Protein AF-A0A422N1M9-F1 (afdb_monomer_lite)

Foldseek 3Di:
DDDDDDDDDDDDDPPPVPPPPPPPDVVVVVVCCLVVVDQDDPVRLVVDDPVVVVVSVVVVVVSVVVVVVVVVVVVVVVVVVVPDDDDDDDDDDDDDDDDDPDDDDDDDDDDDDDDDDDDDDDDDDDDDDDDDDDDDDDDDDDDDDDPPPPPPPPCNVDDDPVNVVVVVVVVVVVVVVVVVVVVVVVVVVVVVVVVVVVVVVVVVVVVVVLVVVCCVQFVPPPDPDGDPVSVVVSVVVVVVVVVVVVVVVVVVVVVVVVVVVVVVVVVVVVVVVVVVDDPVNVVVVVVVVVVVVVVVVVVVVVVVVVVVVVVVVVVVVVVVVVVVVVVVVVVVVVVVVVVVVVVVVVVVVVVVVVVVVVVVVVVVVVVVVVVVVVVPPPPDVVVVVVVVVVVVVVVVVVVVVVVVVVVVVVVVVVVVVVVVVVVVVVVVVVVVVVVVPPPDDDDDDDDDDDDDDDDDDDDDDDDDDDDDDDDDDDDDDDDDDDDDDDPDPDDDD

Structure (mmCIF, N/CA/C/O backbone):
data_AF-A0A422N1M9-F1
#
_entry.id   AF-A0A422N1M9-F1
#
loop_
_atom_site.group_PDB
_atom_site.id
_atom_site.type_symbol
_atom_site.label_atom_id
_atom_site.label_alt_id
_atom_site.label_comp_id
_atom_site.label_asym_id
_atom_site.label_entity_id
_atom_site.label_seq_id
_atom_site.pdbx_PDB_ins_code
_atom_site.Cartn_x
_atom_site.Cartn_y
_atom_site.Cartn_z
_atom_site.occupancy
_atom_site.B_iso_or_equiv
_atom_site.auth_seq_id
_atom_site.auth_comp_id
_atom_site.auth_asym_id
_atom_site.auth_atom_id
_atom_site.pdbx_PDB_model_num
ATOM 1 N N . MET A 1 1 ? -60.802 8.701 27.211 1.00 36.56 1 MET A N 1
ATOM 2 C CA . MET A 1 1 ? -61.448 7.565 26.526 1.00 36.56 1 MET A CA 1
ATOM 3 C C . MET A 1 1 ? -61.040 7.658 25.062 1.00 36.56 1 MET A C 1
ATOM 5 O O . MET A 1 1 ? -61.632 8.447 24.351 1.00 36.56 1 MET A O 1
ATOM 9 N N . SER A 1 2 ? -59.882 7.173 24.617 1.00 32.06 2 SER A N 1
ATOM 10 C CA . SER A 1 2 ? -59.204 5.885 24.851 1.00 32.06 2 SER A CA 1
ATOM 11 C C . SER A 1 2 ? -59.762 4.769 23.957 1.00 32.06 2 SER A C 1
ATOM 13 O O . SER A 1 2 ? -60.890 4.353 24.188 1.00 32.06 2 SER A O 1
ATOM 15 N N . ILE A 1 3 ? -58.871 4.244 23.089 1.00 34.12 3 ILE A N 1
ATOM 16 C CA . ILE A 1 3 ? -58.788 2.848 22.588 1.00 34.12 3 ILE A CA 1
ATOM 17 C C . ILE A 1 3 ? -59.805 2.575 21.445 1.00 34.12 3 ILE A C 1
ATOM 19 O O . ILE A 1 3 ? -60.960 2.949 21.563 1.00 34.12 3 ILE A O 1
ATOM 23 N N . LEU A 1 4 ? -59.483 2.045 20.255 1.00 35.22 4 LEU A N 1
ATOM 24 C CA . LEU A 1 4 ? -58.600 0.961 19.780 1.00 35.22 4 LEU A CA 1
ATOM 25 C C . LEU A 1 4 ? -58.090 1.334 18.367 1.00 35.22 4 LEU A C 1
ATOM 27 O O . LEU A 1 4 ? -58.817 1.979 17.624 1.00 35.22 4 LEU A O 1
ATOM 31 N N . GLN A 1 5 ? -56.874 0.987 17.939 1.00 28.89 5 GLN A N 1
ATOM 32 C CA . GLN A 1 5 ? -56.560 -0.370 17.479 1.00 28.89 5 GLN A CA 1
ATOM 33 C C . GLN A 1 5 ? -55.039 -0.620 17.471 1.00 28.89 5 GLN A C 1
ATOM 35 O O . GLN A 1 5 ? -54.263 0.226 17.034 1.00 28.89 5 GLN A O 1
ATOM 40 N N . ALA A 1 6 ? -54.632 -1.796 17.949 1.00 30.33 6 ALA A N 1
ATOM 41 C CA . ALA A 1 6 ? -53.268 -2.314 17.922 1.00 30.33 6 ALA A CA 1
ATOM 42 C C . ALA A 1 6 ? -53.287 -3.793 17.500 1.00 30.33 6 ALA A C 1
ATOM 44 O O . ALA A 1 6 ? -54.118 -4.535 18.017 1.00 30.33 6 ALA A O 1
ATOM 45 N N . SER A 1 7 ? -52.368 -4.196 16.610 1.00 31.06 7 SER A N 1
ATOM 46 C CA . SER A 1 7 ? -51.473 -5.381 16.690 1.00 31.06 7 SER A CA 1
ATOM 47 C C . SER A 1 7 ? -50.683 -5.497 15.368 1.00 31.06 7 SER A C 1
ATOM 49 O O . SER A 1 7 ? -51.313 -5.467 14.318 1.00 31.06 7 SER A O 1
ATOM 51 N N . ALA A 1 8 ? -49.340 -5.420 15.390 1.00 31.72 8 ALA A N 1
ATOM 52 C CA . ALA A 1 8 ? -48.377 -6.542 15.236 1.00 31.72 8 ALA A CA 1
ATOM 53 C C . ALA A 1 8 ? -48.214 -7.027 13.772 1.00 31.72 8 ALA A C 1
ATOM 55 O O . ALA A 1 8 ? -49.212 -7.160 13.087 1.00 31.72 8 ALA A O 1
ATOM 56 N N . ALA A 1 9 ? -47.059 -7.373 13.196 1.00 33.00 9 ALA A N 1
ATOM 57 C CA . ALA A 1 9 ? -45.626 -7.327 13.502 1.00 33.00 9 ALA A CA 1
ATOM 58 C C . ALA A 1 9 ? -44.872 -7.752 12.199 1.00 33.00 9 ALA A C 1
ATOM 60 O O . ALA A 1 9 ? -45.503 -8.282 11.292 1.00 33.00 9 ALA A O 1
ATOM 61 N N . GLU A 1 10 ? -43.539 -7.591 12.189 1.00 30.19 10 GLU A N 1
ATOM 62 C CA . GLU A 1 10 ? -42.516 -8.320 11.390 1.00 30.19 10 GLU A CA 1
ATOM 63 C C . GLU A 1 10 ? -41.918 -7.730 10.086 1.00 30.19 10 GLU A C 1
ATOM 65 O O . GLU A 1 10 ? -42.613 -7.372 9.144 1.00 30.19 10 GLU A O 1
ATOM 70 N N . GLY A 1 11 ? -40.568 -7.733 10.065 1.00 30.86 11 GLY A N 1
ATOM 71 C CA . GLY A 1 11 ? -39.654 -7.686 8.905 1.00 30.86 11 GLY A CA 1
ATOM 72 C C . GLY A 1 11 ? -39.325 -6.284 8.376 1.00 30.86 11 GLY A C 1
ATOM 73 O O . GLY A 1 11 ? -40.049 -5.757 7.550 1.00 30.86 11 GLY A O 1
ATOM 74 N N . GLY A 1 12 ? -38.306 -5.557 8.850 1.00 30.55 12 GLY A N 1
ATOM 75 C CA . GLY A 1 12 ? -36.882 -5.831 8.617 1.00 30.55 12 GLY A CA 1
ATOM 76 C C . GLY A 1 12 ? -36.420 -5.240 7.269 1.00 30.55 12 GLY A C 1
ATOM 77 O O . GLY A 1 12 ? -36.696 -5.859 6.246 1.00 30.55 12 GLY A O 1
ATOM 78 N N . PRO A 1 13 ? -35.721 -4.084 7.208 1.00 40.31 13 PRO A N 1
ATOM 79 C CA . PRO A 1 13 ? -35.079 -3.659 5.972 1.00 40.31 13 PRO A CA 1
ATOM 80 C C . PRO A 1 13 ? -33.837 -4.531 5.774 1.00 40.31 13 PRO A C 1
ATOM 82 O O . PRO A 1 13 ? -32.850 -4.413 6.500 1.00 40.31 13 PRO A O 1
ATOM 85 N N . GLY A 1 14 ? -33.919 -5.460 4.823 1.00 38.12 14 GLY A N 1
ATOM 86 C CA . GLY A 1 14 ? -32.758 -6.178 4.325 1.00 38.12 14 GLY A CA 1
ATOM 87 C C . GLY A 1 14 ? -31.773 -5.174 3.742 1.00 38.12 14 GLY A C 1
ATOM 88 O O . GLY A 1 14 ? -31.999 -4.634 2.665 1.00 38.12 14 GLY A O 1
ATOM 89 N N . ASN A 1 15 ? -30.699 -4.922 4.487 1.00 43.34 15 ASN A N 1
ATOM 90 C CA . ASN A 1 15 ? -29.474 -4.326 3.983 1.00 43.34 15 ASN A CA 1
ATOM 91 C C . ASN A 1 15 ? -29.016 -5.108 2.744 1.00 43.34 15 ASN A C 1
ATOM 93 O O . ASN A 1 15 ? -28.566 -6.250 2.875 1.00 43.34 15 ASN A O 1
ATOM 97 N N . SER A 1 16 ? -29.019 -4.477 1.570 1.00 41.38 16 SER A N 1
ATOM 98 C CA . SER A 1 16 ? -28.062 -4.811 0.514 1.00 41.38 16 SER A CA 1
ATOM 99 C C . SER A 1 16 ? -26.670 -4.386 0.999 1.00 41.38 16 SER A C 1
ATOM 101 O O . SER A 1 16 ? -26.154 -3.318 0.697 1.00 41.38 16 SER A O 1
ATOM 103 N N . SER A 1 17 ? -26.065 -5.224 1.844 1.00 42.16 17 SER A N 1
ATOM 104 C CA . SER A 1 17 ? -24.768 -4.999 2.500 1.00 42.16 17 SER A CA 1
ATOM 105 C C . SER A 1 17 ? -23.562 -5.179 1.560 1.00 42.16 17 SER A C 1
ATOM 107 O O . SER A 1 17 ? -22.477 -5.527 2.024 1.00 42.16 17 SER A O 1
ATOM 109 N N . PHE A 1 18 ? -23.734 -4.971 0.254 1.00 33.94 18 PHE A N 1
ATOM 110 C CA . PHE A 1 18 ? -22.695 -5.213 -0.751 1.00 33.94 18 PHE A CA 1
ATOM 111 C C . PHE A 1 18 ? -22.536 -4.097 -1.790 1.00 33.94 18 PHE A C 1
ATOM 113 O O . PHE A 1 18 ? -21.799 -4.267 -2.752 1.00 33.94 18 PHE A O 1
ATOM 120 N N . ASP A 1 19 ? -23.094 -2.912 -1.546 1.00 42.62 19 ASP A N 1
ATOM 121 C CA . ASP A 1 19 ? -22.871 -1.747 -2.419 1.00 42.62 19 ASP A CA 1
ATOM 122 C C . ASP A 1 19 ? -21.521 -1.030 -2.163 1.00 42.62 19 ASP A C 1
ATOM 124 O O . ASP A 1 19 ? -21.277 0.053 -2.684 1.00 42.62 19 ASP A O 1
ATOM 128 N N . PHE A 1 20 ? -20.614 -1.621 -1.370 1.00 39.53 20 PHE A N 1
ATOM 129 C CA . PHE A 1 20 ? -19.296 -1.046 -1.038 1.00 39.53 20 PHE A CA 1
ATOM 130 C C . PHE A 1 20 ? -18.134 -1.571 -1.910 1.00 39.53 20 PHE A C 1
ATOM 132 O O . PHE A 1 20 ? -17.015 -1.081 -1.794 1.00 39.53 20 PHE A O 1
ATOM 139 N N . LEU A 1 21 ? -18.371 -2.551 -2.791 1.00 41.84 21 LEU A N 1
ATOM 140 C CA . LEU A 1 21 ? -17.333 -3.114 -3.676 1.00 41.84 21 LEU A CA 1
ATOM 141 C C . LEU A 1 21 ? -17.348 -2.559 -5.105 1.00 41.84 21 LEU A C 1
ATOM 143 O O . LEU A 1 21 ? -16.503 -2.944 -5.908 1.00 41.84 21 LEU A O 1
ATOM 147 N N . ALA A 1 22 ? -18.237 -1.620 -5.425 1.00 42.28 22 ALA A N 1
ATOM 148 C CA . ALA A 1 22 ? -18.177 -0.881 -6.683 1.00 42.28 22 ALA A CA 1
ATOM 149 C C . ALA A 1 22 ? -17.069 0.195 -6.621 1.00 42.28 22 ALA A C 1
ATOM 151 O O . ALA A 1 22 ? -17.334 1.393 -6.657 1.00 42.28 22 ALA A O 1
ATOM 152 N N . CYS A 1 23 ? -15.816 -0.236 -6.458 1.00 39.78 23 CYS A N 1
ATOM 153 C CA . CYS A 1 23 ? -14.632 0.602 -6.619 1.00 39.78 23 CYS A CA 1
ATOM 154 C C . CYS A 1 23 ? -14.112 0.415 -8.048 1.00 39.78 23 CYS A C 1
ATOM 156 O O . CYS A 1 23 ? -13.529 -0.614 -8.379 1.00 39.78 23 CYS A O 1
ATOM 158 N N . GLU A 1 24 ? -14.352 1.428 -8.877 1.00 50.00 24 GLU A N 1
ATOM 159 C CA . GLU A 1 24 ? -14.015 1.529 -10.300 1.00 50.00 24 GLU A CA 1
ATOM 160 C C . GLU A 1 24 ? -12.493 1.582 -10.548 1.00 50.00 24 GLU A C 1
ATOM 162 O O . GLU A 1 24 ? -11.918 2.614 -10.895 1.00 50.00 24 GLU A O 1
ATOM 167 N N . GLY A 1 25 ? -11.809 0.457 -10.352 1.00 47.59 25 GLY A N 1
ATOM 168 C CA . GLY A 1 25 ? -10.395 0.291 -10.663 1.00 47.59 25 GLY A CA 1
ATOM 169 C C . GLY A 1 25 ? -10.180 -0.985 -11.458 1.00 47.59 25 GLY A C 1
ATOM 170 O O . GLY A 1 25 ? -10.086 -2.057 -10.863 1.00 47.59 25 GLY A O 1
ATOM 171 N N . ASN A 1 26 ? -10.055 -0.856 -12.784 1.00 61.50 26 ASN A N 1
ATOM 172 C CA . ASN A 1 26 ? -9.899 -1.972 -13.727 1.00 61.50 26 ASN A CA 1
ATOM 173 C C . ASN A 1 26 ? -8.883 -3.033 -13.270 1.00 61.50 26 ASN A C 1
ATOM 175 O O . ASN A 1 26 ? -9.086 -4.201 -13.539 1.00 61.50 26 ASN A O 1
ATOM 179 N N . GLU A 1 27 ? -7.810 -2.677 -12.560 1.00 53.97 27 GLU A N 1
ATOM 180 C CA . GLU A 1 27 ? -6.799 -3.651 -12.124 1.00 53.97 27 GLU A CA 1
ATOM 181 C C . GLU A 1 27 ? -7.267 -4.520 -10.951 1.00 53.97 27 GLU A C 1
ATOM 183 O O . GLU A 1 27 ? -7.145 -5.736 -11.014 1.00 53.97 27 GLU A O 1
ATOM 188 N N . GLN A 1 28 ? -7.839 -3.936 -9.892 1.00 55.12 28 GLN A N 1
ATOM 189 C CA . GLN A 1 28 ? -8.379 -4.720 -8.770 1.00 55.12 28 GLN A CA 1
ATOM 190 C C . GLN A 1 28 ? -9.608 -5.517 -9.192 1.00 55.12 28 GLN A C 1
ATOM 192 O O . GLN A 1 28 ? -9.819 -6.607 -8.673 1.00 55.12 28 GLN A O 1
ATOM 197 N N . GLN A 1 29 ? -10.371 -4.998 -10.154 1.00 61.22 29 GLN A N 1
ATOM 198 C CA . GLN A 1 29 ? -11.475 -5.706 -10.778 1.00 61.22 29 GLN A CA 1
ATOM 199 C C . GLN A 1 29 ? -10.981 -6.872 -11.642 1.00 61.22 29 GLN A C 1
ATOM 201 O O . GLN A 1 29 ? -11.552 -7.941 -11.536 1.00 61.22 29 GLN A O 1
ATOM 206 N N . VAL A 1 30 ? -9.870 -6.733 -12.375 1.00 59.34 30 VAL A N 1
ATOM 207 C CA . VAL A 1 30 ? -9.236 -7.840 -13.118 1.00 59.34 30 VAL A CA 1
ATOM 208 C C . VAL A 1 30 ? -8.666 -8.899 -12.171 1.00 59.34 30 VAL A C 1
ATOM 210 O O . VAL A 1 30 ? -8.893 -10.084 -12.381 1.00 59.34 30 VAL A O 1
ATOM 213 N N . TRP A 1 31 ? -7.981 -8.510 -11.091 1.00 56.84 31 TRP A N 1
ATOM 214 C CA . TRP A 1 31 ? -7.497 -9.473 -10.091 1.00 56.84 31 TRP A CA 1
ATOM 215 C C . TRP A 1 31 ? -8.651 -10.160 -9.354 1.00 56.84 31 TRP A C 1
ATOM 217 O O . TRP A 1 31 ? -8.603 -11.363 -9.115 1.00 56.84 31 TRP A O 1
ATOM 227 N N . ALA A 1 32 ? -9.707 -9.417 -9.020 1.00 62.75 32 ALA A N 1
ATOM 228 C CA . ALA A 1 32 ? -10.916 -9.979 -8.439 1.00 62.75 32 ALA A CA 1
ATOM 229 C C . ALA A 1 32 ? -11.639 -10.894 -9.436 1.00 62.75 32 ALA A C 1
ATOM 231 O O . ALA A 1 32 ? -12.079 -11.958 -9.038 1.00 62.75 32 ALA A O 1
ATOM 232 N N . GLU A 1 33 ? -11.711 -10.546 -10.720 1.00 65.88 33 GLU A N 1
ATOM 233 C CA . GLU A 1 33 ? -12.301 -11.379 -11.774 1.00 65.88 33 GLU A CA 1
ATOM 234 C C . GLU A 1 33 ? -11.505 -12.661 -12.015 1.00 65.88 33 GLU A C 1
ATOM 236 O O . GLU A 1 33 ? -12.119 -13.688 -12.276 1.00 65.88 33 GLU A O 1
ATOM 241 N N . VAL A 1 34 ? -10.174 -12.631 -11.888 1.00 66.38 34 VAL A N 1
ATOM 242 C CA . VAL A 1 34 ? -9.326 -13.830 -11.980 1.00 66.38 34 VAL A CA 1
ATOM 243 C C . VAL A 1 34 ? -9.527 -14.724 -10.752 1.00 66.38 34 VAL A C 1
ATOM 245 O O . VAL A 1 34 ? -9.840 -15.898 -10.903 1.00 66.38 34 VAL A O 1
ATOM 248 N N . TYR A 1 35 ? -9.434 -14.182 -9.532 1.00 70.56 35 TYR A N 1
ATOM 249 C CA . TYR A 1 35 ? -9.518 -14.993 -8.305 1.00 70.56 35 TYR A CA 1
ATOM 250 C C . TYR A 1 35 ? -10.951 -15.305 -7.825 1.00 70.56 35 TYR A C 1
ATOM 252 O O . TYR A 1 35 ? -11.123 -16.156 -6.952 1.00 70.56 35 TYR A O 1
ATOM 260 N N . LEU A 1 36 ? -11.980 -14.635 -8.357 1.00 73.38 36 LEU A N 1
ATOM 261 C CA . LEU A 1 36 ? -13.405 -14.904 -8.088 1.00 73.38 36 LEU A CA 1
ATOM 262 C C . LEU A 1 36 ? -14.110 -15.552 -9.286 1.00 73.38 36 LEU A C 1
ATOM 264 O O . LEU A 1 36 ? -15.339 -15.652 -9.280 1.00 73.38 36 LEU A O 1
ATOM 268 N N . ARG A 1 37 ? -13.374 -15.979 -10.323 1.00 72.44 37 ARG A N 1
ATOM 269 C CA . ARG A 1 37 ? -13.969 -16.658 -11.475 1.00 72.44 37 ARG A CA 1
ATOM 270 C C . ARG A 1 37 ? -14.573 -17.988 -11.029 1.00 72.44 37 ARG A C 1
ATOM 272 O O . ARG A 1 37 ? -13.865 -18.923 -10.666 1.00 72.44 37 ARG A O 1
ATOM 279 N N . GLU A 1 38 ? -15.898 -18.081 -11.047 1.00 73.12 38 GLU A N 1
ATOM 280 C CA . GLU A 1 38 ? -16.594 -19.332 -10.752 1.00 73.12 38 GLU A CA 1
ATOM 281 C C . GLU A 1 38 ? -16.583 -20.234 -11.991 1.00 73.12 38 GLU A C 1
ATOM 283 O O . GLU A 1 38 ? -17.130 -19.889 -13.042 1.00 73.12 38 GLU A O 1
ATOM 288 N N . PHE A 1 39 ? -15.959 -21.407 -11.872 1.00 74.44 39 PHE A N 1
ATOM 289 C CA . PHE A 1 39 ? -15.988 -22.424 -12.918 1.00 74.44 39 PHE A CA 1
ATOM 290 C C . PHE A 1 39 ? -17.276 -23.253 -12.846 1.00 74.44 39 PHE A C 1
ATOM 292 O O . PHE A 1 39 ? -17.752 -23.562 -11.752 1.00 74.44 39 PHE A O 1
ATOM 299 N N . PRO A 1 40 ? -17.855 -23.641 -13.994 1.00 76.56 40 PRO A N 1
ATOM 300 C CA . PRO A 1 40 ? -19.085 -24.418 -14.012 1.00 76.56 40 PRO A CA 1
ATOM 301 C C . PRO A 1 40 ? -18.895 -25.803 -13.378 1.00 76.56 40 PRO A C 1
ATOM 303 O O . PRO A 1 40 ? -17.969 -26.539 -13.716 1.00 76.56 40 PRO A O 1
ATOM 306 N N . ASP A 1 41 ? -19.821 -26.171 -12.488 1.00 76.00 41 ASP A N 1
ATOM 307 C CA . ASP A 1 41 ? -19.879 -27.489 -11.846 1.00 76.00 41 ASP A CA 1
ATOM 308 C C . ASP A 1 41 ? -19.951 -28.635 -12.879 1.00 76.00 41 ASP A C 1
ATOM 310 O O . ASP A 1 41 ? -20.470 -28.453 -13.982 1.00 76.00 41 ASP A O 1
ATOM 314 N N . LEU A 1 42 ? -19.517 -29.848 -12.506 1.00 72.88 42 LEU A N 1
ATOM 315 C CA . LEU A 1 42 ? -19.467 -31.042 -13.379 1.00 72.88 42 LEU A CA 1
ATOM 316 C C . LEU A 1 42 ? -20.768 -31.311 -14.166 1.00 72.88 42 LEU A C 1
ATOM 318 O O . LEU A 1 42 ? -20.714 -31.706 -15.331 1.00 72.88 42 LEU A O 1
ATOM 322 N N . GLU A 1 43 ? -21.932 -31.067 -13.558 1.00 73.62 43 GLU A N 1
ATOM 323 C CA . GLU A 1 43 ? -23.242 -31.238 -14.206 1.00 73.62 43 GLU A CA 1
ATOM 324 C C . GLU A 1 43 ? -23.553 -30.131 -15.229 1.00 73.62 43 GLU A C 1
ATOM 326 O O . GLU A 1 43 ? -24.131 -30.403 -16.281 1.00 73.62 43 GLU A O 1
ATOM 331 N N . LYS A 1 44 ? -23.122 -28.890 -14.963 1.00 73.00 44 LYS A N 1
ATOM 332 C CA . LYS A 1 44 ? -23.275 -27.743 -15.874 1.00 73.00 44 LYS A CA 1
ATOM 333 C C . LYS A 1 44 ? -22.285 -27.818 -17.036 1.00 73.00 44 LYS A C 1
ATOM 335 O O . LYS A 1 44 ? -22.644 -27.483 -18.158 1.00 73.00 44 LYS A O 1
ATOM 340 N N . PHE A 1 45 ? -21.073 -28.320 -16.793 1.00 79.06 45 PHE A N 1
ATOM 341 C CA . PHE A 1 45 ? -20.073 -28.554 -17.834 1.00 79.06 45 PHE A CA 1
ATOM 342 C C . PHE A 1 45 ? -20.538 -29.614 -18.841 1.00 79.06 45 PHE A C 1
ATOM 344 O O . PHE A 1 45 ? -20.438 -29.404 -20.047 1.00 79.06 45 PHE A O 1
ATOM 351 N N . GLY A 1 46 ? -21.134 -30.715 -18.365 1.00 74.69 46 GLY A N 1
ATOM 352 C CA . GLY A 1 46 ? -21.675 -31.773 -19.227 1.00 74.69 46 GLY A CA 1
ATOM 353 C C . GLY A 1 46 ? -22.892 -31.362 -20.068 1.00 74.69 46 GLY A C 1
ATOM 354 O O . GLY A 1 46 ? -23.138 -31.975 -21.105 1.00 74.69 46 GLY A O 1
ATOM 355 N N . ALA A 1 47 ? -23.634 -30.332 -19.647 1.00 78.44 47 ALA A N 1
ATOM 356 C CA . ALA A 1 47 ? -24.795 -29.800 -20.365 1.00 78.44 47 ALA A CA 1
ATOM 357 C C . ALA A 1 47 ? -24.446 -28.721 -21.412 1.00 78.44 47 ALA A C 1
ATOM 359 O O . ALA A 1 47 ? -25.310 -28.359 -22.211 1.00 78.44 47 ALA A O 1
ATOM 360 N N . MET A 1 48 ? -23.208 -28.214 -21.414 1.00 80.38 48 MET A N 1
ATOM 361 C CA . MET A 1 48 ? -22.727 -27.234 -22.392 1.00 80.38 48 MET A CA 1
ATOM 362 C C . MET A 1 48 ? -22.371 -27.878 -23.734 1.00 80.38 48 MET A C 1
ATOM 364 O O . MET A 1 48 ? -22.073 -29.070 -23.835 1.00 80.38 48 MET A O 1
ATOM 368 N N . THR A 1 49 ? -22.401 -27.071 -24.788 1.00 86.31 49 THR A N 1
ATOM 369 C CA . THR A 1 49 ? -21.997 -27.494 -26.128 1.00 86.31 49 THR A CA 1
ATOM 370 C C . THR A 1 49 ? -20.494 -27.794 -26.183 1.00 86.31 49 THR A C 1
ATOM 372 O O . THR A 1 49 ? -19.696 -27.281 -25.399 1.00 86.31 49 THR A O 1
ATOM 375 N N . MET A 1 50 ? -20.074 -28.632 -27.136 1.00 77.56 50 MET A N 1
ATOM 376 C CA . MET A 1 50 ? -18.661 -29.018 -27.306 1.00 77.56 50 MET A CA 1
ATOM 377 C C . MET A 1 50 ? -17.717 -27.834 -27.580 1.00 77.56 50 MET A C 1
ATOM 379 O O . MET A 1 50 ? -16.505 -27.988 -27.447 1.00 77.56 50 MET A O 1
ATOM 383 N N . GLU A 1 51 ? -18.242 -26.688 -28.012 1.00 80.25 51 GLU A N 1
ATOM 384 C CA . GLU A 1 51 ? -17.473 -25.460 -28.241 1.00 80.25 51 GLU A CA 1
ATOM 385 C C . GLU A 1 51 ? -17.299 -24.677 -26.933 1.00 80.25 51 GLU A C 1
ATOM 387 O O . GLU A 1 51 ? -16.170 -24.355 -26.571 1.00 80.25 51 GLU A O 1
ATOM 392 N N . GLU A 1 52 ? -18.369 -24.512 -26.153 1.00 82.69 52 GLU A N 1
ATOM 393 C CA . GLU A 1 52 ? -18.331 -23.901 -24.813 1.00 82.69 52 GLU A CA 1
ATOM 394 C C . GLU A 1 52 ? -17.437 -24.697 -23.845 1.00 82.69 52 GLU A C 1
ATOM 396 O O . GLU A 1 52 ? -16.655 -24.127 -23.086 1.00 82.69 52 GLU A O 1
ATOM 401 N N . GLN A 1 53 ? -17.468 -26.034 -23.914 1.00 80.69 53 GLN A N 1
ATOM 402 C CA . GLN A 1 53 ? -16.561 -26.885 -23.133 1.00 80.69 53 GLN A CA 1
ATOM 403 C C . GLN A 1 53 ? -15.085 -26.648 -23.490 1.00 80.69 53 GLN A C 1
ATOM 405 O O . GLN A 1 53 ? -14.230 -26.672 -22.604 1.00 80.69 53 GLN A O 1
ATOM 410 N N . ARG A 1 54 ? -14.763 -26.413 -24.771 1.00 80.69 54 ARG A N 1
ATOM 411 C CA . ARG A 1 54 ? -13.385 -26.119 -25.205 1.00 80.69 54 ARG A CA 1
ATOM 412 C C . ARG A 1 54 ? -12.933 -24.743 -24.742 1.00 80.69 54 ARG A C 1
ATOM 414 O O . ARG A 1 54 ? -11.780 -24.610 -24.355 1.00 80.69 54 ARG A O 1
ATOM 421 N N . GLU A 1 55 ? -13.821 -23.757 -24.760 1.00 84.94 55 GLU A N 1
ATOM 422 C CA . GLU A 1 55 ? -13.531 -22.397 -24.302 1.00 84.94 55 GLU A CA 1
ATOM 423 C C . GLU A 1 55 ? -13.247 -22.357 -22.794 1.00 84.94 55 GLU A C 1
ATOM 425 O O . GLU A 1 55 ? -12.266 -21.755 -22.361 1.00 84.94 55 GLU A O 1
ATOM 430 N N . VAL A 1 56 ? -14.025 -23.093 -21.995 1.00 82.75 56 VAL A N 1
ATOM 431 C CA . VAL A 1 56 ? -13.780 -23.231 -20.550 1.00 82.75 56 VAL A CA 1
ATOM 432 C C . VAL A 1 56 ? -12.457 -23.950 -20.268 1.00 82.75 56 VAL A C 1
ATOM 434 O O . VAL A 1 56 ? -11.707 -23.528 -19.391 1.00 82.75 56 VAL A O 1
ATOM 437 N N . VAL A 1 57 ? -12.136 -25.012 -21.016 1.00 84.06 57 VAL A N 1
ATOM 438 C CA . VAL A 1 57 ? -10.855 -25.728 -20.869 1.00 84.06 57 VAL A CA 1
ATOM 439 C C . VAL A 1 57 ? -9.669 -24.859 -21.292 1.00 84.06 57 VAL A C 1
ATOM 441 O O . VAL A 1 57 ? -8.644 -24.885 -20.618 1.00 84.06 57 VAL A O 1
ATOM 444 N N . ALA A 1 58 ? -9.803 -24.075 -22.364 1.00 83.88 58 ALA A N 1
ATOM 445 C CA . ALA A 1 58 ? -8.771 -23.137 -22.799 1.00 83.88 58 ALA A CA 1
ATOM 446 C C . ALA A 1 58 ? -8.536 -22.037 -21.751 1.00 83.88 58 ALA A C 1
ATOM 448 O O . ALA A 1 58 ? -7.393 -21.787 -21.383 1.00 83.88 58 ALA A O 1
ATOM 449 N N . GLY A 1 59 ? -9.605 -21.465 -21.186 1.00 84.19 59 GLY A N 1
ATOM 450 C CA . GLY A 1 59 ? -9.494 -20.485 -20.102 1.00 84.19 59 GLY A CA 1
ATOM 451 C C . GLY A 1 59 ? -8.844 -21.053 -18.833 1.00 84.19 59 GLY A C 1
ATOM 452 O O . GLY A 1 59 ? -8.031 -20.379 -18.210 1.00 84.19 59 GLY A O 1
ATOM 453 N N . LEU A 1 60 ? -9.142 -22.310 -18.477 1.00 83.31 60 LEU A N 1
ATOM 454 C CA . LEU A 1 60 ? -8.475 -23.007 -17.368 1.00 83.31 60 LEU A CA 1
ATOM 455 C C . LEU A 1 60 ? -6.985 -23.251 -17.637 1.00 83.31 60 LEU A C 1
ATOM 457 O O . LEU A 1 60 ? -6.176 -23.146 -16.721 1.00 83.31 60 LEU A O 1
ATOM 461 N N . GLN A 1 61 ? -6.615 -23.591 -18.874 1.00 81.94 61 GLN A N 1
ATOM 462 C CA . GLN A 1 61 ? -5.212 -23.770 -19.255 1.00 81.94 61 GLN A CA 1
ATOM 463 C C . GLN A 1 61 ? -4.432 -22.457 -19.150 1.00 81.94 61 GLN A C 1
ATOM 465 O O . GLN A 1 61 ? -3.359 -22.441 -18.555 1.00 81.94 61 GLN A O 1
ATOM 470 N N . GLU A 1 62 ? -5.000 -21.356 -19.645 1.00 84.81 62 GLU A N 1
ATOM 471 C CA . GLU A 1 62 ? -4.393 -20.027 -19.533 1.00 84.81 62 GLU A CA 1
ATOM 472 C C . GLU A 1 62 ? -4.203 -19.598 -18.067 1.00 84.81 62 GLU A C 1
ATOM 474 O O . GLU A 1 62 ? -3.164 -19.041 -17.718 1.00 84.81 62 GLU A O 1
ATOM 479 N N . GLU A 1 63 ? -5.158 -19.896 -17.180 1.00 83.31 63 GLU A N 1
ATOM 480 C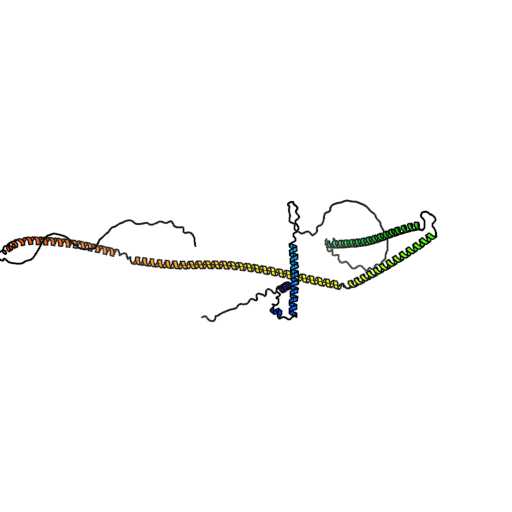 CA . GLU A 1 63 ? -5.028 -19.579 -15.752 1.00 83.31 63 GLU A CA 1
ATOM 481 C C . GLU A 1 63 ? -3.945 -20.418 -15.059 1.00 83.31 63 GLU A C 1
ATOM 483 O O . GLU A 1 63 ? -3.160 -19.887 -14.271 1.00 83.31 63 GLU A O 1
ATOM 488 N N . VAL A 1 64 ? -3.846 -21.712 -15.383 1.00 85.19 64 VAL A N 1
ATOM 489 C CA . VAL A 1 64 ? -2.770 -22.578 -14.876 1.00 85.19 64 VAL A CA 1
ATOM 490 C C . VAL A 1 64 ? -1.400 -22.061 -15.319 1.00 85.19 64 VAL A C 1
ATOM 492 O O . VAL A 1 64 ? -0.496 -21.972 -14.488 1.00 85.19 64 VAL A O 1
ATOM 495 N N . ASP A 1 65 ? -1.254 -21.649 -16.580 1.00 84.75 65 ASP A N 1
ATOM 496 C CA . ASP A 1 65 ? -0.002 -21.091 -17.104 1.00 84.75 65 ASP A CA 1
ATOM 497 C C . ASP A 1 65 ? 0.394 -19.786 -16.383 1.00 84.75 65 ASP A C 1
ATOM 499 O O . ASP A 1 65 ? 1.568 -19.573 -16.054 1.00 84.75 65 ASP A O 1
ATOM 503 N N . VAL A 1 66 ? -0.581 -18.921 -16.079 1.00 84.38 66 VAL A N 1
ATOM 504 C CA . VAL A 1 66 ? -0.361 -17.679 -15.317 1.00 84.38 66 VAL A CA 1
ATOM 505 C C . VAL A 1 66 ? 0.056 -17.974 -13.873 1.00 84.38 66 VAL A C 1
ATOM 507 O O . VAL A 1 66 ? 1.020 -17.382 -13.381 1.00 84.38 66 VAL A O 1
ATOM 510 N N . LEU A 1 67 ? -0.613 -18.915 -13.202 1.00 84.50 67 LEU A N 1
ATOM 511 C CA . LEU A 1 67 ? -0.272 -19.327 -11.836 1.00 84.50 67 LEU A CA 1
ATOM 512 C C . LEU A 1 67 ? 1.110 -19.997 -11.762 1.00 84.50 67 LEU A C 1
ATOM 514 O O . LEU A 1 67 ? 1.839 -19.811 -10.784 1.00 84.50 67 LEU A O 1
ATOM 518 N N . GLU A 1 68 ? 1.516 -20.743 -12.793 1.00 85.56 68 GLU A N 1
ATOM 519 C CA . GLU A 1 68 ? 2.870 -21.293 -12.886 1.00 85.56 68 GLU A CA 1
ATOM 520 C C . GLU A 1 68 ? 3.939 -20.197 -12.981 1.00 85.56 68 GLU A C 1
ATOM 522 O O . GLU A 1 68 ? 4.981 -20.298 -12.323 1.00 85.56 68 GLU A O 1
ATOM 527 N N . GLU A 1 69 ? 3.705 -19.144 -13.769 1.00 85.31 69 GLU A N 1
ATOM 528 C CA . GLU A 1 69 ? 4.612 -17.993 -13.830 1.00 85.31 69 GLU A CA 1
ATOM 529 C C . GLU A 1 69 ? 4.664 -17.233 -12.501 1.00 85.31 69 GLU A C 1
ATOM 531 O O . GLU A 1 69 ? 5.751 -16.883 -12.030 1.00 85.31 69 GLU A O 1
ATOM 536 N N . GLU A 1 70 ? 3.521 -17.040 -11.843 1.00 84.12 70 GLU A N 1
ATOM 537 C CA . GLU A 1 70 ? 3.454 -16.415 -10.520 1.00 84.12 70 GLU A CA 1
ATOM 538 C C . GLU A 1 70 ? 4.264 -17.221 -9.484 1.00 84.12 70 GLU A C 1
ATOM 540 O O . GLU A 1 70 ? 5.110 -16.678 -8.764 1.00 84.12 70 GLU A O 1
ATOM 545 N N . MET A 1 71 ? 4.109 -18.550 -9.483 1.00 86.56 71 MET A N 1
ATOM 546 C CA . MET A 1 71 ? 4.907 -19.456 -8.657 1.00 86.56 71 MET A CA 1
ATOM 547 C C . MET A 1 71 ? 6.408 -19.330 -8.962 1.00 86.56 71 MET A C 1
ATOM 549 O O . MET A 1 71 ? 7.220 -19.262 -8.033 1.00 86.56 71 MET A O 1
ATOM 553 N N . ARG A 1 72 ? 6.806 -19.257 -10.242 1.00 88.12 72 ARG A N 1
ATOM 554 C CA . ARG A 1 72 ? 8.213 -19.058 -10.642 1.00 88.12 72 ARG A CA 1
ATOM 555 C C . ARG A 1 72 ? 8.779 -17.748 -10.087 1.00 88.12 72 ARG A C 1
ATOM 557 O O . ARG A 1 72 ? 9.925 -17.728 -9.627 1.00 88.12 72 ARG A O 1
ATOM 564 N N . VAL A 1 73 ? 7.998 -16.668 -10.103 1.00 86.75 73 VAL A N 1
ATOM 565 C CA . VAL A 1 73 ? 8.395 -15.365 -9.544 1.00 86.75 73 VAL A CA 1
ATOM 566 C C . VAL A 1 73 ? 8.595 -15.458 -8.031 1.00 86.75 73 VAL A C 1
ATOM 568 O O . VAL A 1 73 ? 9.642 -15.036 -7.531 1.00 86.75 73 VAL A O 1
ATOM 571 N N . PHE A 1 74 ? 7.664 -16.080 -7.303 1.00 85.75 74 PHE A N 1
ATOM 572 C CA . PHE A 1 74 ? 7.796 -16.244 -5.854 1.00 85.75 74 PHE A CA 1
ATOM 573 C C . PHE A 1 74 ? 8.978 -17.127 -5.452 1.00 85.75 74 PHE A C 1
ATOM 575 O O . PHE A 1 74 ? 9.679 -16.801 -4.492 1.00 85.75 74 PHE A O 1
ATOM 582 N N . VAL A 1 75 ? 9.259 -18.200 -6.198 1.00 88.25 75 VAL A N 1
ATOM 583 C CA . VAL A 1 75 ? 10.437 -19.051 -5.961 1.00 88.25 75 VAL A CA 1
ATOM 584 C C . VAL A 1 75 ? 11.729 -18.257 -6.153 1.00 88.25 75 VAL A C 1
ATOM 586 O O . VAL A 1 75 ? 12.587 -18.275 -5.273 1.00 88.25 75 VAL A O 1
ATOM 589 N N . ARG A 1 76 ? 11.849 -17.471 -7.232 1.00 83.44 76 ARG A N 1
ATOM 590 C CA . ARG A 1 76 ? 13.019 -16.600 -7.459 1.00 83.44 76 ARG A CA 1
ATOM 591 C C . ARG A 1 76 ? 13.198 -15.568 -6.349 1.00 83.44 76 ARG A C 1
ATOM 593 O O . ARG A 1 76 ? 14.324 -15.298 -5.933 1.00 83.44 76 ARG A O 1
ATOM 600 N N . GLN A 1 77 ? 12.101 -14.997 -5.860 1.00 81.25 77 GLN A N 1
ATOM 601 C CA . GLN A 1 77 ? 12.136 -14.031 -4.768 1.00 81.25 77 GLN A CA 1
ATOM 602 C C . GLN A 1 77 ? 12.543 -14.690 -3.442 1.00 81.25 77 GLN A C 1
ATOM 604 O O . GLN A 1 77 ? 13.354 -14.127 -2.708 1.00 81.25 77 GLN A O 1
ATOM 609 N N . ALA A 1 78 ? 12.063 -15.904 -3.163 1.00 78.88 78 ALA A N 1
ATOM 610 C CA . ALA A 1 78 ? 12.472 -16.689 -2.002 1.00 78.88 78 ALA A CA 1
ATOM 611 C C . ALA A 1 78 ? 13.951 -17.105 -2.070 1.00 78.88 78 ALA A C 1
ATOM 613 O O . ALA A 1 78 ? 14.664 -16.998 -1.072 1.00 78.88 78 ALA A O 1
ATOM 614 N N . ASP A 1 79 ? 14.440 -17.515 -3.241 1.00 80.94 79 ASP A N 1
ATOM 615 C CA . ASP A 1 79 ? 15.845 -17.868 -3.450 1.00 80.94 79 ASP A CA 1
ATOM 616 C C . ASP A 1 79 ? 16.757 -16.646 -3.308 1.00 80.94 79 ASP A C 1
ATOM 618 O O . ASP A 1 79 ? 17.792 -16.723 -2.647 1.00 80.94 79 ASP A O 1
ATOM 622 N N . SER A 1 80 ? 16.336 -15.482 -3.813 1.00 75.88 80 SER A N 1
ATOM 623 C CA . SER A 1 80 ? 17.066 -14.221 -3.637 1.00 75.88 80 SER A CA 1
ATOM 624 C C . SER A 1 80 ? 17.170 -13.784 -2.169 1.00 75.88 80 SER A C 1
ATOM 626 O O . SER A 1 80 ? 18.096 -13.052 -1.821 1.00 75.88 80 SER A O 1
ATOM 628 N N . LEU A 1 81 ? 16.247 -14.230 -1.311 1.00 74.44 81 LEU A N 1
ATOM 629 C CA . LEU A 1 81 ? 16.284 -14.011 0.138 1.00 74.44 81 LEU A CA 1
ATOM 630 C C . LEU A 1 81 ? 17.087 -15.092 0.887 1.00 74.44 81 LEU A C 1
ATOM 632 O O . LEU A 1 81 ? 17.510 -14.853 2.016 1.00 74.44 81 LEU A O 1
ATOM 636 N N . ARG A 1 82 ? 17.314 -16.263 0.274 1.00 71.06 82 ARG A N 1
ATOM 637 C CA . ARG A 1 82 ? 18.070 -17.396 0.843 1.00 71.06 82 ARG A CA 1
ATOM 638 C C . ARG A 1 82 ? 19.568 -17.371 0.542 1.00 71.06 82 ARG A C 1
ATOM 640 O O . ARG A 1 82 ? 20.305 -18.142 1.153 1.00 71.06 82 ARG A O 1
ATOM 647 N N . VAL A 1 83 ? 20.043 -16.509 -0.361 1.00 56.91 83 VAL A N 1
ATOM 648 C CA . VAL A 1 83 ? 21.485 -16.324 -0.591 1.00 56.91 83 VAL A CA 1
ATOM 649 C C . VAL A 1 83 ? 22.108 -15.607 0.614 1.00 56.91 83 VAL A C 1
ATOM 651 O O . VAL A 1 83 ? 22.232 -14.382 0.652 1.00 56.91 83 VAL A O 1
ATOM 654 N N . GLU A 1 84 ? 22.520 -16.381 1.617 1.00 49.81 84 GLU A N 1
ATOM 655 C CA . GLU A 1 84 ? 23.426 -15.912 2.662 1.00 49.81 84 GLU A CA 1
ATOM 656 C C . GLU A 1 84 ? 24.787 -15.549 2.044 1.00 49.81 84 GLU A C 1
ATOM 658 O O . GLU A 1 84 ? 25.431 -16.346 1.357 1.00 49.81 84 GLU A O 1
ATOM 663 N N . ARG A 1 85 ? 25.244 -14.317 2.297 1.00 45.50 85 ARG A N 1
ATOM 664 C CA . ARG A 1 85 ? 26.619 -13.883 2.006 1.00 45.50 85 ARG A CA 1
ATOM 665 C C . ARG A 1 85 ? 27.604 -14.726 2.830 1.00 45.50 85 ARG A C 1
ATOM 667 O O . ARG A 1 85 ? 27.424 -14.809 4.045 1.00 45.50 85 ARG A O 1
ATOM 674 N N . PRO A 1 86 ? 28.691 -15.261 2.243 1.00 41.84 86 PRO A N 1
ATOM 675 C CA . PRO A 1 86 ? 29.692 -15.984 3.014 1.00 41.84 86 PRO A CA 1
ATOM 676 C C . PRO A 1 86 ? 30.423 -15.025 3.963 1.00 41.84 86 PRO A C 1
ATOM 678 O O . PRO A 1 86 ? 30.984 -14.007 3.551 1.00 41.84 86 PRO A O 1
ATOM 681 N N . VAL A 1 87 ? 30.397 -15.367 5.251 1.00 44.22 87 VAL A N 1
ATOM 682 C CA . VAL A 1 87 ? 31.096 -14.673 6.336 1.00 44.22 87 VAL A CA 1
ATOM 683 C C . VAL A 1 87 ? 32.596 -14.936 6.208 1.00 44.22 87 VAL A C 1
ATOM 685 O O . VAL A 1 87 ? 33.072 -16.031 6.501 1.00 44.22 87 VAL A O 1
ATOM 688 N N . ALA A 1 88 ? 33.354 -13.924 5.788 1.00 37.81 88 ALA A N 1
ATOM 689 C CA . ALA A 1 88 ? 34.805 -13.912 5.926 1.00 37.81 88 ALA A CA 1
ATOM 690 C C . ALA A 1 88 ? 35.178 -13.324 7.296 1.00 37.81 88 ALA A C 1
ATOM 692 O O . ALA A 1 88 ? 34.928 -12.155 7.589 1.00 37.81 88 ALA A O 1
ATOM 693 N N . VAL A 1 89 ? 35.761 -14.176 8.135 1.00 42.00 89 VAL A N 1
ATOM 694 C CA . VAL A 1 89 ? 36.396 -13.848 9.413 1.00 42.00 89 VAL A CA 1
ATOM 695 C C . VAL A 1 89 ? 37.603 -12.944 9.163 1.00 42.00 89 VAL A C 1
ATOM 697 O O . VAL A 1 89 ? 38.462 -13.322 8.377 1.00 42.00 89 VAL A O 1
ATOM 700 N N . LEU A 1 90 ? 37.704 -11.812 9.868 1.00 38.38 90 LEU A N 1
ATOM 701 C CA . LEU A 1 90 ? 38.963 -11.294 10.421 1.00 38.38 90 LEU A CA 1
ATOM 702 C C . LEU A 1 90 ? 38.693 -10.212 11.481 1.00 38.38 90 LEU A C 1
ATOM 704 O O . LEU A 1 90 ? 37.818 -9.359 11.371 1.00 38.38 90 LEU A O 1
ATOM 708 N N . THR A 1 91 ? 39.459 -10.341 12.551 1.00 39.66 91 THR A N 1
ATOM 709 C CA . THR A 1 91 ? 39.422 -9.695 13.862 1.00 39.66 91 THR A CA 1
ATOM 710 C C . THR A 1 91 ? 39.965 -8.262 13.869 1.00 39.66 91 THR A C 1
ATOM 712 O O . THR A 1 91 ? 41.051 -8.047 13.339 1.00 39.66 91 THR A O 1
ATOM 715 N N . THR A 1 92 ? 39.291 -7.323 14.555 1.00 34.53 92 THR A N 1
ATOM 716 C CA . THR A 1 92 ? 39.798 -6.387 15.611 1.00 34.53 92 THR A CA 1
ATOM 717 C C . THR A 1 92 ? 38.841 -5.189 15.830 1.00 34.53 92 THR A C 1
ATOM 719 O O . THR A 1 92 ? 38.007 -4.922 14.966 1.00 34.53 92 THR A O 1
ATOM 722 N N . PRO A 1 93 ? 38.850 -4.528 17.014 1.00 42.19 93 PRO A N 1
ATOM 723 C CA . PRO A 1 93 ? 37.642 -3.925 17.579 1.00 42.19 93 PRO A CA 1
ATOM 724 C C . PRO A 1 93 ? 37.526 -2.394 17.479 1.00 42.19 93 PRO A C 1
ATOM 726 O O . PRO A 1 93 ? 38.511 -1.668 17.469 1.00 42.19 93 PRO A O 1
ATOM 729 N N . LEU A 1 94 ? 36.255 -1.973 17.521 1.00 37.72 94 LEU A N 1
ATOM 730 C CA . LEU A 1 94 ? 35.667 -0.684 17.911 1.00 37.72 94 LEU A CA 1
ATOM 731 C C . LEU A 1 94 ? 36.329 0.613 17.412 1.00 37.72 94 LEU A C 1
ATOM 733 O O . LEU A 1 94 ? 37.339 1.065 17.936 1.00 37.72 94 LEU A O 1
ATOM 737 N N . THR A 1 95 ? 35.590 1.355 16.584 1.00 32.75 95 THR A N 1
ATOM 738 C CA . THR A 1 95 ? 35.010 2.647 17.000 1.00 32.75 95 THR A CA 1
ATOM 739 C C . THR A 1 95 ? 34.073 3.217 15.931 1.00 32.75 95 THR A C 1
ATOM 741 O O . THR A 1 95 ? 34.412 3.308 14.762 1.00 32.75 95 THR A O 1
ATOM 744 N N . SER A 1 96 ? 32.915 3.679 16.406 1.00 32.75 96 SER A N 1
ATOM 745 C CA . SER A 1 96 ? 32.252 4.912 15.975 1.00 32.75 96 SER A CA 1
ATOM 746 C C . SER A 1 96 ? 31.623 5.020 14.570 1.00 32.75 96 SER A C 1
ATOM 748 O O . SER A 1 96 ? 32.270 4.936 13.535 1.00 32.75 96 SER A O 1
ATOM 750 N N . MET A 1 97 ? 30.351 5.432 14.617 1.00 32.91 97 MET A N 1
ATOM 751 C CA . MET A 1 97 ? 29.596 6.212 13.625 1.00 32.91 97 MET A CA 1
ATOM 752 C C . MET A 1 97 ? 28.800 5.473 12.540 1.00 32.91 97 MET A C 1
ATOM 754 O O . MET A 1 97 ? 29.306 4.951 11.552 1.00 32.91 97 MET A O 1
ATOM 758 N N . ARG A 1 98 ? 27.478 5.596 12.731 1.00 43.22 98 ARG A N 1
ATOM 759 C CA . ARG A 1 98 ? 26.409 5.640 11.726 1.00 43.22 98 ARG A CA 1
ATOM 760 C C . ARG A 1 98 ? 26.878 6.224 10.385 1.00 43.22 98 ARG A C 1
ATOM 762 O O . ARG A 1 98 ? 27.327 7.366 10.361 1.00 43.22 98 ARG A O 1
ATOM 769 N N . LYS A 1 99 ? 26.638 5.497 9.290 1.00 38.91 99 LYS A N 1
ATOM 770 C CA . LYS A 1 99 ? 26.470 6.000 7.908 1.00 38.91 99 LYS A CA 1
ATOM 771 C C . LYS A 1 99 ? 25.506 5.024 7.218 1.00 38.91 99 LYS A C 1
ATOM 773 O O . LYS A 1 99 ? 25.818 3.845 7.139 1.00 38.91 99 LYS A O 1
ATOM 778 N N . SER A 1 100 ? 24.235 5.336 6.957 1.00 33.34 100 SER A N 1
ATOM 779 C CA . SER A 1 100 ? 23.689 6.291 5.976 1.00 33.34 100 SER A CA 1
ATOM 780 C C . SER A 1 100 ? 24.363 6.184 4.606 1.00 33.34 100 SER A C 1
ATOM 782 O O . SER A 1 100 ? 25.395 6.800 4.342 1.00 33.34 100 SER A O 1
ATOM 784 N N . LEU A 1 101 ? 23.746 5.380 3.741 1.00 32.22 101 LEU A N 1
ATOM 785 C CA . LEU A 1 101 ? 23.975 5.368 2.304 1.00 32.22 101 LEU A CA 1
ATOM 786 C C . LEU A 1 101 ? 23.370 6.642 1.706 1.00 32.22 101 LEU A C 1
ATOM 788 O O . LEU A 1 101 ? 22.167 6.724 1.489 1.00 32.22 101 LEU A O 1
ATOM 792 N N . SER A 1 102 ? 24.214 7.636 1.463 1.00 30.48 102 SER A N 1
ATOM 793 C CA . SER A 1 102 ? 23.925 8.745 0.555 1.00 30.48 102 SER A CA 1
ATOM 794 C C . SER A 1 102 ? 25.256 9.327 0.091 1.00 30.48 102 SER A C 1
ATOM 796 O O . SER A 1 102 ? 25.803 10.246 0.696 1.00 30.48 102 SER A O 1
ATOM 798 N N . ALA A 1 103 ? 25.809 8.738 -0.961 1.00 28.92 103 ALA A N 1
ATOM 799 C CA . ALA A 1 103 ? 26.887 9.327 -1.732 1.00 28.92 103 ALA A CA 1
ATOM 800 C C . ALA A 1 103 ? 26.440 9.296 -3.187 1.00 28.92 103 ALA A C 1
ATOM 802 O O . ALA A 1 103 ? 26.373 8.223 -3.765 1.00 28.92 103 ALA A O 1
ATOM 803 N N . PHE A 1 104 ? 26.041 10.457 -3.699 1.00 26.59 104 PHE A N 1
ATOM 804 C CA . PHE A 1 104 ? 26.356 10.970 -5.032 1.00 26.59 104 PHE A CA 1
ATOM 805 C C . PHE A 1 104 ? 25.667 12.328 -5.160 1.00 26.59 104 PHE A C 1
ATOM 807 O O . PHE A 1 104 ? 24.516 12.388 -5.559 1.00 26.59 104 PHE A O 1
ATOM 814 N N . LEU A 1 105 ? 26.358 13.402 -4.767 1.00 29.77 105 LEU A N 1
ATOM 815 C CA . LEU A 1 105 ? 26.392 14.670 -5.499 1.00 29.77 105 LEU A CA 1
ATOM 816 C C . LEU A 1 105 ? 27.571 15.526 -4.994 1.00 29.77 105 LEU A C 1
ATOM 818 O O . LEU A 1 105 ? 27.713 15.775 -3.801 1.00 29.77 105 LEU A O 1
ATOM 822 N N . LEU A 1 106 ? 28.413 15.880 -5.969 1.00 29.16 106 LEU A N 1
ATOM 823 C CA . LEU A 1 106 ? 29.295 17.042 -6.125 1.00 29.16 106 LEU A CA 1
ATOM 824 C C . LEU A 1 106 ? 29.586 17.946 -4.910 1.00 29.16 106 LEU A C 1
ATOM 826 O O . LEU A 1 106 ? 28.693 18.622 -4.411 1.00 29.16 106 LEU A O 1
ATOM 830 N N . ALA A 1 107 ? 30.878 18.134 -4.624 1.00 27.77 107 ALA A N 1
ATOM 831 C CA . ALA A 1 107 ? 31.464 19.469 -4.473 1.00 27.77 107 ALA A CA 1
ATOM 832 C C . ALA A 1 107 ? 32.987 19.419 -4.681 1.00 27.77 107 ALA A C 1
ATOM 834 O O . ALA A 1 107 ? 33.657 18.456 -4.316 1.00 27.77 107 ALA A O 1
ATOM 835 N N . GLU A 1 108 ? 33.473 20.467 -5.332 1.00 29.88 108 GLU A N 1
ATOM 836 C CA . GLU A 1 108 ? 34.805 20.691 -5.882 1.00 29.88 108 GLU A CA 1
ATOM 837 C C . GLU A 1 108 ? 35.924 20.939 -4.852 1.00 29.88 108 GLU A C 1
ATOM 839 O O . GLU A 1 108 ? 35.686 21.324 -3.710 1.00 29.88 108 GLU A O 1
ATOM 844 N N . ASN A 1 109 ? 37.149 20.866 -5.393 1.00 30.69 109 ASN A N 1
ATOM 845 C CA . ASN A 1 109 ? 38.391 21.540 -4.995 1.00 30.69 109 ASN A CA 1
ATOM 846 C C . ASN A 1 109 ? 39.194 20.982 -3.811 1.00 30.69 109 ASN A C 1
ATOM 848 O O . ASN A 1 109 ? 38.900 21.256 -2.655 1.00 30.69 109 ASN A O 1
ATOM 852 N N . ALA A 1 110 ? 40.335 20.354 -4.131 1.00 27.56 110 ALA A N 1
ATOM 853 C CA . ALA A 1 110 ? 41.661 20.854 -3.736 1.00 27.56 110 ALA A CA 1
ATOM 854 C C . ALA A 1 110 ? 42.794 20.019 -4.378 1.00 27.56 110 ALA A C 1
ATOM 856 O O . ALA A 1 110 ? 42.782 18.792 -4.338 1.00 27.56 110 ALA A O 1
ATOM 857 N N . LEU A 1 111 ? 43.765 20.730 -4.958 1.00 30.92 111 LEU A N 1
ATOM 858 C CA . LEU A 1 111 ? 45.070 20.274 -5.470 1.00 30.92 111 LEU A CA 1
ATOM 859 C C . LEU A 1 111 ? 45.905 19.518 -4.411 1.00 30.92 111 LEU A C 1
ATOM 861 O O . LEU A 1 111 ? 45.674 19.709 -3.214 1.00 30.92 111 LEU A O 1
ATOM 865 N N . PRO A 1 112 ? 46.930 18.740 -4.825 1.00 32.91 112 PRO A N 1
ATOM 866 C CA . PRO A 1 112 ? 48.304 19.274 -4.729 1.00 32.91 112 PRO A CA 1
ATOM 867 C C . PRO A 1 112 ? 49.324 18.777 -5.790 1.00 32.91 112 PRO A C 1
ATOM 869 O O . PRO A 1 112 ? 49.245 17.644 -6.248 1.00 32.91 112 PRO A O 1
ATOM 872 N N . GLY A 1 113 ? 50.345 19.616 -6.052 1.00 25.75 113 GLY A N 1
ATOM 873 C CA . GLY A 1 113 ? 51.741 19.236 -6.386 1.00 25.75 113 GLY A CA 1
ATOM 874 C C . GLY A 1 113 ? 52.034 18.948 -7.871 1.00 25.75 113 GLY A C 1
ATOM 875 O O . GLY A 1 113 ? 51.539 17.945 -8.359 1.00 25.75 113 GLY A O 1
ATOM 876 N N . VAL A 1 114 ? 52.692 19.787 -8.693 1.00 30.44 114 VAL A N 1
ATOM 877 C CA . VAL A 1 114 ? 54.029 20.455 -8.667 1.00 30.44 114 VAL A CA 1
ATOM 878 C C . VAL A 1 114 ? 55.082 19.698 -9.513 1.00 30.44 114 VAL A C 1
ATOM 880 O O . VAL A 1 114 ? 55.131 18.474 -9.470 1.00 30.44 114 VAL A O 1
ATOM 883 N N . GLU A 1 115 ? 55.902 20.493 -10.230 1.00 28.95 115 GLU A N 1
ATOM 884 C CA . GLU A 1 115 ? 57.040 20.205 -11.142 1.00 28.95 115 GLU A CA 1
ATOM 885 C C . GLU A 1 115 ? 56.644 19.793 -12.587 1.00 28.95 115 GLU A C 1
ATOM 887 O O . GLU A 1 115 ? 55.831 18.899 -12.773 1.00 28.95 115 GLU A O 1
ATOM 892 N N . GLU A 1 116 ? 57.135 20.369 -13.697 1.00 27.50 116 GLU A N 1
ATOM 893 C CA . GLU A 1 116 ? 58.316 21.211 -13.961 1.00 27.50 116 GLU A CA 1
ATOM 894 C C . GLU A 1 116 ? 58.226 21.831 -15.391 1.00 27.50 116 GLU A C 1
ATOM 896 O O . GLU A 1 116 ? 57.708 21.176 -16.289 1.00 27.50 116 GLU A O 1
ATOM 901 N N . SER A 1 117 ? 58.767 23.056 -15.572 1.00 31.98 117 SER A N 1
ATOM 902 C CA . SER A 1 117 ? 59.651 23.549 -16.677 1.00 31.98 117 SER A CA 1
ATOM 903 C C . SER A 1 117 ? 59.286 23.301 -18.169 1.00 31.98 117 SER A C 1
ATOM 905 O O . SER A 1 117 ? 58.925 22.202 -18.547 1.00 31.98 117 SER A O 1
ATOM 907 N N . SER A 1 118 ? 59.490 24.158 -19.180 1.00 27.23 118 SER A N 1
ATOM 908 C CA . SER A 1 118 ? 60.081 25.490 -19.408 1.00 27.23 118 SER A CA 1
ATOM 909 C C . SER A 1 118 ? 59.906 25.828 -20.911 1.00 27.23 118 SER A C 1
ATOM 911 O O . SER A 1 118 ? 59.860 24.897 -21.709 1.00 27.23 118 SER A O 1
ATOM 913 N N . ALA A 1 119 ? 59.970 27.126 -21.273 1.00 26.67 119 ALA A N 1
ATOM 914 C CA . ALA A 1 119 ? 60.423 27.680 -22.576 1.00 26.67 119 ALA A CA 1
ATOM 915 C C . ALA A 1 119 ? 59.574 27.384 -23.850 1.00 26.67 119 ALA A C 1
ATOM 917 O O . ALA A 1 119 ? 59.045 26.300 -24.017 1.00 26.67 119 ALA A O 1
ATOM 918 N N . SER A 1 120 ? 59.398 28.248 -24.857 1.00 30.98 120 SER A N 1
ATOM 919 C CA . SER A 1 120 ? 59.923 29.575 -25.198 1.00 30.98 120 SER A CA 1
ATOM 920 C C . SER A 1 120 ? 59.075 30.200 -26.324 1.00 30.98 120 SER A C 1
ATOM 922 O O . SER A 1 120 ? 58.330 29.517 -27.022 1.00 30.98 120 SER A O 1
ATOM 924 N N . GLU A 1 121 ? 59.259 31.510 -26.489 1.00 27.59 121 GLU A N 1
ATOM 925 C CA . GLU A 1 121 ? 58.927 32.381 -27.625 1.00 27.59 121 GLU A CA 1
ATOM 926 C C . GLU A 1 121 ? 59.026 31.750 -29.030 1.00 27.59 121 GLU A C 1
ATOM 928 O O . GLU A 1 121 ? 59.989 31.055 -29.348 1.00 27.59 121 GLU A O 1
ATOM 933 N N . SER A 1 122 ? 58.138 32.147 -29.949 1.00 28.97 122 SER A N 1
ATOM 934 C CA . SER A 1 122 ? 58.545 33.001 -31.083 1.00 28.97 122 SER A CA 1
ATOM 935 C C . SER A 1 122 ? 57.390 33.395 -32.011 1.00 28.97 122 SER A C 1
ATOM 937 O O . SER A 1 122 ? 56.460 32.649 -32.302 1.00 28.97 122 SER A O 1
ATOM 939 N N . VAL A 1 123 ? 57.515 34.642 -32.450 1.00 31.22 123 VAL A N 1
ATOM 940 C CA . VAL A 1 123 ? 56.783 35.390 -33.470 1.00 31.22 123 VAL A CA 1
ATOM 941 C C . VAL A 1 123 ? 56.910 34.738 -34.848 1.00 31.22 123 VAL A C 1
ATOM 943 O O . VAL A 1 123 ? 58.034 34.521 -35.286 1.00 31.22 123 VAL A O 1
ATOM 946 N N . VAL A 1 124 ? 55.803 34.585 -35.587 1.00 29.12 124 VAL A N 1
ATOM 947 C CA . VAL A 1 124 ? 55.800 34.687 -37.060 1.00 29.12 124 VAL A CA 1
ATOM 948 C C . VAL A 1 124 ? 54.503 35.353 -37.532 1.00 29.12 124 VAL A C 1
ATOM 950 O O . VAL A 1 124 ? 53.403 34.834 -37.363 1.00 29.12 124 VAL A O 1
ATOM 953 N N . LEU A 1 125 ? 54.679 36.529 -38.131 1.00 30.44 125 LEU A N 1
ATOM 954 C CA . LEU A 1 125 ? 53.724 37.247 -38.967 1.00 30.44 125 LEU A CA 1
ATOM 955 C C . LEU A 1 125 ? 53.576 36.531 -40.316 1.00 30.44 125 LEU A C 1
ATOM 957 O O . LEU A 1 125 ? 54.590 36.225 -40.939 1.00 30.44 125 LEU A O 1
ATOM 961 N N . VAL A 1 126 ? 52.349 36.386 -40.820 1.00 30.97 126 VAL A N 1
ATOM 962 C CA . VAL A 1 126 ? 52.088 36.253 -42.263 1.00 30.97 126 VAL A CA 1
ATOM 963 C C . VAL A 1 126 ? 50.869 37.104 -42.623 1.00 30.97 126 VAL A C 1
ATOM 965 O O . VAL A 1 126 ? 49.763 36.867 -42.146 1.00 30.97 126 VAL A O 1
ATOM 968 N N . ASN A 1 127 ? 51.124 38.114 -43.455 1.00 32.59 127 ASN A N 1
ATOM 969 C CA . ASN A 1 127 ? 50.151 38.934 -44.175 1.00 32.59 127 ASN A CA 1
ATOM 970 C C . ASN A 1 127 ? 49.778 38.280 -45.518 1.00 32.59 127 ASN A C 1
ATOM 972 O O . ASN A 1 127 ? 50.596 37.580 -46.112 1.00 32.59 127 ASN A O 1
ATOM 976 N N . GLY A 1 128 ? 48.592 38.630 -46.023 1.00 29.58 128 GLY A N 1
ATOM 977 C CA . GLY A 1 128 ? 48.131 38.476 -47.413 1.00 29.58 128 GLY A CA 1
ATOM 978 C C . GLY A 1 128 ? 46.605 38.658 -47.454 1.00 29.58 128 GLY A C 1
ATOM 979 O O . GLY A 1 128 ? 45.892 37.763 -47.024 1.00 29.58 128 GLY A O 1
ATOM 980 N N . GLU A 1 129 ? 46.066 39.876 -47.575 1.00 31.86 129 GLU A N 1
ATOM 981 C CA . GLU A 1 129 ? 45.844 40.720 -48.776 1.00 31.86 129 GLU A CA 1
ATOM 982 C C . GLU A 1 129 ? 44.607 40.363 -49.635 1.00 31.86 129 GLU A C 1
ATOM 984 O O . GLU A 1 129 ? 44.505 39.264 -50.167 1.00 31.86 129 GLU A O 1
ATOM 989 N N . GLY A 1 130 ? 43.744 41.383 -49.822 1.00 28.31 130 GLY A N 1
ATOM 990 C CA . GLY A 1 130 ? 42.768 41.579 -50.918 1.00 28.31 130 GLY A CA 1
ATOM 991 C C . GLY A 1 130 ? 41.387 40.928 -50.730 1.00 28.31 130 GLY A C 1
ATOM 992 O O . GLY A 1 130 ? 41.311 39.741 -50.465 1.00 28.31 130 GLY A O 1
ATOM 993 N N . GLY A 1 131 ? 40.223 41.578 -50.866 1.00 29.05 131 GLY A N 1
ATOM 994 C CA . GLY A 1 131 ? 39.839 42.890 -51.410 1.00 29.05 131 GLY A CA 1
ATOM 995 C C . GLY A 1 131 ? 38.558 42.748 -52.271 1.00 29.05 131 GLY A C 1
ATOM 996 O O . GLY A 1 131 ? 38.514 41.853 -53.109 1.00 29.05 131 GLY A O 1
ATOM 997 N N . GLY A 1 132 ? 37.550 43.618 -52.071 1.00 28.09 132 GLY A N 1
ATOM 998 C CA . GLY A 1 132 ? 36.334 43.793 -52.910 1.00 28.09 132 GLY A CA 1
ATOM 999 C C . GLY A 1 132 ? 35.022 43.805 -52.094 1.00 28.09 132 GLY A C 1
ATOM 1000 O O . GLY A 1 132 ? 34.650 42.768 -51.560 1.00 28.09 132 GLY A O 1
ATOM 1001 N N . GLU A 1 133 ? 34.463 44.974 -51.725 1.00 29.77 133 GLU A N 1
ATOM 1002 C CA . GLU A 1 133 ? 33.371 45.733 -52.414 1.00 29.77 133 GLU A CA 1
ATOM 1003 C C . GLU A 1 133 ? 32.010 44.989 -52.394 1.00 29.77 133 GLU A C 1
ATOM 1005 O O . GLU A 1 133 ? 31.956 43.815 -52.720 1.00 29.77 133 GLU A O 1
ATOM 1010 N N . GLU A 1 134 ? 30.857 45.527 -51.968 1.00 30.45 134 GLU A N 1
ATOM 1011 C CA . GLU A 1 134 ? 30.299 46.883 -52.072 1.00 30.45 134 GLU A CA 1
ATOM 1012 C C . GLU A 1 134 ? 29.391 47.272 -50.878 1.00 30.45 134 GLU A C 1
ATOM 1014 O O . GLU A 1 134 ? 28.846 46.446 -50.145 1.00 30.45 134 GLU A O 1
ATOM 1019 N N . VAL A 1 135 ? 29.206 48.587 -50.740 1.00 36.84 135 VAL A N 1
ATOM 1020 C CA . VAL A 1 135 ? 28.367 49.316 -49.781 1.00 36.84 135 VAL A CA 1
ATOM 1021 C C . VAL A 1 135 ? 27.001 49.638 -50.398 1.00 36.84 135 VAL A C 1
ATOM 1023 O O . VAL A 1 135 ? 26.940 50.118 -51.524 1.00 36.84 135 VAL A O 1
ATOM 1026 N N . ALA A 1 136 ? 25.921 49.552 -49.613 1.00 31.16 136 ALA A N 1
ATOM 1027 C CA . ALA A 1 136 ? 24.734 50.386 -49.821 1.00 31.16 136 ALA A CA 1
ATOM 1028 C C . ALA A 1 136 ? 24.103 50.786 -48.475 1.00 31.16 136 ALA A C 1
ATOM 1030 O O . ALA A 1 136 ? 23.578 49.955 -47.737 1.00 31.16 136 ALA A O 1
ATOM 1031 N N . ALA A 1 137 ? 24.159 52.082 -48.164 1.00 37.50 137 ALA A N 1
ATOM 1032 C CA . ALA A 1 137 ? 23.444 52.729 -47.063 1.00 37.50 137 ALA A CA 1
ATOM 1033 C C . ALA A 1 137 ? 22.208 53.482 -47.591 1.00 37.50 137 ALA A C 1
ATOM 1035 O O . ALA A 1 137 ? 22.216 53.926 -48.741 1.00 37.50 137 ALA A O 1
ATOM 1036 N N . PRO A 1 138 ? 21.192 53.729 -46.742 1.00 45.47 138 PRO A N 1
ATOM 1037 C CA . PRO A 1 138 ? 20.461 55.001 -46.803 1.00 45.47 138 PRO A CA 1
ATOM 1038 C C . PRO A 1 138 ? 20.192 55.565 -45.372 1.00 45.47 138 PRO A C 1
ATOM 1040 O O . PRO A 1 138 ? 20.669 54.991 -44.392 1.00 45.47 138 PRO A O 1
ATOM 1043 N N . PRO A 1 139 ? 19.585 56.760 -45.191 1.00 48.34 139 PRO A N 1
ATOM 1044 C CA . PRO A 1 139 ? 20.305 57.901 -44.641 1.00 48.34 139 PRO A CA 1
ATOM 1045 C C . PRO A 1 139 ? 19.826 58.307 -43.241 1.00 48.34 139 PRO A C 1
ATOM 1047 O O . PRO A 1 139 ? 18.733 57.985 -42.780 1.00 48.34 139 PRO A O 1
ATOM 1050 N N . ASN A 1 140 ? 20.679 59.079 -42.579 1.00 42.78 140 ASN A N 1
ATOM 1051 C CA . ASN A 1 140 ? 20.485 59.565 -41.225 1.00 42.78 140 ASN A CA 1
ATOM 1052 C C . ASN A 1 140 ? 19.659 60.872 -41.177 1.00 42.78 140 ASN A C 1
ATOM 1054 O O . ASN A 1 140 ? 19.583 61.621 -42.149 1.00 42.78 140 ASN A O 1
ATOM 1058 N N . VAL A 1 141 ? 19.184 61.174 -39.963 1.00 45.09 141 VAL A N 1
ATOM 1059 C CA . VAL A 1 141 ? 18.679 62.450 -39.418 1.00 45.09 141 VAL A CA 1
ATOM 1060 C C . VAL A 1 141 ? 17.156 62.660 -39.388 1.00 45.09 141 VAL A C 1
ATOM 1062 O O . VAL A 1 141 ? 16.572 63.321 -40.244 1.00 45.09 141 VAL A O 1
ATOM 1065 N N . ARG A 1 142 ? 16.549 62.302 -38.241 1.00 45.06 142 ARG A N 1
ATOM 1066 C CA . ARG A 1 142 ? 15.562 63.157 -37.552 1.00 45.06 142 ARG A CA 1
ATOM 1067 C C . ARG A 1 142 ? 15.734 63.113 -36.026 1.00 45.06 142 ARG A C 1
ATOM 1069 O O . ARG A 1 142 ? 15.458 62.107 -35.395 1.00 45.06 142 ARG A O 1
ATOM 1076 N N . ARG A 1 143 ? 16.132 64.277 -35.497 1.00 41.88 143 ARG A N 1
ATOM 1077 C CA . ARG A 1 143 ? 15.654 64.961 -34.277 1.00 41.88 143 ARG A CA 1
ATOM 1078 C C . ARG A 1 143 ? 15.571 64.167 -32.963 1.00 41.88 143 ARG A C 1
ATOM 1080 O O . ARG A 1 143 ? 14.757 63.270 -32.802 1.00 41.88 143 ARG A O 1
ATOM 1087 N N . GLY A 1 144 ? 16.352 64.653 -31.996 1.00 47.94 144 GLY A N 1
ATOM 1088 C CA . GLY A 1 144 ? 16.467 64.188 -30.617 1.00 47.94 144 GLY A CA 1
ATOM 1089 C C . GLY A 1 144 ? 15.174 63.709 -29.961 1.00 47.94 144 GLY A C 1
ATOM 1090 O O . GLY A 1 144 ? 14.256 64.488 -29.711 1.00 47.94 144 GLY A O 1
ATOM 1091 N N . GLN A 1 145 ? 15.183 62.433 -29.589 1.00 48.09 145 GLN A N 1
ATOM 1092 C CA . GLN A 1 145 ? 14.503 61.966 -28.394 1.00 48.09 145 GLN A CA 1
ATOM 1093 C C . GLN A 1 145 ? 15.485 62.047 -27.228 1.00 48.09 145 GLN A C 1
ATOM 1095 O O . GLN A 1 145 ? 16.643 61.644 -27.340 1.00 48.09 145 GLN A O 1
ATOM 1100 N N . ALA A 1 146 ? 15.023 62.607 -26.113 1.00 39.91 146 ALA A N 1
ATOM 1101 C CA . ALA A 1 146 ? 15.769 62.625 -24.871 1.00 39.91 146 ALA A CA 1
ATOM 1102 C C . ALA A 1 146 ? 16.098 61.181 -24.468 1.00 39.91 146 ALA A C 1
ATOM 1104 O O . ALA A 1 146 ? 15.194 60.390 -24.193 1.00 39.91 146 ALA A O 1
ATOM 1105 N N . TYR A 1 147 ? 17.389 60.848 -24.424 1.00 40.78 147 TYR A N 1
ATOM 1106 C CA . TYR A 1 147 ? 17.873 59.666 -23.723 1.00 40.78 147 TYR A CA 1
ATOM 1107 C C . TYR A 1 147 ? 17.496 59.832 -22.250 1.00 40.78 147 TYR A C 1
ATOM 1109 O O . TYR A 1 147 ? 18.203 60.469 -21.469 1.00 40.78 147 TYR A O 1
ATOM 1117 N N . SER A 1 148 ? 16.350 59.271 -21.868 1.00 45.75 148 SER A N 1
ATOM 1118 C CA . SER A 1 148 ? 16.114 58.894 -20.486 1.00 45.75 148 SER A CA 1
ATOM 1119 C C . SER A 1 148 ? 17.215 57.897 -20.150 1.00 45.75 148 SER A C 1
ATOM 1121 O O . SER A 1 148 ? 17.200 56.760 -20.624 1.00 45.75 148 SER A O 1
ATOM 1123 N N . ARG A 1 149 ? 18.222 58.344 -19.390 1.00 46.47 149 ARG A N 1
ATOM 1124 C CA . ARG A 1 149 ? 19.096 57.431 -18.660 1.00 46.47 149 ARG A CA 1
ATOM 1125 C C . ARG A 1 149 ? 18.187 56.682 -17.692 1.00 46.47 149 ARG A C 1
ATOM 1127 O O . ARG A 1 149 ? 17.993 57.118 -16.561 1.00 46.47 149 ARG A O 1
ATOM 1134 N N . LYS A 1 150 ? 17.601 55.574 -18.149 1.00 50.38 150 LYS A N 1
ATOM 1135 C CA . LYS A 1 150 ? 17.259 54.493 -17.238 1.00 50.38 150 LYS A CA 1
ATOM 1136 C C . LYS A 1 150 ? 18.576 54.153 -16.564 1.00 50.38 150 LYS A C 1
ATOM 1138 O O . LYS A 1 150 ? 19.573 53.921 -17.247 1.00 50.38 150 LYS A O 1
ATOM 1143 N N . LEU A 1 151 ? 18.594 54.299 -15.246 1.00 51.31 151 LEU A N 1
ATOM 1144 C CA . LEU A 1 151 ? 19.651 53.787 -14.400 1.00 51.31 151 LEU A CA 1
ATOM 1145 C C . LEU A 1 151 ? 19.846 52.334 -14.842 1.00 51.31 151 LEU A C 1
ATOM 1147 O O . LEU A 1 151 ? 18.943 51.523 -14.674 1.00 51.31 151 LEU A O 1
ATOM 1151 N N . VAL A 1 152 ? 20.936 52.078 -15.564 1.00 53.06 152 VAL A N 1
ATOM 1152 C CA . VAL A 1 152 ? 21.341 50.729 -15.942 1.00 53.06 152 VAL A CA 1
ATOM 1153 C C . VAL A 1 152 ? 21.610 50.069 -14.606 1.00 53.06 152 VAL A C 1
ATOM 1155 O O . VAL A 1 152 ? 22.562 50.457 -13.920 1.00 53.06 152 VAL A O 1
ATOM 1158 N N . ASP A 1 153 ? 20.698 49.193 -14.182 1.00 55.38 153 ASP A N 1
ATOM 1159 C CA . ASP A 1 153 ? 20.908 48.393 -12.989 1.00 55.38 153 ASP A CA 1
ATOM 1160 C C . ASP A 1 153 ? 22.278 47.742 -13.146 1.00 55.38 153 ASP A C 1
ATOM 1162 O O . ASP A 1 153 ? 22.674 47.306 -14.228 1.00 55.38 153 ASP A O 1
ATOM 1166 N N . THR A 1 154 ? 23.056 47.717 -12.075 1.00 56.41 154 THR A N 1
ATOM 1167 C CA . THR A 1 154 ? 24.416 47.169 -12.079 1.00 56.41 154 THR A CA 1
ATOM 1168 C C . THR A 1 154 ? 24.469 45.707 -12.538 1.00 56.41 154 THR A C 1
ATOM 1170 O O . THR A 1 154 ? 25.551 45.206 -12.825 1.00 56.41 154 THR A O 1
ATOM 1173 N N . THR A 1 155 ? 23.320 45.041 -12.669 1.00 56.06 155 THR A N 1
ATOM 1174 C CA . THR A 1 155 ? 23.120 43.736 -13.305 1.00 56.06 155 THR A CA 1
ATOM 1175 C C . THR A 1 155 ? 23.290 43.732 -14.827 1.00 56.06 155 THR A C 1
ATOM 1177 O O . THR A 1 155 ? 23.724 42.717 -15.352 1.00 56.06 155 THR A O 1
ATOM 1180 N N . ASP A 1 156 ? 23.048 44.838 -15.533 1.00 56.00 156 ASP A N 1
ATOM 1181 C CA . ASP A 1 156 ? 23.168 44.934 -17.002 1.00 56.00 156 ASP A CA 1
ATOM 1182 C C . ASP A 1 156 ? 24.606 45.243 -17.472 1.00 56.00 156 ASP A C 1
ATOM 1184 O O . ASP A 1 156 ? 24.930 45.139 -18.654 1.00 56.00 156 ASP A O 1
ATOM 1188 N N . VAL A 1 157 ? 25.498 45.625 -16.549 1.00 62.94 157 VAL A N 1
ATOM 1189 C CA . VAL A 1 157 ? 26.932 45.857 -16.825 1.00 62.94 157 VAL A CA 1
ATOM 1190 C C . VAL A 1 157 ? 27.718 44.542 -16.842 1.00 62.94 157 VAL A C 1
ATOM 1192 O O . VAL A 1 157 ? 28.794 44.445 -17.434 1.00 62.94 157 VAL A O 1
ATOM 1195 N N . TYR A 1 158 ? 27.172 43.505 -16.213 1.00 66.75 158 TYR A N 1
ATOM 1196 C CA . TYR A 1 158 ? 27.787 42.196 -16.121 1.00 66.75 158 TYR A CA 1
ATOM 1197 C C . TYR A 1 158 ? 26.968 41.209 -16.935 1.00 66.75 158 TYR A C 1
ATOM 1199 O O . TYR A 1 158 ? 25.816 40.956 -16.617 1.00 66.75 158 TYR A O 1
ATOM 1207 N N . VAL A 1 159 ? 27.593 40.586 -17.938 1.00 72.44 159 VAL A N 1
ATOM 1208 C CA . VAL A 1 159 ? 27.011 39.424 -18.626 1.00 72.44 159 VAL A CA 1
ATOM 1209 C C . VAL A 1 159 ? 26.494 38.457 -17.565 1.00 72.44 159 VAL A C 1
ATOM 1211 O O . VAL A 1 159 ? 27.274 38.082 -16.676 1.00 72.44 159 VAL A O 1
ATOM 1214 N N . ALA A 1 160 ? 25.209 38.110 -17.627 1.00 81.44 160 ALA A N 1
ATOM 1215 C CA . ALA A 1 160 ? 24.571 37.254 -16.640 1.00 81.44 160 ALA A CA 1
ATOM 1216 C C . ALA A 1 160 ? 25.343 35.932 -16.516 1.00 81.44 160 ALA A C 1
ATOM 1218 O O . ALA A 1 160 ? 25.959 35.457 -17.472 1.00 81.44 160 ALA A O 1
ATOM 1219 N N . LEU A 1 161 ? 25.354 35.333 -15.323 1.00 83.81 161 LEU A N 1
ATOM 1220 C CA . LEU A 1 161 ? 26.071 34.073 -15.099 1.00 83.81 161 LEU A CA 1
ATOM 1221 C C . LEU A 1 161 ? 25.593 32.983 -16.072 1.00 83.81 161 LEU A C 1
ATOM 1223 O O . LEU A 1 161 ? 26.405 32.228 -16.599 1.00 83.81 161 LEU A O 1
ATOM 1227 N N . GLU A 1 162 ? 24.296 32.970 -16.366 1.00 86.38 162 GLU A N 1
ATOM 1228 C CA . GLU A 1 162 ? 23.664 32.082 -17.342 1.00 86.38 162 GLU A CA 1
ATOM 1229 C C . GLU A 1 162 ? 24.237 32.279 -18.753 1.00 86.38 162 GLU A C 1
ATOM 1231 O O . GLU A 1 162 ? 24.654 31.311 -19.387 1.00 86.38 162 GLU A O 1
ATOM 1236 N N . ASP A 1 163 ? 24.382 33.526 -19.203 1.00 87.44 163 ASP A N 1
ATOM 1237 C CA . ASP A 1 163 ? 24.987 33.856 -20.497 1.00 87.44 163 ASP A CA 1
ATOM 1238 C C . ASP A 1 163 ? 26.479 33.498 -20.549 1.00 87.44 163 ASP A C 1
ATOM 1240 O O . ASP A 1 163 ? 26.980 33.047 -21.581 1.00 87.44 163 ASP A O 1
ATOM 1244 N N . ARG A 1 164 ? 27.210 33.633 -19.433 1.00 90.75 164 ARG A N 1
ATOM 1245 C CA . ARG A 1 164 ? 28.612 33.182 -19.346 1.00 90.75 164 ARG A CA 1
ATOM 1246 C C . ARG A 1 164 ? 28.712 31.670 -19.451 1.00 90.75 164 ARG A C 1
ATOM 1248 O O . ARG A 1 164 ? 29.551 31.174 -20.197 1.00 90.75 164 ARG A O 1
ATOM 1255 N N . VAL A 1 165 ? 27.853 30.937 -18.746 1.00 91.19 165 VAL A N 1
ATOM 1256 C CA . VAL A 1 165 ? 27.773 29.476 -18.856 1.00 91.19 165 VAL A CA 1
ATOM 1257 C C . VAL A 1 165 ? 27.401 29.080 -20.290 1.00 91.19 165 VAL A C 1
ATOM 1259 O O . VAL A 1 165 ? 28.023 28.178 -20.851 1.00 91.19 165 VAL A O 1
ATOM 1262 N N . ALA A 1 166 ? 26.479 29.792 -20.941 1.00 92.44 166 ALA A N 1
ATOM 1263 C CA . ALA A 1 166 ? 26.123 29.567 -22.342 1.00 92.44 166 ALA A CA 1
ATOM 1264 C C . ALA A 1 166 ? 27.292 29.845 -23.312 1.00 92.44 166 ALA A C 1
ATOM 1266 O O . ALA A 1 166 ? 27.512 29.089 -24.257 1.00 92.44 166 ALA A O 1
ATOM 1267 N N . MET A 1 167 ? 28.085 30.894 -23.086 1.00 92.62 167 MET A N 1
ATOM 1268 C CA . MET A 1 167 ? 29.275 31.171 -23.898 1.00 92.62 167 MET A CA 1
ATOM 1269 C C . MET A 1 167 ? 30.384 30.140 -23.672 1.00 92.62 167 MET A C 1
ATOM 1271 O O . MET A 1 167 ? 30.949 29.639 -24.641 1.00 92.62 167 MET A O 1
ATOM 1275 N N . PHE A 1 168 ? 30.663 29.757 -22.422 1.00 95.19 168 PHE A N 1
ATOM 1276 C CA . PHE A 1 168 ? 31.669 28.735 -22.119 1.00 95.19 168 PHE A CA 1
ATOM 1277 C C . PHE A 1 168 ? 31.277 27.353 -22.636 1.00 95.19 168 PHE A C 1
ATOM 1279 O O . PHE A 1 168 ? 32.139 26.600 -23.082 1.00 95.19 168 PHE A O 1
ATOM 1286 N N . THR A 1 169 ? 29.990 27.009 -22.613 1.00 94.12 169 THR A N 1
ATOM 1287 C CA . THR A 1 169 ? 29.507 25.754 -23.205 1.00 94.12 169 THR A CA 1
ATOM 1288 C C . THR A 1 169 ? 29.661 25.762 -24.723 1.00 94.12 169 THR A C 1
ATOM 1290 O O . THR A 1 169 ? 30.218 24.806 -25.256 1.00 94.12 169 THR A O 1
ATOM 1293 N N . LYS A 1 170 ? 29.299 26.858 -25.407 1.00 95.88 170 LYS A N 1
ATOM 1294 C CA . LYS A 1 170 ? 29.535 27.021 -26.853 1.00 95.88 170 LYS A CA 1
ATOM 1295 C C . LYS A 1 170 ? 31.016 26.947 -27.221 1.00 95.88 170 LYS A C 1
ATOM 1297 O O . LYS A 1 170 ? 31.366 26.262 -28.178 1.00 95.88 170 LYS A O 1
ATOM 1302 N N . GLU A 1 171 ? 31.887 27.606 -26.461 1.00 95.94 171 GLU A N 1
ATOM 1303 C CA . GLU A 1 171 ? 33.327 27.585 -26.732 1.00 95.94 171 GLU A CA 1
ATOM 1304 C C . GLU A 1 171 ? 33.932 26.203 -26.453 1.00 95.94 171 GLU A C 1
ATOM 1306 O O . GLU A 1 171 ? 34.724 25.693 -27.243 1.00 95.94 171 GLU A O 1
ATOM 1311 N N . ARG A 1 172 ? 33.485 25.523 -25.389 1.00 95.75 172 ARG A N 1
ATOM 1312 C CA . ARG A 1 172 ? 33.835 24.120 -25.130 1.00 95.75 172 ARG A CA 1
ATOM 1313 C C . ARG A 1 172 ? 33.414 23.218 -26.288 1.00 95.75 172 ARG A C 1
ATOM 1315 O O . ARG A 1 172 ? 34.182 22.340 -26.674 1.00 95.75 172 ARG A O 1
ATOM 1322 N N . ASP A 1 173 ? 32.222 23.417 -26.836 1.00 95.69 173 ASP A N 1
ATOM 1323 C CA . ASP A 1 173 ? 31.725 22.611 -27.950 1.00 95.69 173 ASP A CA 1
ATOM 1324 C C . ASP A 1 173 ? 32.469 22.935 -29.257 1.00 95.69 173 ASP A C 1
ATOM 1326 O O . ASP A 1 173 ? 32.793 22.019 -30.011 1.00 95.69 173 ASP A O 1
ATOM 1330 N N . ARG A 1 174 ? 32.862 24.197 -29.485 1.00 97.19 174 ARG A N 1
ATOM 1331 C CA . ARG A 1 174 ? 33.758 24.590 -30.587 1.00 97.19 174 ARG A CA 1
ATOM 1332 C C . ARG A 1 174 ? 35.124 23.909 -30.479 1.00 97.19 174 ARG A C 1
ATOM 1334 O O . ARG A 1 174 ? 35.593 23.339 -31.462 1.00 97.19 174 ARG A O 1
ATOM 1341 N N . LEU A 1 175 ? 35.744 23.935 -29.298 1.00 96.81 175 LEU A N 1
ATOM 1342 C CA . LEU A 1 175 ? 37.039 23.293 -29.052 1.00 96.81 175 LEU A CA 1
ATOM 1343 C C . LEU A 1 175 ? 36.959 21.770 -29.190 1.00 96.81 175 LEU A C 1
ATOM 1345 O O . LEU A 1 175 ? 37.890 21.154 -29.702 1.00 96.81 175 LEU A O 1
ATOM 1349 N N . ARG A 1 176 ? 35.842 21.157 -28.782 1.00 95.94 176 ARG A N 1
ATOM 1350 C CA . ARG A 1 176 ? 35.574 19.732 -29.030 1.00 95.94 176 ARG A CA 1
ATOM 1351 C C . ARG A 1 176 ? 35.492 19.436 -30.522 1.00 95.94 176 ARG A C 1
ATOM 1353 O O . ARG A 1 176 ? 36.200 18.563 -30.995 1.00 95.94 176 ARG A O 1
ATOM 1360 N N . GLN A 1 177 ? 34.711 20.209 -31.275 1.00 96.62 177 GLN A N 1
ATOM 1361 C CA . GLN A 1 177 ? 34.617 20.027 -32.725 1.00 96.62 177 GLN A CA 1
ATOM 1362 C C . GLN A 1 177 ? 35.965 20.200 -33.426 1.00 96.62 177 GLN A C 1
ATOM 1364 O O . GLN A 1 177 ? 36.241 19.481 -34.382 1.00 96.62 177 GLN A O 1
ATOM 1369 N N . GLN A 1 178 ? 36.788 21.153 -32.983 1.00 96.69 178 GLN A N 1
ATOM 1370 C CA . GLN A 1 178 ? 38.129 21.344 -33.525 1.00 96.69 178 GLN A CA 1
ATOM 1371 C C . GLN A 1 178 ? 39.028 20.148 -33.208 1.00 96.69 178 GLN A C 1
ATOM 1373 O O . GLN A 1 178 ? 39.603 19.584 -34.131 1.00 96.69 178 GLN A O 1
ATOM 1378 N N . ARG A 1 179 ? 39.057 19.693 -31.949 1.00 96.88 179 ARG A N 1
ATOM 1379 C CA . ARG A 1 179 ? 39.783 18.479 -31.554 1.00 96.88 179 ARG A CA 1
ATOM 1380 C C . ARG A 1 179 ? 39.374 17.279 -32.405 1.00 96.88 179 ARG A C 1
ATOM 1382 O O . ARG A 1 179 ? 40.237 16.598 -32.933 1.00 96.88 179 ARG A O 1
ATOM 1389 N N . ASP A 1 180 ? 38.076 17.061 -32.596 1.00 95.88 180 ASP A N 1
ATOM 1390 C CA . ASP A 1 180 ? 37.585 15.937 -33.392 1.00 95.88 180 ASP A CA 1
ATOM 1391 C C . ASP A 1 180 ? 37.980 16.053 -34.877 1.00 95.88 180 ASP A C 1
ATOM 1393 O O . ASP A 1 180 ? 38.062 15.047 -35.581 1.00 95.88 180 ASP A O 1
ATOM 1397 N N . ARG A 1 181 ? 38.152 17.268 -35.418 1.00 96.56 181 ARG A N 1
ATOM 1398 C CA . ARG A 1 181 ? 38.669 17.461 -36.786 1.00 96.56 181 ARG A CA 1
ATOM 1399 C C . ARG A 1 181 ? 40.154 17.131 -36.837 1.00 96.56 181 ARG A C 1
ATOM 1401 O O . ARG A 1 181 ? 40.541 16.303 -37.656 1.00 96.56 181 ARG A O 1
ATOM 1408 N N . ASP A 1 182 ? 40.932 17.693 -35.919 1.00 95.69 182 ASP A N 1
ATOM 1409 C CA . ASP A 1 182 ? 42.376 17.475 -35.829 1.00 95.69 182 ASP A CA 1
ATOM 1410 C C . ASP A 1 182 ? 42.700 15.985 -35.601 1.00 95.69 182 ASP A C 1
ATOM 1412 O O . ASP A 1 182 ? 43.618 15.445 -36.214 1.00 95.69 182 ASP A O 1
ATOM 1416 N N . GLU A 1 183 ? 41.910 15.283 -34.780 1.00 96.50 183 GLU A N 1
ATOM 1417 C CA . GLU A 1 183 ? 42.025 13.835 -34.566 1.00 96.50 183 GLU A CA 1
ATOM 1418 C C . GLU A 1 183 ? 41.757 13.050 -35.858 1.00 96.50 183 GLU A C 1
ATOM 1420 O O . GLU A 1 183 ? 42.561 12.195 -36.228 1.00 96.50 183 GLU A O 1
ATOM 1425 N N . ARG A 1 184 ? 40.686 13.369 -36.600 1.00 95.69 184 ARG A N 1
ATOM 1426 C CA . ARG A 1 184 ? 40.377 12.706 -37.884 1.00 95.69 184 ARG A CA 1
ATOM 1427 C C . ARG A 1 184 ? 41.454 12.958 -38.937 1.00 95.69 184 ARG A C 1
ATOM 1429 O O . ARG A 1 184 ? 41.834 12.038 -39.662 1.00 95.69 184 ARG A O 1
ATOM 1436 N N . GLU A 1 185 ? 41.943 14.190 -39.038 1.00 96.00 185 GLU A N 1
ATOM 1437 C CA . GLU A 1 185 ? 43.014 14.560 -39.967 1.00 96.00 185 GLU A CA 1
ATOM 1438 C C . GLU A 1 185 ? 44.337 13.885 -39.583 1.00 96.00 185 GLU A C 1
ATOM 1440 O O . GLU A 1 185 ? 45.019 13.318 -40.442 1.00 96.00 185 GLU A O 1
ATOM 1445 N N . GLY A 1 186 ? 44.660 13.855 -38.288 1.00 95.88 186 GLY A N 1
ATOM 1446 C CA . GLY A 1 186 ? 45.823 13.160 -37.744 1.00 95.88 186 GLY A CA 1
ATOM 1447 C C . GLY A 1 186 ? 45.776 11.651 -37.990 1.00 95.88 186 GLY A C 1
ATOM 1448 O O . GLY A 1 186 ? 46.768 11.063 -38.427 1.00 95.88 186 GLY A O 1
ATOM 1449 N N . GLU A 1 187 ? 44.622 11.014 -37.783 1.00 95.50 187 GLU A N 1
ATOM 1450 C CA . GLU A 1 187 ? 44.405 9.601 -38.108 1.00 95.50 187 GLU A CA 1
ATOM 1451 C C . GLU A 1 187 ? 44.531 9.331 -39.609 1.00 95.50 187 GLU A C 1
ATOM 1453 O O . GLU A 1 187 ? 45.190 8.365 -40.009 1.00 95.50 187 GLU A O 1
ATOM 1458 N N . HIS A 1 188 ? 43.952 10.188 -40.455 1.00 95.00 188 HIS A N 1
ATOM 1459 C CA . HIS A 1 188 ? 44.069 10.076 -41.906 1.00 95.00 188 HIS A CA 1
ATOM 1460 C C . HIS A 1 188 ? 45.532 10.155 -42.358 1.00 95.00 188 HIS A C 1
ATOM 1462 O O . HIS A 1 188 ? 46.007 9.271 -43.080 1.00 95.00 188 HIS A O 1
ATOM 1468 N N . LEU A 1 189 ? 46.270 11.158 -41.878 1.00 96.19 189 LEU A N 1
ATOM 1469 C CA . LEU A 1 189 ? 47.682 11.338 -42.195 1.00 96.19 189 LEU A CA 1
ATOM 1470 C C . LEU A 1 189 ? 48.524 10.161 -41.692 1.00 96.19 189 LEU A C 1
ATOM 1472 O O . LEU A 1 189 ? 49.361 9.635 -42.428 1.00 96.19 189 LEU A O 1
ATOM 1476 N N . ARG A 1 190 ? 48.271 9.687 -40.467 1.00 95.75 190 ARG A N 1
ATOM 1477 C CA . ARG A 1 190 ? 48.939 8.505 -39.907 1.00 95.75 190 ARG A CA 1
ATOM 1478 C C . ARG A 1 190 ? 48.701 7.270 -40.771 1.00 95.75 190 ARG A C 1
ATOM 1480 O O . ARG A 1 190 ? 49.648 6.527 -41.037 1.00 95.75 190 ARG A O 1
ATOM 1487 N N . ASN A 1 191 ? 47.467 7.042 -41.212 1.00 95.44 191 ASN A N 1
ATOM 1488 C CA . ASN A 1 191 ? 47.118 5.912 -42.069 1.00 95.44 191 ASN A CA 1
ATOM 1489 C C . ASN A 1 191 ? 47.817 6.004 -43.429 1.00 95.44 191 ASN A C 1
ATOM 1491 O O . ASN A 1 191 ? 48.390 5.010 -43.882 1.00 95.44 191 ASN A O 1
ATOM 1495 N N . LEU A 1 192 ? 47.844 7.195 -44.032 1.00 95.38 192 LEU A N 1
ATOM 1496 C CA . LEU A 1 192 ? 48.539 7.449 -45.290 1.00 95.38 192 LEU A CA 1
ATOM 1497 C C . LEU A 1 192 ? 50.042 7.178 -45.166 1.00 95.38 192 LEU A C 1
ATOM 1499 O O . LEU A 1 192 ? 50.580 6.369 -45.917 1.00 95.38 192 LEU A O 1
ATOM 1503 N N . LEU A 1 193 ? 50.710 7.784 -44.180 1.00 95.12 193 LEU A N 1
ATOM 1504 C CA . LEU A 1 193 ? 52.143 7.587 -43.937 1.00 95.12 193 LEU A CA 1
ATOM 1505 C C . LEU A 1 193 ? 52.475 6.123 -43.628 1.00 95.12 193 LEU A C 1
ATOM 1507 O O . LEU A 1 193 ? 53.470 5.579 -44.099 1.00 95.12 193 LEU A O 1
ATOM 1511 N N . THR A 1 194 ? 51.620 5.448 -42.864 1.00 96.75 194 THR A N 1
ATOM 1512 C CA . THR A 1 194 ? 51.800 4.023 -42.576 1.00 96.75 194 THR A CA 1
ATOM 1513 C C . THR A 1 194 ? 51.694 3.185 -43.852 1.00 96.75 194 THR A C 1
ATOM 1515 O O . THR A 1 194 ? 52.469 2.244 -44.029 1.00 96.75 194 THR A O 1
ATOM 1518 N N . ALA A 1 195 ? 50.755 3.504 -44.748 1.00 94.56 195 ALA A N 1
ATOM 1519 C CA . ALA A 1 195 ? 50.608 2.817 -46.027 1.00 94.56 195 ALA A CA 1
ATOM 1520 C C . ALA A 1 195 ? 51.815 3.058 -46.948 1.00 94.56 195 ALA A C 1
ATOM 1522 O O . ALA A 1 195 ? 52.365 2.091 -47.475 1.00 94.56 195 ALA A O 1
ATOM 1523 N N . THR A 1 196 ? 52.285 4.304 -47.075 1.00 94.69 196 THR A N 1
ATOM 1524 C CA . THR A 1 196 ? 53.443 4.637 -47.922 1.00 94.69 196 THR A CA 1
ATOM 1525 C C . THR A 1 196 ? 54.730 3.989 -47.417 1.00 94.69 196 THR A C 1
ATOM 1527 O O . THR A 1 196 ? 55.475 3.415 -48.210 1.00 94.69 196 THR A O 1
ATOM 1530 N N . VAL A 1 197 ? 54.975 3.988 -46.101 1.00 95.62 197 VAL A N 1
ATOM 1531 C CA . VAL A 1 197 ? 56.138 3.304 -45.510 1.00 95.62 197 VAL A CA 1
ATOM 1532 C C . VAL A 1 197 ? 56.059 1.796 -45.743 1.00 95.62 197 VAL A C 1
ATOM 1534 O O . VAL A 1 197 ? 57.050 1.192 -46.157 1.00 95.62 197 VAL A O 1
ATOM 1537 N N . LYS A 1 198 ? 54.894 1.169 -45.524 1.00 94.62 198 LYS A N 1
ATOM 1538 C CA . LYS A 1 198 ? 54.709 -0.272 -45.777 1.00 94.62 198 LYS A CA 1
ATOM 1539 C C . LYS A 1 198 ? 54.990 -0.630 -47.235 1.00 94.62 198 LYS A C 1
ATOM 1541 O O . LYS A 1 198 ? 55.674 -1.619 -47.496 1.00 94.62 198 LYS A O 1
ATOM 1546 N N . GLU A 1 199 ? 54.502 0.179 -48.168 1.00 92.44 199 GLU A N 1
ATOM 1547 C CA . GLU A 1 199 ? 54.709 -0.021 -49.600 1.00 92.44 199 GLU A CA 1
ATOM 1548 C C . GLU A 1 199 ? 56.179 0.183 -50.002 1.00 92.44 199 GLU A C 1
ATOM 1550 O O . GLU A 1 199 ? 56.746 -0.649 -50.708 1.00 92.44 199 GLU A O 1
ATOM 1555 N N . ALA A 1 200 ? 56.836 1.233 -49.500 1.00 93.25 200 ALA A N 1
ATOM 1556 C CA . ALA A 1 200 ? 58.252 1.499 -49.755 1.00 93.25 200 ALA A CA 1
ATOM 1557 C C . ALA A 1 200 ? 59.160 0.382 -49.214 1.00 93.25 200 ALA A C 1
ATOM 1559 O O . ALA A 1 200 ? 60.069 -0.076 -49.908 1.00 93.25 200 ALA A O 1
ATOM 1560 N N . VAL A 1 201 ? 58.888 -0.109 -48.000 1.00 94.94 201 VAL A N 1
ATOM 1561 C CA . VAL A 1 201 ? 59.598 -1.257 -47.413 1.00 94.94 201 VAL A CA 1
ATOM 1562 C C . VAL A 1 201 ? 59.353 -2.528 -48.230 1.00 94.94 201 VAL A C 1
ATOM 1564 O O . VAL A 1 201 ? 60.287 -3.304 -48.436 1.00 94.94 201 VAL A O 1
ATOM 1567 N N . GLY A 1 202 ? 58.125 -2.744 -48.714 1.00 92.25 202 GLY A N 1
ATOM 1568 C CA . GLY A 1 202 ? 57.788 -3.843 -49.623 1.00 92.25 202 GLY A CA 1
ATOM 1569 C C . GLY A 1 202 ? 58.608 -3.793 -50.912 1.00 92.25 202 GLY A C 1
ATOM 1570 O O . GLY A 1 202 ? 59.372 -4.718 -51.185 1.00 92.25 202 GLY A O 1
ATOM 1571 N N . ARG A 1 203 ? 58.552 -2.665 -51.632 1.00 90.81 203 ARG A N 1
ATOM 1572 C CA . ARG A 1 203 ? 59.319 -2.440 -52.870 1.00 90.81 203 ARG A CA 1
ATOM 1573 C C . ARG A 1 203 ? 60.824 -2.586 -52.664 1.00 90.81 203 ARG A C 1
ATOM 1575 O O . ARG A 1 203 ? 61.505 -3.175 -53.494 1.00 90.81 203 ARG A O 1
ATOM 1582 N N . SER A 1 204 ? 61.362 -2.091 -51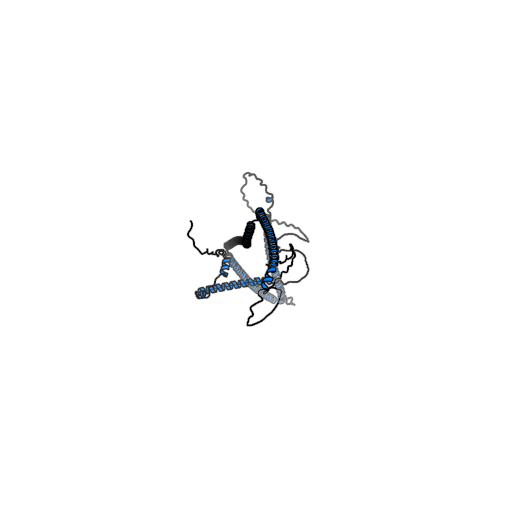.549 1.00 93.12 204 SER A N 1
ATOM 1583 C CA . SER A 1 204 ? 62.789 -2.230 -51.234 1.00 93.12 204 SER A CA 1
ATOM 1584 C C . SER A 1 204 ? 63.208 -3.699 -51.086 1.00 93.12 204 SER A C 1
ATOM 1586 O O . SER A 1 204 ? 64.254 -4.100 -51.602 1.00 93.12 204 SER A O 1
ATOM 1588 N N . LYS A 1 205 ? 62.380 -4.527 -50.431 1.00 93.56 205 LYS A N 1
ATOM 1589 C CA . LYS A 1 205 ? 62.622 -5.975 -50.318 1.00 93.56 205 LYS A CA 1
ATOM 1590 C C . LYS A 1 205 ? 62.557 -6.663 -51.679 1.00 93.56 205 LYS A C 1
ATOM 1592 O O . LYS A 1 205 ? 63.429 -7.475 -51.972 1.00 93.56 205 LYS A O 1
ATOM 1597 N N . GLU A 1 206 ? 61.566 -6.327 -52.500 1.00 87.81 206 GLU A N 1
ATOM 1598 C CA . GLU A 1 206 ? 61.418 -6.865 -53.857 1.00 87.81 206 GLU A CA 1
ATOM 1599 C C . GLU A 1 206 ? 62.639 -6.532 -54.720 1.00 87.81 206 GLU A C 1
ATOM 1601 O O . GLU A 1 206 ? 63.278 -7.444 -55.237 1.00 87.81 206 GLU A O 1
ATOM 1606 N N . LEU A 1 207 ? 63.051 -5.261 -54.769 1.00 90.12 207 LEU A N 1
ATOM 1607 C CA . LEU A 1 207 ? 64.239 -4.821 -55.510 1.00 90.12 207 LEU A CA 1
ATOM 1608 C C . LEU A 1 207 ? 65.518 -5.525 -55.042 1.00 90.12 207 LEU A C 1
ATOM 1610 O O . LEU A 1 207 ? 66.356 -5.903 -55.859 1.00 90.12 207 LEU A O 1
ATOM 1614 N N . ARG A 1 208 ? 65.676 -5.743 -53.731 1.00 92.69 208 ARG A N 1
ATOM 1615 C CA . ARG A 1 208 ? 66.827 -6.481 -53.191 1.00 92.69 208 ARG A CA 1
ATOM 1616 C C . ARG A 1 208 ? 66.834 -7.940 -53.647 1.00 92.69 208 ARG A C 1
ATOM 1618 O O . ARG A 1 208 ? 67.897 -8.466 -53.968 1.00 92.69 208 ARG A O 1
ATOM 1625 N N . LEU A 1 209 ? 65.673 -8.595 -53.672 1.00 90.12 209 LEU A N 1
ATOM 1626 C CA . LEU A 1 209 ? 65.549 -9.963 -54.177 1.00 90.12 209 LEU A CA 1
ATOM 1627 C C . LEU A 1 209 ? 65.813 -10.029 -55.685 1.00 90.12 209 LEU A C 1
ATOM 1629 O O . LEU A 1 209 ? 66.508 -10.938 -56.131 1.00 90.12 209 LEU A O 1
ATOM 1633 N N . GLU A 1 210 ? 65.321 -9.059 -56.456 1.00 86.69 210 GLU A N 1
ATOM 1634 C CA . GLU A 1 210 ? 65.590 -8.958 -57.894 1.00 86.69 210 GLU A CA 1
ATOM 1635 C C . GLU A 1 210 ? 67.077 -8.744 -58.190 1.00 86.69 210 GLU A C 1
ATOM 1637 O O . GLU A 1 210 ? 67.608 -9.374 -59.101 1.00 86.69 210 GLU A O 1
ATOM 1642 N N . LEU A 1 211 ? 67.775 -7.928 -57.392 1.00 87.94 211 LEU A N 1
ATOM 1643 C CA . LEU A 1 211 ? 69.220 -7.729 -57.515 1.00 87.94 211 LEU A CA 1
ATOM 1644 C C . LEU A 1 211 ? 69.997 -9.027 -57.266 1.00 87.94 211 LEU A C 1
ATOM 1646 O O . LEU A 1 211 ? 70.897 -9.355 -58.033 1.00 87.94 211 LEU A O 1
ATOM 1650 N N . LEU A 1 212 ? 69.642 -9.781 -56.221 1.00 87.88 212 LEU A N 1
ATOM 1651 C CA . LEU A 1 212 ? 70.274 -11.073 -55.928 1.00 87.88 212 LEU A CA 1
ATOM 1652 C C . LEU A 1 212 ? 70.006 -12.105 -57.032 1.00 87.88 212 LEU A C 1
ATOM 1654 O O . LEU A 1 212 ? 70.877 -12.911 -57.349 1.00 87.88 212 LEU A O 1
ATOM 1658 N N . GLN A 1 213 ? 68.811 -12.085 -57.626 1.00 85.31 213 GLN A N 1
ATOM 1659 C CA . GLN A 1 213 ? 68.472 -12.947 -58.759 1.00 85.31 213 GLN A CA 1
ATOM 1660 C C . GLN A 1 213 ? 69.232 -12.551 -60.023 1.00 85.31 213 GLN A C 1
ATOM 1662 O O . GLN A 1 213 ? 69.739 -13.430 -60.707 1.00 85.31 213 GLN A O 1
ATOM 1667 N N . LEU A 1 214 ? 69.361 -11.252 -60.304 1.00 85.19 214 LEU A N 1
ATOM 1668 C CA . LEU A 1 214 ? 70.171 -10.745 -61.410 1.00 85.19 214 LEU A CA 1
ATOM 1669 C C . LEU A 1 214 ? 71.635 -11.156 -61.238 1.00 85.19 214 LEU A C 1
ATOM 1671 O O . LEU A 1 214 ? 72.241 -11.668 -62.172 1.00 85.19 214 LEU A O 1
ATOM 1675 N N . GLN A 1 215 ? 72.187 -10.971 -60.035 1.00 83.88 215 GLN A N 1
ATOM 1676 C CA . GLN A 1 215 ? 73.537 -11.422 -59.719 1.00 83.88 215 GLN A CA 1
ATOM 1677 C C . GLN A 1 215 ? 73.663 -12.922 -59.982 1.00 83.88 215 GLN A C 1
ATOM 1679 O O . GLN A 1 215 ? 74.510 -13.320 -60.757 1.00 83.88 215 GLN A O 1
ATOM 1684 N N . ARG A 1 216 ? 72.762 -13.753 -59.458 1.00 82.94 216 ARG A N 1
ATOM 1685 C CA . ARG A 1 216 ? 72.834 -15.207 -59.650 1.00 82.94 216 ARG A CA 1
ATOM 1686 C C . ARG A 1 216 ? 72.661 -15.674 -61.102 1.00 82.94 216 ARG A C 1
ATOM 1688 O O . ARG A 1 216 ? 73.343 -16.606 -61.507 1.00 82.94 216 ARG A O 1
ATOM 1695 N N . GLU A 1 217 ? 71.700 -15.116 -61.836 1.00 80.56 217 GLU A N 1
ATOM 1696 C CA . GLU A 1 217 ? 71.308 -15.603 -63.170 1.00 80.56 217 GLU A CA 1
ATOM 1697 C C . GLU A 1 217 ? 72.134 -14.979 -64.307 1.00 80.56 217 GLU A C 1
ATOM 1699 O O . GLU A 1 217 ? 72.249 -15.599 -65.358 1.00 80.56 217 GLU A O 1
ATOM 1704 N N . VAL A 1 218 ? 72.695 -13.777 -64.117 1.00 77.44 218 VAL A N 1
ATOM 1705 C CA . VAL A 1 218 ? 73.420 -13.029 -65.165 1.00 77.44 218 VAL A CA 1
ATOM 1706 C C . VAL A 1 218 ? 74.905 -12.841 -64.831 1.00 77.44 218 VAL A C 1
ATOM 1708 O O . VAL A 1 218 ? 75.744 -12.865 -65.731 1.00 77.44 218 VAL A O 1
ATOM 1711 N N . LEU A 1 219 ? 75.257 -12.674 -63.550 1.00 71.06 219 LEU A N 1
ATOM 1712 C CA . LEU A 1 219 ? 76.637 -12.515 -63.075 1.00 71.06 219 LEU A CA 1
ATOM 1713 C C . LEU A 1 219 ? 77.083 -13.783 -62.331 1.00 71.06 219 LEU A C 1
ATOM 1715 O O . LEU A 1 219 ? 77.110 -13.816 -61.105 1.00 71.06 219 LEU A O 1
ATOM 1719 N N . ASN A 1 220 ? 77.435 -14.841 -63.066 1.00 64.19 220 ASN A N 1
ATOM 1720 C CA . ASN A 1 220 ? 77.955 -16.083 -62.475 1.00 64.19 220 ASN A CA 1
ATOM 1721 C C . ASN A 1 220 ? 78.983 -15.777 -61.365 1.00 64.19 220 ASN A C 1
ATOM 1723 O O . ASN A 1 220 ? 79.903 -14.998 -61.612 1.00 64.19 220 ASN A O 1
ATOM 1727 N N . GLU A 1 221 ? 78.867 -16.407 -60.184 1.00 59.00 221 GLU A N 1
ATOM 1728 C CA . GLU A 1 221 ? 79.628 -16.094 -58.945 1.00 59.00 221 GLU A CA 1
ATOM 1729 C C . GLU A 1 221 ? 81.178 -16.194 -59.059 1.00 59.00 221 GLU A C 1
ATOM 1731 O O . GLU A 1 221 ? 81.888 -16.057 -58.066 1.00 59.00 221 GLU A O 1
ATOM 1736 N N . GLY A 1 222 ? 81.729 -16.386 -60.263 1.00 58.38 222 GLY A N 1
ATOM 1737 C CA . GLY A 1 222 ? 83.162 -16.362 -60.564 1.00 58.38 222 GLY A CA 1
ATOM 1738 C C . GLY A 1 222 ? 83.567 -15.784 -61.932 1.00 58.38 222 GLY A C 1
ATOM 1739 O O . GLY A 1 222 ? 84.747 -15.865 -62.263 1.00 58.38 222 GLY A O 1
ATOM 1740 N N . SER A 1 223 ? 82.659 -15.204 -62.735 1.00 56.12 223 SER A N 1
ATOM 1741 C CA . SER A 1 223 ? 83.000 -14.577 -64.031 1.00 56.12 223 SER A CA 1
ATOM 1742 C C . SER A 1 223 ? 82.531 -13.124 -64.076 1.00 56.12 223 SER A C 1
ATOM 1744 O O . SER A 1 223 ? 81.342 -12.849 -63.948 1.00 56.12 223 SER A O 1
ATOM 1746 N N . SER A 1 224 ? 83.452 -12.179 -64.288 1.00 61.12 224 SER A N 1
ATOM 1747 C CA . SER A 1 224 ? 83.130 -10.748 -64.421 1.00 61.12 224 SER A CA 1
ATOM 1748 C C . SER A 1 224 ? 82.512 -10.378 -65.777 1.00 61.12 224 SER A C 1
ATOM 1750 O O . SER A 1 224 ? 82.154 -9.221 -65.992 1.00 61.12 224 SER A O 1
ATOM 1752 N N . THR A 1 225 ? 82.378 -11.340 -66.695 1.00 61.16 225 THR A N 1
ATOM 1753 C CA . THR A 1 225 ? 81.784 -11.155 -68.021 1.00 61.16 225 THR A CA 1
ATOM 1754 C C . THR A 1 225 ? 80.406 -11.813 -68.081 1.00 61.16 225 THR A C 1
ATOM 1756 O O . THR A 1 225 ? 80.277 -13.037 -68.065 1.00 61.16 225 THR A O 1
ATOM 1759 N N . ALA A 1 226 ? 79.364 -10.981 -68.129 1.00 66.69 226 ALA A N 1
ATOM 1760 C CA . ALA A 1 226 ? 77.984 -11.420 -68.318 1.00 66.69 226 ALA A CA 1
ATOM 1761 C C . ALA A 1 226 ? 77.746 -11.867 -69.770 1.00 66.69 226 ALA A C 1
ATOM 1763 O O . ALA A 1 226 ? 78.176 -11.192 -70.709 1.00 66.69 226 ALA A O 1
ATOM 1764 N N . SER A 1 227 ? 77.031 -12.979 -69.956 1.00 78.06 227 SER A N 1
ATOM 1765 C CA . SER A 1 227 ? 76.575 -13.435 -71.273 1.00 78.06 227 SER A CA 1
ATOM 1766 C C . SER A 1 227 ? 75.341 -12.642 -71.718 1.00 78.06 227 SER A C 1
ATOM 1768 O O . SER A 1 227 ? 74.395 -12.466 -70.948 1.00 78.06 227 SER A O 1
ATOM 1770 N N . SER A 1 228 ? 75.327 -12.180 -72.972 1.00 78.88 228 SER A N 1
ATOM 1771 C CA . SER A 1 228 ? 74.197 -11.431 -73.551 1.00 78.88 228 SER A CA 1
ATOM 1772 C C . SER A 1 228 ? 72.898 -12.247 -73.558 1.00 78.88 228 SER A C 1
ATOM 1774 O O . SER A 1 228 ? 71.823 -11.700 -73.315 1.00 78.88 228 SER A O 1
ATOM 1776 N N . ASP A 1 229 ? 72.993 -13.555 -73.800 1.00 81.56 229 ASP A N 1
ATOM 1777 C CA . ASP A 1 229 ? 71.828 -14.446 -73.864 1.00 81.56 229 ASP A CA 1
ATOM 1778 C C . ASP A 1 229 ? 71.190 -14.661 -72.484 1.00 81.56 229 ASP A C 1
ATOM 1780 O O . ASP A 1 229 ? 69.966 -14.756 -72.371 1.00 81.56 229 ASP A O 1
ATOM 1784 N N . ASP A 1 230 ? 72.001 -14.685 -71.422 1.00 82.50 230 ASP A N 1
ATOM 1785 C CA . ASP A 1 230 ? 71.515 -14.831 -70.046 1.00 82.50 230 ASP A CA 1
ATOM 1786 C C . ASP A 1 230 ? 70.804 -13.556 -69.576 1.00 82.50 230 ASP A C 1
ATOM 1788 O O . ASP A 1 230 ? 69.750 -13.631 -68.938 1.00 82.50 230 ASP A O 1
ATOM 1792 N N . LEU A 1 231 ? 71.311 -12.381 -69.970 1.00 84.62 231 LEU A N 1
ATOM 1793 C CA . LEU A 1 231 ? 70.632 -11.108 -69.734 1.00 84.62 231 LEU A CA 1
ATOM 1794 C C . LEU A 1 231 ? 69.282 -11.043 -70.464 1.00 84.62 231 LEU A C 1
ATOM 1796 O O . LEU A 1 231 ? 68.288 -10.666 -69.848 1.00 84.62 231 LEU A O 1
ATOM 1800 N N . LEU A 1 232 ? 69.217 -11.442 -71.740 1.00 86.44 232 LEU A N 1
ATOM 1801 C CA . LEU A 1 232 ? 67.960 -11.468 -72.500 1.00 86.44 232 LEU A CA 1
ATOM 1802 C C . LEU A 1 232 ? 66.926 -12.391 -71.843 1.00 86.44 232 LEU A C 1
ATOM 1804 O O . LEU A 1 232 ? 65.801 -11.971 -71.583 1.00 86.44 232 LEU A O 1
ATOM 1808 N N . ARG A 1 233 ? 67.329 -13.607 -71.454 1.00 86.25 233 ARG A N 1
ATOM 1809 C CA . ARG A 1 233 ? 66.452 -14.552 -70.742 1.00 86.25 233 ARG A CA 1
ATOM 1810 C C . ARG A 1 233 ? 65.981 -14.019 -69.390 1.00 86.25 233 ARG A C 1
ATOM 1812 O O . ARG A 1 233 ? 64.832 -14.248 -69.013 1.00 86.25 233 ARG A O 1
ATOM 1819 N N . PHE A 1 234 ? 66.849 -13.342 -68.637 1.00 87.38 234 PHE A N 1
ATOM 1820 C CA . PHE A 1 234 ? 66.464 -12.702 -67.378 1.00 87.38 234 PHE A CA 1
ATOM 1821 C C . PHE A 1 234 ? 65.430 -11.593 -67.612 1.00 87.38 234 PHE A C 1
ATOM 1823 O O . PHE A 1 234 ? 64.435 -11.524 -66.889 1.00 87.38 234 PHE A O 1
ATOM 1830 N N . MET A 1 235 ? 65.633 -10.761 -68.636 1.00 87.38 235 MET A N 1
ATOM 1831 C CA . MET A 1 235 ? 64.705 -9.688 -68.991 1.00 87.38 235 MET A CA 1
ATOM 1832 C C . MET A 1 235 ? 63.347 -10.238 -69.439 1.00 87.38 235 MET A C 1
ATOM 1834 O O . MET A 1 235 ? 62.330 -9.770 -68.932 1.00 87.38 235 MET A O 1
ATOM 1838 N N . ASP A 1 236 ? 63.303 -11.281 -70.270 1.00 90.12 236 ASP A N 1
ATOM 1839 C CA . ASP A 1 236 ? 62.048 -11.935 -70.675 1.00 90.12 236 ASP A CA 1
ATOM 1840 C C . ASP A 1 236 ? 61.290 -12.503 -69.465 1.00 90.12 236 ASP A C 1
ATOM 1842 O O . ASP A 1 236 ? 60.108 -12.220 -69.262 1.00 90.12 236 ASP A O 1
ATOM 1846 N N . LYS A 1 237 ? 61.987 -13.217 -68.567 1.00 89.44 237 LYS A N 1
ATOM 1847 C CA . LYS A 1 237 ? 61.387 -13.708 -67.313 1.00 89.44 237 LYS A CA 1
ATOM 1848 C C . LYS A 1 237 ? 60.895 -12.568 -66.418 1.00 89.44 237 LYS A C 1
ATOM 1850 O O . LYS A 1 237 ? 59.887 -12.732 -65.726 1.00 89.44 237 LYS A O 1
ATOM 1855 N N . ARG A 1 238 ? 61.609 -11.438 -66.368 1.00 87.88 238 ARG A N 1
ATOM 1856 C CA . ARG A 1 238 ? 61.197 -10.242 -65.618 1.00 87.88 238 ARG A CA 1
ATOM 1857 C C . ARG A 1 238 ? 59.901 -9.680 -66.194 1.00 87.88 238 ARG A C 1
ATOM 1859 O O . ARG A 1 238 ? 58.977 -9.427 -65.422 1.00 87.88 238 ARG A O 1
ATOM 1866 N N . TYR A 1 239 ? 59.818 -9.540 -67.516 1.00 91.06 239 TYR A N 1
ATOM 1867 C CA . TYR A 1 239 ? 58.607 -9.093 -68.199 1.00 91.06 239 TYR A CA 1
ATOM 1868 C C . TYR A 1 239 ? 57.427 -10.031 -67.926 1.00 91.06 239 TYR A C 1
ATOM 1870 O O . TYR A 1 239 ? 56.368 -9.556 -67.519 1.00 91.06 239 TYR A O 1
ATOM 1878 N N . ASP A 1 240 ? 57.618 -11.350 -68.009 1.00 92.69 240 ASP A N 1
ATOM 1879 C CA . ASP A 1 240 ? 56.571 -12.333 -67.701 1.00 92.69 240 ASP A CA 1
ATOM 1880 C C . ASP A 1 240 ? 56.078 -12.250 -66.247 1.00 92.69 240 ASP A C 1
ATOM 1882 O O . ASP A 1 240 ? 54.882 -12.380 -65.968 1.00 92.69 240 ASP A O 1
ATOM 1886 N N . ARG A 1 241 ? 56.987 -12.047 -65.282 1.00 88.81 241 ARG A N 1
ATOM 1887 C CA . ARG A 1 241 ? 56.622 -11.863 -63.864 1.00 88.81 241 ARG A CA 1
ATOM 1888 C C . ARG A 1 241 ? 55.859 -10.560 -63.650 1.00 88.81 241 ARG A C 1
ATOM 1890 O O . ARG A 1 241 ? 54.871 -10.560 -62.917 1.00 88.81 241 ARG A O 1
ATOM 1897 N N . GLN A 1 242 ? 56.289 -9.478 -64.297 1.00 89.00 242 GLN A N 1
ATOM 1898 C CA . GLN A 1 242 ? 55.614 -8.186 -64.232 1.00 89.00 242 GLN A CA 1
ATOM 1899 C C . GLN A 1 242 ? 54.215 -8.256 -64.859 1.00 89.00 242 GLN A C 1
ATOM 1901 O O . GLN A 1 242 ? 53.268 -7.754 -64.259 1.00 89.00 242 GLN A O 1
ATOM 1906 N N . ALA A 1 243 ? 54.059 -8.939 -65.996 1.00 92.56 243 ALA A N 1
ATOM 1907 C CA . ALA A 1 243 ? 52.763 -9.171 -66.633 1.00 92.56 243 ALA A CA 1
ATOM 1908 C C . ALA A 1 243 ? 51.805 -9.934 -65.701 1.00 92.56 243 ALA A C 1
ATOM 1910 O O . ALA A 1 243 ? 50.702 -9.466 -65.428 1.00 92.56 243 ALA A O 1
ATOM 1911 N N . LYS A 1 244 ? 52.262 -11.038 -65.091 1.00 92.75 244 LYS A N 1
ATOM 1912 C CA . LYS A 1 244 ? 51.471 -11.797 -64.101 1.00 92.75 244 LYS A CA 1
ATOM 1913 C C . LYS A 1 244 ? 51.098 -10.964 -62.870 1.00 92.75 244 LYS A C 1
ATOM 1915 O O . LYS A 1 244 ? 50.020 -11.144 -62.302 1.00 92.75 244 LYS A O 1
ATOM 1920 N N . TYR A 1 245 ? 51.989 -10.077 -62.427 1.00 89.19 245 TYR A N 1
ATOM 1921 C CA . TYR A 1 245 ? 51.712 -9.169 -61.315 1.00 89.19 245 TYR A CA 1
ATOM 1922 C C . TYR A 1 245 ? 50.646 -8.129 -61.683 1.00 89.19 245 TYR A C 1
ATOM 1924 O O . TYR A 1 245 ? 49.731 -7.903 -60.891 1.00 89.19 245 TYR A O 1
ATOM 1932 N N . LEU A 1 246 ? 50.713 -7.557 -62.890 1.00 94.31 246 LEU A N 1
ATOM 1933 C CA . LEU A 1 246 ? 49.693 -6.644 -63.411 1.00 94.31 246 LEU A CA 1
ATOM 1934 C C . LEU A 1 246 ? 48.326 -7.327 -63.526 1.00 94.31 246 LEU A C 1
ATOM 1936 O O . LEU A 1 246 ? 47.335 -6.763 -63.067 1.00 94.31 246 LEU A O 1
ATOM 1940 N N . ASP A 1 247 ? 48.265 -8.560 -64.033 1.00 94.88 247 ASP A N 1
ATOM 1941 C CA . ASP A 1 247 ? 47.014 -9.327 -64.097 1.00 94.88 247 ASP A CA 1
ATOM 1942 C C . ASP A 1 247 ? 46.419 -9.561 -62.704 1.00 94.88 247 ASP A C 1
ATOM 1944 O O . ASP A 1 247 ? 45.224 -9.354 -62.477 1.00 94.88 247 ASP A O 1
ATOM 1948 N N . LYS A 1 248 ? 47.263 -9.931 -61.731 1.00 94.62 248 LYS A N 1
ATOM 1949 C CA . LYS A 1 248 ? 46.838 -10.094 -60.336 1.00 94.62 248 LYS A CA 1
ATOM 1950 C C . LYS A 1 248 ? 46.300 -8.784 -59.757 1.00 94.62 248 LYS A C 1
ATOM 1952 O O . LYS A 1 248 ? 45.276 -8.810 -59.071 1.00 94.62 248 LYS A O 1
ATOM 1957 N N . LEU A 1 249 ? 46.965 -7.660 -60.025 1.00 92.56 249 LEU A N 1
ATOM 1958 C CA . LEU A 1 249 ? 46.535 -6.343 -59.562 1.00 92.56 249 LEU A CA 1
ATOM 1959 C C . LEU A 1 249 ? 45.195 -5.945 -60.196 1.00 92.56 249 LEU A C 1
ATOM 1961 O O . LEU A 1 249 ? 44.289 -5.543 -59.474 1.00 92.56 249 LEU A O 1
ATOM 1965 N N . ASN A 1 250 ? 45.017 -6.164 -61.501 1.00 95.94 250 ASN A N 1
ATOM 1966 C CA . ASN A 1 250 ? 43.762 -5.896 -62.209 1.00 95.94 250 ASN A CA 1
ATOM 1967 C C . ASN A 1 250 ? 42.585 -6.695 -61.629 1.00 95.94 250 ASN A C 1
ATOM 1969 O O . ASN A 1 250 ? 41.509 -6.141 -61.402 1.00 95.94 250 ASN A O 1
ATOM 1973 N N . VAL A 1 251 ? 42.787 -7.981 -61.318 1.00 95.94 251 VAL A N 1
ATOM 1974 C CA . VAL A 1 251 ? 41.756 -8.809 -60.665 1.00 95.94 251 VAL A CA 1
ATOM 1975 C C . VAL A 1 251 ? 41.412 -8.274 -59.270 1.00 95.94 251 VAL A C 1
ATOM 1977 O O . VAL A 1 251 ? 40.237 -8.245 -58.897 1.00 95.94 251 VAL A O 1
ATOM 1980 N N . GLN A 1 252 ? 42.409 -7.829 -58.498 1.00 95.56 252 GLN A N 1
ATOM 1981 C CA . GLN A 1 252 ? 42.188 -7.235 -57.176 1.00 95.56 252 GLN A CA 1
ATOM 1982 C C . GLN A 1 252 ? 41.454 -5.891 -57.257 1.00 95.56 252 GLN A C 1
ATOM 1984 O O . GLN A 1 252 ? 40.512 -5.684 -56.491 1.00 95.56 252 GLN A O 1
ATOM 1989 N N . CYS A 1 253 ? 41.823 -5.020 -58.198 1.00 94.88 253 CYS A N 1
ATOM 1990 C CA . CYS A 1 253 ? 41.134 -3.758 -58.467 1.00 94.88 253 CYS A CA 1
ATOM 1991 C C . CYS A 1 253 ? 39.668 -4.004 -58.843 1.00 94.88 253 CYS A C 1
ATOM 1993 O O . CYS A 1 253 ? 38.779 -3.480 -58.176 1.00 94.88 253 CYS A O 1
ATOM 1995 N N . ALA A 1 254 ? 39.397 -4.900 -59.796 1.00 96.19 254 ALA A N 1
ATOM 1996 C CA . ALA A 1 254 ? 38.030 -5.247 -60.189 1.00 96.19 254 ALA A CA 1
ATOM 1997 C C . ALA A 1 254 ? 37.211 -5.845 -59.025 1.00 96.19 254 ALA A C 1
ATOM 1999 O O . ALA A 1 254 ? 36.009 -5.603 -58.904 1.00 96.19 254 ALA A O 1
ATOM 2000 N N . ALA A 1 255 ? 37.836 -6.629 -58.140 1.00 95.69 255 ALA A N 1
ATOM 2001 C CA . ALA A 1 255 ? 37.173 -7.149 -56.945 1.00 95.69 255 ALA A CA 1
ATOM 2002 C C . ALA A 1 255 ? 36.869 -6.048 -55.912 1.00 95.69 255 ALA A C 1
ATOM 2004 O O . ALA A 1 255 ? 35.804 -6.074 -55.291 1.00 95.69 255 ALA A O 1
ATOM 2005 N N . ALA A 1 256 ? 37.778 -5.087 -55.723 1.00 95.38 256 ALA A N 1
ATOM 2006 C CA . ALA A 1 256 ? 37.570 -3.937 -54.846 1.00 95.38 256 ALA A CA 1
ATOM 2007 C C . ALA A 1 256 ? 36.458 -3.020 -55.377 1.00 95.38 256 ALA A C 1
ATOM 2009 O O . ALA A 1 256 ? 35.572 -2.645 -54.612 1.00 95.38 256 ALA A O 1
ATOM 2010 N N . GLU A 1 257 ? 36.433 -2.748 -56.682 1.00 96.62 257 GLU A N 1
ATOM 2011 C CA . GLU A 1 257 ? 35.370 -1.983 -57.344 1.00 96.62 257 GLU A CA 1
ATOM 2012 C C . GLU A 1 257 ? 33.995 -2.622 -57.136 1.00 96.62 257 GLU A C 1
ATOM 2014 O O . GLU A 1 257 ? 33.062 -1.943 -56.713 1.00 96.62 257 GLU A O 1
ATOM 2019 N N . ARG A 1 258 ? 33.867 -3.943 -57.331 1.00 96.56 258 ARG A N 1
ATOM 2020 C CA . ARG A 1 258 ? 32.608 -4.664 -57.060 1.00 96.56 258 ARG A CA 1
ATOM 2021 C C . ARG A 1 258 ? 32.168 -4.558 -55.600 1.00 96.56 258 ARG A C 1
ATOM 2023 O O . ARG A 1 258 ? 30.978 -4.436 -55.328 1.00 96.56 258 ARG A O 1
ATOM 2030 N N . LYS A 1 259 ? 33.106 -4.605 -54.649 1.00 96.38 259 LYS A N 1
ATOM 2031 C CA . LYS A 1 259 ? 32.782 -4.417 -53.226 1.00 96.38 259 LYS A CA 1
ATOM 2032 C C . LYS A 1 259 ? 32.296 -3.000 -52.951 1.00 96.38 259 LYS A C 1
ATOM 2034 O O . LYS A 1 259 ? 31.318 -2.845 -52.232 1.00 96.38 259 LYS A O 1
ATOM 2039 N N . ILE A 1 260 ? 32.950 -1.992 -53.531 1.00 96.12 260 ILE A N 1
ATOM 2040 C CA . ILE A 1 260 ? 32.547 -0.587 -53.402 1.00 96.12 260 ILE A CA 1
ATOM 2041 C C . ILE A 1 260 ? 31.141 -0.384 -53.973 1.00 96.12 260 ILE A C 1
ATOM 2043 O O . ILE A 1 260 ? 30.299 0.220 -53.315 1.00 96.12 260 ILE A O 1
ATOM 2047 N N . THR A 1 261 ? 30.842 -0.914 -55.161 1.00 96.62 261 THR A N 1
ATOM 2048 C CA . THR A 1 261 ? 29.502 -0.771 -55.753 1.00 96.62 261 THR A CA 1
ATOM 2049 C C . THR A 1 261 ? 28.437 -1.510 -54.942 1.00 96.62 261 THR A C 1
ATOM 2051 O O . THR A 1 261 ? 27.349 -0.972 -54.730 1.00 96.62 261 THR A O 1
ATOM 2054 N N . GLN A 1 262 ? 28.747 -2.701 -54.417 1.00 96.62 262 GLN A N 1
ATOM 2055 C CA . GLN A 1 262 ? 27.846 -3.450 -53.540 1.00 96.62 262 GLN A CA 1
ATOM 2056 C C . GLN A 1 262 ? 27.550 -2.699 -52.234 1.00 96.62 262 GLN A C 1
ATOM 2058 O O . GLN A 1 262 ? 26.387 -2.595 -51.842 1.00 96.62 262 GLN A O 1
ATOM 2063 N N . THR A 1 263 ? 28.567 -2.159 -51.556 1.00 93.62 263 THR A N 1
ATOM 2064 C CA . THR A 1 263 ? 28.367 -1.407 -50.307 1.00 93.62 263 THR A CA 1
ATOM 2065 C C . THR A 1 263 ? 27.644 -0.090 -50.556 1.00 93.62 263 THR A C 1
ATOM 2067 O O . THR A 1 263 ? 26.740 0.250 -49.799 1.00 93.62 263 THR A O 1
ATOM 2070 N N . GLN A 1 264 ? 27.950 0.618 -51.646 1.00 94.25 264 GLN A N 1
ATOM 2071 C CA . GLN A 1 264 ? 27.198 1.808 -52.053 1.00 94.25 264 GLN A CA 1
ATOM 2072 C C . GLN A 1 264 ? 25.719 1.493 -52.303 1.00 94.25 264 GLN A C 1
ATOM 2074 O O . GLN A 1 264 ? 24.852 2.269 -51.903 1.00 94.25 264 GLN A O 1
ATOM 2079 N N . LEU A 1 265 ? 25.407 0.350 -52.922 1.00 93.12 265 LEU A N 1
ATOM 2080 C CA . LEU A 1 265 ? 24.023 -0.078 -53.119 1.00 93.12 265 LEU A CA 1
ATOM 2081 C C . LEU A 1 265 ? 23.326 -0.382 -51.787 1.00 93.12 265 LEU A C 1
ATOM 2083 O O . LEU A 1 265 ? 22.200 0.062 -51.584 1.00 93.12 265 LEU A O 1
ATOM 2087 N N . GLN A 1 266 ? 23.993 -1.080 -50.865 1.00 89.12 266 GLN A N 1
ATOM 2088 C CA . GLN A 1 266 ? 23.460 -1.340 -49.522 1.00 89.12 266 GLN A CA 1
ATOM 2089 C C . GLN A 1 266 ? 23.215 -0.047 -48.741 1.00 89.12 266 GLN A C 1
ATOM 2091 O O . GLN A 1 266 ? 22.192 0.079 -48.074 1.00 89.12 266 GLN A O 1
ATOM 2096 N N . ILE A 1 267 ? 24.124 0.925 -48.850 1.00 87.62 267 ILE A N 1
ATOM 2097 C CA . ILE A 1 267 ? 23.966 2.256 -48.257 1.00 87.62 267 ILE A CA 1
ATOM 2098 C C . ILE A 1 267 ? 22.730 2.938 -48.847 1.00 87.62 267 ILE A C 1
ATOM 2100 O O . ILE A 1 267 ? 21.892 3.402 -48.086 1.00 87.62 267 ILE A O 1
ATOM 2104 N N . ARG A 1 268 ? 22.544 2.929 -50.174 1.00 86.94 268 ARG A N 1
ATOM 2105 C CA . ARG A 1 268 ? 21.344 3.500 -50.816 1.00 86.94 268 ARG A CA 1
ATOM 2106 C C . ARG A 1 268 ? 20.052 2.803 -50.394 1.00 86.94 268 ARG A C 1
ATOM 2108 O O . ARG A 1 268 ? 19.075 3.480 -50.111 1.00 86.94 268 ARG A O 1
ATOM 2115 N N . GLN A 1 269 ? 20.046 1.474 -50.308 1.00 84.69 269 GLN A N 1
ATOM 2116 C CA . GLN A 1 269 ? 18.884 0.711 -49.836 1.00 84.69 269 GLN A CA 1
ATOM 2117 C C . GLN A 1 269 ? 18.561 1.020 -48.371 1.00 84.69 269 GLN A C 1
ATOM 2119 O O . GLN A 1 269 ? 17.398 1.186 -48.020 1.00 84.69 269 GLN A O 1
ATOM 2124 N N . ARG A 1 270 ? 19.584 1.143 -47.517 1.00 80.81 270 ARG A N 1
ATOM 2125 C CA . ARG A 1 270 ? 19.412 1.547 -46.117 1.00 80.81 270 ARG A CA 1
ATOM 2126 C C . ARG A 1 270 ? 18.981 2.997 -45.971 1.00 80.81 270 ARG A C 1
ATOM 2128 O O . ARG A 1 270 ? 18.181 3.273 -45.091 1.00 80.81 270 ARG A O 1
ATOM 2135 N N . HIS A 1 271 ? 19.462 3.896 -46.823 1.00 77.19 271 HIS A N 1
ATOM 2136 C CA . HIS A 1 271 ? 18.980 5.271 -46.862 1.00 77.19 271 HIS A CA 1
ATOM 2137 C C . HIS A 1 271 ? 17.527 5.338 -47.312 1.00 77.19 271 HIS A C 1
ATOM 2139 O O . HIS A 1 271 ? 16.761 5.991 -46.631 1.00 77.19 271 HIS A O 1
ATOM 2145 N N . ALA A 1 272 ? 17.112 4.601 -48.343 1.00 73.94 272 ALA A N 1
ATOM 2146 C CA . ALA A 1 272 ? 15.706 4.541 -48.749 1.00 73.94 272 ALA A CA 1
ATOM 2147 C C . ALA A 1 272 ? 14.804 3.921 -47.660 1.00 73.94 272 ALA A C 1
ATOM 2149 O O . ALA A 1 272 ? 13.681 4.365 -47.453 1.00 73.94 272 ALA A O 1
ATOM 2150 N N . ALA A 1 273 ? 15.304 2.923 -46.920 1.00 66.44 273 ALA A N 1
ATOM 2151 C CA . ALA A 1 273 ? 14.608 2.362 -45.759 1.00 66.44 273 ALA A CA 1
ATOM 2152 C C . ALA A 1 273 ? 14.631 3.294 -44.527 1.00 66.44 273 ALA A C 1
ATOM 2154 O O . ALA A 1 273 ? 13.748 3.207 -43.683 1.00 66.44 273 ALA A O 1
ATOM 2155 N N . GLY A 1 274 ? 15.628 4.175 -44.411 1.00 64.50 274 GLY A N 1
ATOM 2156 C CA . GLY A 1 274 ? 15.729 5.203 -43.370 1.00 64.50 274 GLY A CA 1
ATOM 2157 C C . GLY A 1 274 ? 14.916 6.464 -43.684 1.00 64.50 274 GLY A C 1
ATOM 2158 O O . GLY A 1 274 ? 14.344 7.046 -42.774 1.00 64.50 274 GLY A O 1
ATOM 2159 N N . GLU A 1 275 ? 14.793 6.834 -44.961 1.00 61.81 275 GLU A N 1
ATOM 2160 C CA . GLU A 1 275 ? 13.866 7.844 -45.497 1.00 61.81 275 GLU A CA 1
ATOM 2161 C C . GLU A 1 275 ? 12.404 7.382 -45.436 1.00 61.81 275 GLU A C 1
ATOM 2163 O O . GLU A 1 275 ? 11.502 8.195 -45.609 1.00 61.81 275 GLU A O 1
ATOM 2168 N N . ALA A 1 276 ? 12.150 6.098 -45.156 1.00 60.53 276 ALA A N 1
ATOM 2169 C CA . ALA A 1 276 ? 10.806 5.619 -44.851 1.00 60.53 276 ALA A CA 1
ATOM 2170 C C . ALA A 1 276 ? 10.296 6.137 -43.494 1.00 60.53 276 ALA A C 1
ATOM 2172 O O . ALA A 1 276 ? 9.084 6.224 -43.314 1.00 60.53 276 ALA A O 1
ATOM 2173 N N . PHE A 1 277 ? 11.191 6.517 -42.570 1.00 64.50 277 PHE A N 1
ATOM 2174 C CA . PHE A 1 277 ? 10.806 7.249 -41.366 1.00 64.50 277 PHE A CA 1
ATOM 2175 C C . PHE A 1 277 ? 10.730 8.733 -41.689 1.00 64.50 277 PHE A C 1
ATOM 2177 O O . PHE A 1 277 ? 11.742 9.427 -41.814 1.00 64.50 277 PHE A O 1
ATOM 2184 N N . HIS A 1 278 ? 9.509 9.227 -41.819 1.00 76.44 278 HIS A N 1
ATOM 2185 C CA . HIS A 1 278 ? 9.283 10.640 -42.034 1.00 76.44 278 HIS A CA 1
ATOM 2186 C C . HIS A 1 278 ? 9.541 11.372 -40.714 1.00 76.44 278 HIS A C 1
ATOM 2188 O O . HIS A 1 278 ? 9.264 10.856 -39.632 1.00 76.44 278 HIS A O 1
ATOM 2194 N N . ALA A 1 279 ? 10.030 12.613 -40.775 1.00 76.88 279 ALA A N 1
ATOM 2195 C CA . ALA A 1 279 ? 10.122 13.466 -39.584 1.00 76.88 279 ALA A CA 1
ATOM 2196 C C . ALA A 1 279 ? 8.771 13.556 -38.838 1.00 76.88 279 ALA A C 1
ATOM 2198 O O . ALA A 1 279 ? 8.741 13.646 -37.613 1.00 76.88 279 ALA A O 1
ATOM 2199 N N . ILE A 1 280 ? 7.670 13.430 -39.587 1.00 80.94 280 ILE A N 1
ATOM 2200 C CA . ILE A 1 280 ? 6.294 13.348 -39.089 1.00 80.94 280 ILE A CA 1
ATOM 2201 C C . ILE A 1 280 ? 6.085 12.121 -38.187 1.00 80.94 280 ILE A C 1
ATOM 2203 O O . ILE A 1 280 ? 5.443 12.259 -37.154 1.00 80.94 280 ILE A O 1
ATOM 2207 N N . ASP A 1 281 ? 6.660 10.957 -38.501 1.00 85.88 281 ASP A N 1
ATOM 2208 C CA . ASP A 1 281 ? 6.513 9.740 -37.685 1.00 85.88 281 ASP A CA 1
ATOM 2209 C C . ASP A 1 281 ? 7.223 9.893 -36.333 1.00 85.88 281 ASP A C 1
ATOM 2211 O O . ASP A 1 281 ? 6.714 9.481 -35.291 1.00 85.88 281 ASP A O 1
ATOM 2215 N N . PHE A 1 282 ? 8.393 10.540 -36.326 1.00 87.00 282 PHE A N 1
ATOM 2216 C CA . PHE A 1 282 ? 9.103 10.860 -35.087 1.00 87.00 282 PHE A CA 1
ATOM 2217 C C . PHE A 1 282 ? 8.357 11.901 -34.250 1.00 87.00 282 PHE A C 1
ATOM 2219 O O . PHE A 1 282 ? 8.300 11.784 -33.024 1.00 87.00 282 PHE A O 1
ATOM 2226 N N . GLU A 1 283 ? 7.773 12.914 -34.891 1.00 90.69 283 GLU A N 1
ATOM 2227 C CA . GLU A 1 283 ? 6.921 13.883 -34.206 1.00 90.69 283 GLU A CA 1
ATOM 2228 C C . GLU A 1 283 ? 5.653 13.231 -33.654 1.00 90.69 283 GLU A C 1
ATOM 2230 O O . GLU A 1 283 ? 5.301 13.497 -32.506 1.00 90.69 283 GLU A O 1
ATOM 2235 N N . GLN A 1 284 ? 5.022 12.331 -34.410 1.00 94.06 284 GLN A N 1
ATOM 2236 C CA . GLN A 1 284 ? 3.872 11.555 -33.963 1.00 94.06 284 GLN A CA 1
ATOM 2237 C C . GLN A 1 284 ? 4.231 10.693 -32.754 1.00 94.06 284 GLN A C 1
ATOM 2239 O O . GLN A 1 284 ? 3.558 10.783 -31.732 1.00 94.06 284 GLN A O 1
ATOM 2244 N N . LEU A 1 285 ? 5.325 9.929 -32.813 1.00 94.25 285 LEU A N 1
ATOM 2245 C CA . LEU A 1 285 ? 5.766 9.103 -31.690 1.00 94.25 285 LEU A CA 1
ATOM 2246 C C . LEU A 1 285 ? 6.057 9.952 -30.445 1.00 94.25 285 LEU A C 1
ATOM 2248 O O . LEU A 1 285 ? 5.740 9.551 -29.326 1.00 94.25 285 LEU A O 1
ATOM 2252 N N . ARG A 1 286 ? 6.630 11.148 -30.625 1.00 96.31 286 ARG A N 1
ATOM 2253 C CA . ARG A 1 286 ? 6.861 12.091 -29.525 1.00 96.31 286 ARG A CA 1
ATOM 2254 C C . ARG A 1 286 ? 5.546 12.589 -28.925 1.00 96.31 286 ARG A C 1
ATOM 2256 O O . ARG A 1 286 ? 5.438 12.646 -27.703 1.00 96.31 286 ARG A O 1
ATOM 2263 N N . ILE A 1 287 ? 4.562 12.925 -29.761 1.00 96.81 287 ILE A N 1
ATOM 2264 C CA . ILE A 1 287 ? 3.227 13.344 -29.317 1.00 96.81 287 ILE A CA 1
ATOM 2265 C C . ILE A 1 287 ? 2.538 12.200 -28.568 1.0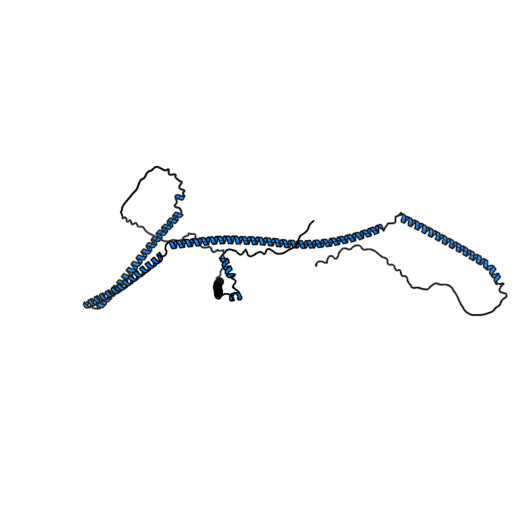0 96.81 287 ILE A C 1
ATOM 2267 O O . ILE A 1 287 ? 2.030 12.414 -27.472 1.00 96.81 287 ILE A O 1
ATOM 2271 N N . GLU A 1 288 ? 2.555 10.983 -29.108 1.00 97.50 288 GLU A N 1
ATOM 2272 C CA . GLU A 1 288 ? 1.960 9.808 -28.468 1.00 97.50 288 GLU A CA 1
ATOM 2273 C C . GLU A 1 288 ? 2.623 9.512 -27.122 1.00 97.50 288 GLU A C 1
ATOM 2275 O O . GLU A 1 288 ? 1.932 9.330 -26.120 1.00 97.50 288 GLU A O 1
ATOM 2280 N N . ASN A 1 289 ? 3.957 9.540 -27.062 1.00 97.06 289 ASN A N 1
ATOM 2281 C CA . ASN A 1 289 ? 4.698 9.351 -25.818 1.00 97.06 289 ASN A CA 1
ATOM 2282 C C . ASN A 1 289 ? 4.333 10.420 -24.779 1.00 97.06 289 ASN A C 1
ATOM 2284 O O . ASN A 1 289 ? 4.037 10.087 -23.631 1.00 97.06 289 ASN A O 1
ATOM 2288 N N . GLN A 1 290 ? 4.266 11.689 -25.191 1.00 98.25 290 GLN A N 1
ATOM 2289 C CA . GLN A 1 290 ? 3.828 12.775 -24.320 1.00 98.25 290 GLN A CA 1
ATOM 2290 C C . GLN A 1 290 ? 2.393 12.546 -23.811 1.00 98.25 290 GLN A C 1
ATOM 2292 O O . GLN A 1 290 ? 2.149 12.644 -22.612 1.00 98.25 290 GLN A O 1
ATOM 2297 N N . GLN A 1 291 ? 1.461 12.147 -24.679 1.00 98.19 291 GLN A N 1
ATOM 2298 C CA . GLN A 1 291 ? 0.081 11.834 -24.292 1.00 98.19 291 GLN A CA 1
ATOM 2299 C C . GLN A 1 291 ? -0.023 10.628 -23.346 1.00 98.19 291 GLN A C 1
ATOM 2301 O O . GLN A 1 291 ? -0.932 10.569 -22.512 1.00 98.19 291 GLN A O 1
ATOM 2306 N N . PHE A 1 292 ? 0.851 9.627 -23.486 1.00 98.38 292 PHE A N 1
ATOM 2307 C CA . PHE A 1 292 ? 0.923 8.507 -22.547 1.00 98.38 292 PHE A CA 1
ATOM 2308 C C . PHE A 1 292 ? 1.461 8.958 -21.192 1.00 98.38 292 PHE A C 1
ATOM 2310 O O . PHE A 1 292 ? 0.857 8.620 -20.177 1.00 98.38 292 PHE A O 1
ATOM 2317 N N . ASN A 1 293 ? 2.508 9.784 -21.163 1.00 98.25 293 ASN A N 1
ATOM 2318 C CA . ASN A 1 293 ? 3.037 10.336 -19.915 1.00 98.25 293 ASN A CA 1
ATOM 2319 C C . ASN A 1 293 ? 1.991 11.190 -19.192 1.00 98.25 293 ASN A C 1
ATOM 2321 O O . ASN A 1 293 ? 1.743 10.972 -18.013 1.00 98.25 293 ASN A O 1
ATOM 2325 N N . GLU A 1 294 ? 1.277 12.065 -19.903 1.00 98.25 294 GLU A N 1
ATOM 2326 C CA . GLU A 1 294 ? 0.188 12.862 -19.323 1.00 98.25 294 GLU A CA 1
ATOM 2327 C C . GLU A 1 294 ? -0.957 11.985 -18.780 1.00 98.25 294 GLU A C 1
ATOM 2329 O O . GLU A 1 294 ? -1.592 12.321 -17.778 1.00 98.25 294 GLU A O 1
ATOM 2334 N N . ARG A 1 295 ? -1.252 10.846 -19.426 1.00 98.44 295 ARG A N 1
ATOM 2335 C CA . ARG A 1 295 ? -2.224 9.862 -18.913 1.00 98.44 295 ARG A CA 1
ATOM 2336 C C . ARG A 1 295 ? -1.723 9.176 -17.646 1.00 98.44 295 ARG A C 1
ATOM 2338 O O . ARG A 1 295 ? -2.500 9.040 -16.702 1.00 98.44 295 ARG A O 1
ATOM 2345 N N . ILE A 1 296 ? -0.456 8.770 -17.626 1.00 98.25 296 ILE A N 1
ATOM 2346 C CA . ILE A 1 296 ? 0.189 8.148 -16.465 1.00 98.25 296 ILE A CA 1
ATOM 2347 C C . ILE A 1 296 ? 0.200 9.127 -15.290 1.00 98.25 296 ILE A C 1
ATOM 2349 O O . ILE A 1 296 ? -0.192 8.761 -14.187 1.00 98.25 296 ILE A O 1
ATOM 2353 N N . GLU A 1 297 ? 0.573 10.385 -15.517 1.00 98.38 297 GLU A N 1
ATOM 2354 C CA . GLU A 1 297 ? 0.573 11.428 -14.490 1.00 98.38 297 GLU A CA 1
ATOM 2355 C C . GLU A 1 297 ? -0.828 11.673 -13.926 1.00 98.38 297 GLU A C 1
ATOM 2357 O O . GLU A 1 297 ? -0.997 11.694 -12.707 1.00 98.38 297 GLU A O 1
ATOM 2362 N N . ARG A 1 298 ? -1.855 11.763 -14.782 1.00 98.38 298 ARG A N 1
ATOM 2363 C CA . ARG A 1 298 ? -3.251 11.877 -14.327 1.00 98.38 298 ARG A CA 1
ATOM 2364 C C . ARG A 1 298 ? -3.686 10.688 -13.476 1.00 98.38 298 ARG A C 1
ATOM 2366 O O . ARG A 1 298 ? -4.270 10.893 -12.416 1.00 98.38 298 ARG A O 1
ATOM 2373 N N . LYS A 1 299 ? -3.375 9.461 -13.901 1.00 98.19 299 LYS A N 1
ATOM 2374 C CA . LYS A 1 299 ? -3.703 8.249 -13.135 1.00 98.19 299 LYS A CA 1
ATOM 2375 C C . LYS A 1 299 ? -2.930 8.166 -11.819 1.00 98.19 299 LYS A C 1
ATOM 2377 O O . LYS A 1 299 ? -3.491 7.752 -10.811 1.00 98.19 299 LYS A O 1
ATOM 2382 N N . ASN A 1 300 ? -1.683 8.627 -11.791 1.00 98.12 300 ASN A N 1
ATOM 2383 C CA . ASN A 1 300 ? -0.899 8.721 -10.563 1.00 98.12 300 ASN A CA 1
ATOM 2384 C C . ASN A 1 300 ? -1.496 9.733 -9.576 1.00 98.12 300 ASN A C 1
ATOM 2386 O O . ASN A 1 300 ? -1.559 9.440 -8.383 1.00 98.12 300 ASN A O 1
ATOM 2390 N N . LEU A 1 301 ? -1.957 10.894 -10.052 1.00 98.38 301 LEU A N 1
ATOM 2391 C CA . LEU A 1 301 ? -2.644 11.878 -9.210 1.00 98.38 301 LEU A CA 1
ATOM 2392 C C . LEU A 1 301 ? -3.947 11.308 -8.636 1.00 98.38 301 LEU A C 1
ATOM 2394 O O . LEU A 1 301 ? -4.148 11.364 -7.425 1.00 98.38 301 LEU A O 1
ATOM 2398 N N . GLU A 1 302 ? -4.769 10.674 -9.473 1.00 98.25 302 GLU A N 1
ATOM 2399 C CA . GLU A 1 302 ? -6.002 9.993 -9.051 1.00 98.25 302 GLU A CA 1
ATOM 2400 C C . GLU A 1 302 ? -5.716 8.912 -7.991 1.00 98.25 302 GLU A C 1
ATOM 2402 O O . GLU A 1 302 ? -6.374 8.842 -6.954 1.00 98.25 302 GLU A O 1
ATOM 2407 N N . LEU A 1 303 ? -4.662 8.115 -8.182 1.00 98.38 303 LEU A N 1
ATOM 2408 C CA . LEU A 1 303 ? -4.236 7.094 -7.227 1.00 98.38 303 LEU A CA 1
ATOM 2409 C C . LEU A 1 303 ? -3.778 7.699 -5.890 1.00 98.38 303 LEU A C 1
ATOM 2411 O O . LEU A 1 303 ? -4.057 7.136 -4.829 1.00 98.38 303 LEU A O 1
ATOM 2415 N N . VAL A 1 304 ? -3.090 8.842 -5.908 1.00 98.38 304 VAL A N 1
ATOM 2416 C CA . VAL A 1 304 ? -2.713 9.568 -4.684 1.00 98.38 304 VAL A CA 1
ATOM 2417 C C . VAL A 1 304 ? -3.953 10.091 -3.957 1.00 98.38 304 VAL A C 1
ATOM 2419 O O . VAL A 1 304 ? -4.048 9.946 -2.734 1.00 98.38 304 VAL A O 1
ATOM 2422 N N . GLU A 1 305 ? -4.928 10.639 -4.680 1.00 98.31 305 GLU A N 1
ATOM 2423 C CA . GLU A 1 305 ? -6.198 11.094 -4.106 1.00 98.31 305 GLU A CA 1
ATOM 2424 C C . GLU A 1 305 ? -6.991 9.937 -3.483 1.00 98.31 305 GLU A C 1
ATOM 2426 O O . GLU A 1 305 ? -7.450 10.048 -2.340 1.00 98.31 305 GLU A O 1
ATOM 2431 N N . LEU A 1 306 ? -7.083 8.799 -4.177 1.00 98.12 306 LEU A N 1
ATOM 2432 C CA . LEU A 1 306 ? -7.726 7.578 -3.684 1.00 98.12 306 LEU A CA 1
ATOM 2433 C C . LEU A 1 306 ? -7.020 7.014 -2.443 1.00 98.12 306 LEU A C 1
ATOM 2435 O O . LEU A 1 306 ? -7.668 6.669 -1.456 1.00 98.12 306 LEU A O 1
ATOM 2439 N N . LYS A 1 307 ? -5.683 6.998 -2.413 1.00 98.38 307 LYS A N 1
ATOM 2440 C CA . LYS A 1 307 ? -4.930 6.632 -1.197 1.00 98.38 307 LYS A CA 1
ATOM 2441 C C . LYS A 1 307 ? -5.220 7.586 -0.040 1.00 98.38 307 LYS A C 1
ATOM 2443 O O . LYS A 1 307 ? -5.366 7.150 1.106 1.00 98.38 307 LYS A O 1
ATOM 2448 N N . GLY A 1 308 ? -5.328 8.883 -0.326 1.00 98.25 308 GLY A N 1
ATOM 2449 C CA . GLY A 1 308 ? -5.679 9.899 0.661 1.00 98.25 308 GLY A CA 1
ATOM 2450 C C . GLY A 1 308 ? -7.091 9.715 1.223 1.00 98.25 308 GLY A C 1
ATOM 2451 O O . GLY A 1 308 ? -7.290 9.802 2.435 1.00 98.25 308 GLY A O 1
ATOM 2452 N N . THR A 1 309 ? -8.082 9.431 0.372 1.00 98.06 309 THR A N 1
ATOM 2453 C CA . THR A 1 309 ? -9.454 9.130 0.815 1.00 98.06 309 THR A CA 1
ATOM 2454 C C . THR A 1 309 ? -9.514 7.831 1.614 1.00 98.06 309 THR A C 1
ATOM 2456 O O . THR A 1 309 ? -10.040 7.866 2.720 1.00 98.06 309 THR A O 1
ATOM 2459 N N . SER A 1 310 ? -8.892 6.744 1.147 1.00 98.06 310 SER A N 1
ATOM 2460 C CA . SER A 1 310 ? -8.810 5.465 1.871 1.00 98.06 310 SER A CA 1
ATOM 2461 C C . SER A 1 310 ? -8.154 5.610 3.252 1.00 98.06 310 SER A C 1
ATOM 2463 O O . SER A 1 310 ? -8.666 5.121 4.256 1.00 98.06 310 SER A O 1
ATOM 2465 N N . THR A 1 311 ? -7.065 6.376 3.355 1.00 98.56 311 THR A N 1
ATOM 2466 C CA . THR A 1 311 ? -6.432 6.650 4.656 1.00 98.56 311 THR A CA 1
ATOM 2467 C C . THR A 1 311 ? -7.384 7.398 5.595 1.00 98.56 311 THR A C 1
ATOM 2469 O O . THR A 1 311 ? -7.492 7.051 6.771 1.00 98.56 311 THR A O 1
ATOM 2472 N N . ARG A 1 312 ? -8.111 8.403 5.085 1.00 98.31 312 ARG A N 1
ATOM 2473 C CA . ARG A 1 312 ? -9.113 9.142 5.870 1.00 98.31 312 ARG A CA 1
ATOM 2474 C C . ARG A 1 312 ? -10.273 8.249 6.302 1.00 98.31 312 ARG A C 1
ATOM 2476 O O . ARG A 1 312 ? -10.668 8.329 7.461 1.00 98.31 312 ARG A O 1
ATOM 2483 N N . THR A 1 313 ? -10.791 7.384 5.428 1.00 98.25 313 THR A N 1
ATOM 2484 C CA . THR A 1 313 ? -11.887 6.472 5.790 1.00 98.25 313 THR A CA 1
ATOM 2485 C C . THR A 1 313 ? -11.451 5.486 6.870 1.00 98.25 313 THR A C 1
ATOM 2487 O O . THR A 1 313 ? -12.167 5.318 7.855 1.00 98.25 313 THR A O 1
ATOM 2490 N N . VAL A 1 314 ? -10.242 4.923 6.775 1.00 98.44 314 VAL A N 1
ATOM 2491 C CA . VAL A 1 314 ? -9.669 4.064 7.827 1.00 98.44 314 VAL A CA 1
ATOM 2492 C C . VAL A 1 314 ? -9.503 4.824 9.145 1.00 98.44 314 VAL A C 1
ATOM 2494 O O . VAL A 1 314 ? -9.858 4.305 10.201 1.00 98.44 314 VAL A O 1
ATOM 2497 N N . GLN A 1 315 ? -9.025 6.071 9.113 1.00 98.31 315 GLN A N 1
ATOM 2498 C CA . GLN A 1 315 ? -8.933 6.907 10.316 1.00 98.31 315 GLN A CA 1
ATOM 2499 C C . GLN A 1 315 ? -10.308 7.158 10.949 1.00 98.31 315 GLN A C 1
ATOM 2501 O O . GLN A 1 315 ? -10.446 7.030 12.165 1.00 98.31 315 GLN A O 1
ATOM 2506 N N . THR A 1 316 ? -11.332 7.468 10.144 1.00 98.38 316 THR A N 1
ATOM 2507 C CA . THR A 1 316 ? -12.706 7.636 10.646 1.00 98.38 316 THR A CA 1
ATOM 2508 C C . THR A 1 316 ? -13.299 6.332 11.171 1.00 98.38 316 THR A C 1
ATOM 2510 O O . THR A 1 316 ? -14.012 6.342 12.167 1.00 98.38 316 THR A O 1
ATOM 2513 N N . LEU A 1 317 ? -12.983 5.194 10.552 1.00 98.19 317 LEU A N 1
ATOM 2514 C CA . LEU A 1 317 ? -13.433 3.889 11.022 1.00 98.19 317 LEU A CA 1
ATOM 2515 C C . LEU A 1 317 ? -12.812 3.559 12.381 1.00 98.19 317 LEU A C 1
ATOM 2517 O O . LEU A 1 317 ? -13.522 3.143 13.291 1.00 98.19 317 LEU A O 1
ATOM 2521 N N . ASN A 1 318 ? -11.508 3.790 12.533 1.00 98.50 318 ASN A N 1
ATOM 2522 C CA . ASN A 1 318 ? -10.806 3.566 13.793 1.00 98.50 318 ASN A CA 1
ATOM 2523 C C . ASN A 1 318 ? -11.347 4.471 14.904 1.00 98.50 318 ASN A C 1
ATOM 2525 O O . ASN A 1 318 ? -11.611 3.985 15.999 1.00 98.50 318 ASN A O 1
ATOM 2529 N N . SER A 1 319 ? -11.599 5.754 14.620 1.00 98.38 319 SER A N 1
ATOM 2530 C CA . SER A 1 319 ? -12.189 6.650 15.619 1.00 98.38 319 SER A CA 1
ATOM 2531 C C . SER A 1 319 ? -13.605 6.217 16.014 1.00 98.38 319 SER A C 1
ATOM 2533 O O . SER A 1 319 ? -13.930 6.198 17.200 1.00 98.38 319 SER A O 1
ATOM 2535 N N . LEU A 1 320 ? -14.436 5.794 15.056 1.00 98.38 320 LEU A N 1
ATOM 2536 C CA . LEU A 1 320 ? -15.761 5.242 15.346 1.00 98.38 320 LEU A CA 1
ATOM 2537 C C . LEU A 1 320 ? -15.669 3.950 16.167 1.00 98.38 320 LEU A C 1
ATOM 2539 O O . LEU A 1 320 ? -16.403 3.796 17.142 1.00 98.38 320 LEU A O 1
ATOM 2543 N N . MET A 1 321 ? -14.739 3.055 15.839 1.00 98.50 321 MET A N 1
ATOM 2544 C CA . MET A 1 321 ? -14.491 1.832 16.601 1.00 98.50 321 MET A CA 1
ATOM 2545 C C . MET A 1 321 ? -14.065 2.142 18.043 1.00 98.50 321 MET A C 1
ATOM 2547 O O . MET A 1 321 ? -14.588 1.534 18.977 1.00 98.50 321 MET A O 1
ATOM 2551 N N . ASP A 1 322 ? -13.190 3.127 18.250 1.00 98.44 322 ASP A N 1
ATOM 2552 C CA . ASP A 1 322 ? -12.782 3.574 19.584 1.00 98.44 322 ASP A CA 1
ATOM 2553 C C . ASP A 1 322 ? -13.963 4.149 20.375 1.00 98.44 322 ASP A C 1
ATOM 2555 O O . ASP A 1 322 ? -14.152 3.800 21.544 1.00 98.44 322 ASP A O 1
ATOM 2559 N N . THR A 1 323 ? -14.815 4.967 19.742 1.00 98.50 323 THR A N 1
ATOM 2560 C CA . THR A 1 323 ? -16.032 5.477 20.398 1.00 98.50 323 THR A CA 1
ATOM 2561 C C . THR A 1 323 ? -17.005 4.355 20.755 1.00 98.50 323 THR A C 1
ATOM 2563 O O . THR A 1 323 ? -17.549 4.346 21.860 1.00 98.50 323 THR A O 1
ATOM 2566 N N . LEU A 1 324 ? -17.184 3.365 19.876 1.00 98.31 324 LEU A N 1
ATOM 2567 C CA . LEU A 1 324 ? -18.030 2.199 20.122 1.00 98.31 324 LEU A CA 1
ATOM 2568 C C . LEU A 1 324 ? -17.492 1.353 21.280 1.00 98.31 324 LEU A C 1
ATOM 2570 O O . LEU A 1 324 ? -18.258 0.934 22.153 1.00 98.31 324 LEU A O 1
ATOM 2574 N N . ASN A 1 325 ? -16.180 1.127 21.320 1.00 98.31 325 ASN A N 1
ATOM 2575 C CA . ASN A 1 325 ? -15.516 0.429 22.415 1.00 98.31 325 ASN A CA 1
ATOM 2576 C C . ASN A 1 325 ? -15.697 1.195 23.731 1.00 98.31 325 ASN A C 1
ATOM 2578 O O . ASN A 1 325 ? -16.090 0.597 24.735 1.00 98.31 325 ASN A O 1
ATOM 2582 N N . GLY A 1 326 ? -15.518 2.520 23.714 1.00 98.50 326 GLY A N 1
ATOM 2583 C CA . GLY A 1 326 ? -15.813 3.405 24.841 1.00 98.50 326 GLY A CA 1
ATOM 2584 C C . GLY A 1 326 ? -17.242 3.221 25.355 1.00 98.50 326 GLY A C 1
ATOM 2585 O O . GLY A 1 326 ? -17.437 2.809 26.501 1.00 98.50 326 GLY A O 1
ATOM 2586 N N . LEU A 1 327 ? -18.244 3.392 24.490 1.00 98.38 327 LEU A N 1
ATOM 2587 C CA . LEU A 1 327 ? -19.660 3.212 24.835 1.00 98.38 327 LEU A CA 1
ATOM 2588 C C . LEU A 1 327 ? -19.974 1.798 25.342 1.00 98.38 327 LEU A C 1
ATOM 2590 O O . LEU A 1 327 ? -20.767 1.629 26.268 1.00 98.38 327 LEU A O 1
ATOM 2594 N N . THR A 1 328 ? -19.335 0.770 24.788 1.00 98.44 328 THR A N 1
ATOM 2595 C CA . THR A 1 328 ? -19.511 -0.621 25.230 1.00 98.44 328 THR A CA 1
ATOM 2596 C C . THR A 1 328 ? -18.944 -0.835 26.635 1.00 98.44 328 THR A C 1
ATOM 2598 O O . THR A 1 328 ? -19.572 -1.489 27.476 1.00 98.44 328 THR A O 1
ATOM 2601 N N . THR A 1 329 ? -17.777 -0.259 26.941 1.00 98.44 329 THR A N 1
ATOM 2602 C CA . THR A 1 329 ? -17.208 -0.315 28.297 1.00 98.44 329 THR A CA 1
ATOM 2603 C C . THR A 1 329 ? -18.075 0.435 29.308 1.00 98.44 329 THR A C 1
ATOM 2605 O O . THR A 1 329 ? -18.334 -0.096 30.394 1.00 98.44 329 THR A O 1
ATOM 2608 N N . GLU A 1 330 ? -18.607 1.605 28.942 1.00 98.56 330 GLU A N 1
ATOM 2609 C CA . GLU A 1 330 ? -19.549 2.361 29.770 1.00 98.56 330 GLU A CA 1
ATOM 2610 C C . GLU A 1 330 ? -20.855 1.599 29.988 1.00 98.56 330 GLU A C 1
ATOM 2612 O O . GLU A 1 330 ? -21.303 1.465 31.127 1.00 98.56 330 GLU A O 1
ATOM 2617 N N . GLN A 1 331 ? -21.431 1.012 28.937 1.00 98.19 331 GLN A N 1
ATOM 2618 C CA . GLN A 1 331 ? -22.618 0.166 29.038 1.00 98.19 331 GLN A CA 1
ATOM 2619 C C . GLN A 1 331 ? -22.383 -0.987 30.022 1.00 98.19 331 GLN A C 1
ATOM 2621 O O . GLN A 1 331 ? -23.219 -1.254 30.888 1.00 98.19 331 GLN A O 1
ATOM 2626 N N . ASN A 1 332 ? -21.239 -1.666 29.926 1.00 98.44 332 ASN A N 1
ATOM 2627 C CA . ASN A 1 332 ? -20.889 -2.764 30.822 1.00 98.44 332 ASN A CA 1
ATOM 2628 C C . ASN A 1 332 ? -20.701 -2.297 32.271 1.00 98.44 332 ASN A C 1
ATOM 2630 O O . ASN A 1 332 ? -21.137 -2.987 33.197 1.00 98.44 332 ASN A O 1
ATOM 2634 N N . ARG A 1 333 ? -20.101 -1.121 32.484 1.00 98.69 333 ARG A N 1
ATOM 2635 C CA . ARG A 1 333 ? -20.007 -0.491 33.806 1.00 98.69 333 ARG A CA 1
ATOM 2636 C C . ARG A 1 333 ? -21.394 -0.177 34.367 1.00 98.69 333 ARG A C 1
ATOM 2638 O O . ARG A 1 333 ? -21.711 -0.618 35.468 1.00 98.69 333 ARG A O 1
ATOM 2645 N N . LEU A 1 334 ? -22.244 0.499 33.597 1.00 98.50 334 LEU A N 1
ATOM 2646 C CA . LEU A 1 334 ? -23.604 0.852 34.006 1.00 98.50 334 LEU A CA 1
ATOM 2647 C C . LEU A 1 334 ? -24.454 -0.388 34.300 1.00 98.50 334 LEU A C 1
ATOM 2649 O O . LEU A 1 334 ? -25.206 -0.396 35.270 1.00 98.50 334 LEU A O 1
ATOM 2653 N N . ARG A 1 335 ? -24.307 -1.469 33.523 1.00 98.50 335 ARG A N 1
ATOM 2654 C CA . ARG A 1 335 ? -24.962 -2.758 33.802 1.00 98.50 335 ARG A CA 1
ATOM 2655 C C . ARG A 1 335 ? -24.535 -3.342 35.150 1.00 98.50 335 ARG A C 1
ATOM 2657 O O . ARG A 1 335 ? -25.391 -3.826 35.892 1.00 98.50 335 ARG A O 1
ATOM 2664 N N . LYS A 1 336 ? -23.241 -3.282 35.490 1.00 98.50 336 LYS A N 1
ATOM 2665 C CA . LYS A 1 336 ? -22.728 -3.719 36.802 1.00 98.50 336 LYS A CA 1
ATOM 2666 C C . LYS A 1 336 ? -23.275 -2.847 37.935 1.00 98.50 336 LYS A C 1
ATOM 2668 O O . LYS A 1 336 ? -23.772 -3.394 38.917 1.00 98.50 336 LYS A O 1
ATOM 2673 N N . ASP A 1 337 ? -23.263 -1.525 37.769 1.00 98.62 337 ASP A N 1
ATOM 2674 C CA . ASP A 1 337 ? -23.794 -0.571 38.755 1.00 98.62 337 ASP A CA 1
ATOM 2675 C C . ASP A 1 337 ? -25.305 -0.741 38.962 1.00 98.62 337 ASP A C 1
ATOM 2677 O O . ASP A 1 337 ? -25.824 -0.651 40.072 1.00 98.62 337 ASP A O 1
ATOM 2681 N N . LEU A 1 338 ? -26.045 -1.016 37.892 1.00 98.50 338 LEU A N 1
ATOM 2682 C CA . LEU A 1 338 ? -27.476 -1.270 37.960 1.00 98.50 338 LEU A CA 1
ATOM 2683 C C . LEU A 1 338 ? -27.768 -2.594 38.677 1.00 98.50 338 LEU A C 1
ATOM 2685 O O . LEU A 1 338 ? -28.685 -2.653 39.497 1.00 98.50 338 LEU A O 1
ATOM 2689 N N . LYS A 1 339 ? -26.971 -3.641 38.429 1.00 98.62 339 LYS A N 1
ATOM 2690 C CA . LYS A 1 339 ? -27.069 -4.910 39.161 1.00 98.62 339 LYS A CA 1
ATOM 2691 C C . LYS A 1 339 ? -26.787 -4.718 40.655 1.00 98.62 339 LYS A C 1
ATOM 2693 O O . LYS A 1 339 ? -27.595 -5.154 41.471 1.00 98.62 339 LYS A O 1
ATOM 2698 N N . SER A 1 340 ? -25.712 -4.013 41.014 1.00 98.56 340 SER A N 1
ATOM 2699 C CA . SER A 1 340 ? -25.367 -3.758 42.420 1.00 98.56 340 SER A CA 1
ATOM 2700 C C . SER A 1 340 ? -26.435 -2.923 43.135 1.00 98.56 340 SER A C 1
ATOM 2702 O O . SER A 1 340 ? -26.834 -3.258 44.250 1.00 98.56 340 SER A O 1
ATOM 2704 N N . ARG A 1 341 ? -26.988 -1.895 42.474 1.00 98.44 341 ARG A N 1
ATOM 2705 C CA . ARG A 1 341 ? -28.111 -1.104 43.007 1.00 98.44 341 ARG A CA 1
ATOM 2706 C C . ARG A 1 341 ? -29.374 -1.939 43.201 1.00 98.44 341 ARG A C 1
ATOM 2708 O O . ARG A 1 341 ? -30.034 -1.788 44.224 1.00 98.44 341 ARG A O 1
ATOM 2715 N N . ARG A 1 342 ? -29.707 -2.839 42.269 1.00 98.38 342 ARG A N 1
ATOM 2716 C CA . ARG A 1 342 ? -30.845 -3.766 42.426 1.00 98.38 342 ARG A CA 1
ATOM 2717 C C . ARG A 1 342 ? -30.659 -4.693 43.626 1.00 98.38 342 ARG A C 1
ATOM 2719 O O . ARG A 1 342 ? -31.589 -4.864 44.407 1.00 98.38 342 ARG A O 1
ATOM 2726 N N . GLU A 1 343 ? -29.465 -5.255 43.801 1.00 98.50 343 GLU A N 1
ATOM 2727 C CA . GLU A 1 343 ? -29.145 -6.097 44.960 1.00 98.50 343 GLU A CA 1
ATOM 2728 C C . GLU A 1 343 ? -29.228 -5.315 46.278 1.00 98.50 343 GLU A C 1
ATOM 2730 O O . GLU A 1 343 ? -29.740 -5.837 47.270 1.00 98.50 343 GLU A O 1
ATOM 2735 N N . TYR A 1 344 ? -28.769 -4.061 46.289 1.00 98.44 344 TYR A N 1
ATOM 2736 C CA . TYR A 1 344 ? -28.880 -3.169 47.442 1.00 98.44 344 TYR A CA 1
ATOM 2737 C C . TYR A 1 344 ? -30.341 -2.845 47.782 1.00 98.44 344 TYR A C 1
ATOM 2739 O O . TYR A 1 344 ? -30.747 -3.002 48.932 1.00 98.44 344 TYR A O 1
ATOM 2747 N N . LEU A 1 345 ? -31.166 -2.500 46.788 1.00 98.50 345 LEU A N 1
ATOM 2748 C CA . LEU A 1 345 ? -32.603 -2.282 46.984 1.00 98.50 345 LEU A CA 1
ATOM 2749 C C . LEU A 1 345 ? -33.303 -3.533 47.531 1.00 98.50 345 LEU A C 1
ATOM 2751 O O . LEU A 1 345 ? -34.100 -3.428 48.457 1.00 98.50 345 LEU A O 1
ATOM 2755 N N . ALA A 1 346 ? -32.963 -4.724 47.032 1.00 98.38 346 ALA A N 1
ATOM 2756 C CA . ALA A 1 346 ? -33.511 -5.980 47.544 1.00 98.38 346 ALA A CA 1
ATOM 2757 C C . ALA A 1 346 ? -33.064 -6.297 48.987 1.00 98.38 346 ALA A C 1
ATOM 2759 O O . ALA A 1 346 ? -33.749 -7.030 49.703 1.00 98.38 346 ALA A O 1
ATOM 2760 N N . ARG A 1 347 ? -31.906 -5.791 49.440 1.00 98.44 347 ARG A N 1
ATOM 2761 C CA . ARG A 1 347 ? -31.495 -5.858 50.857 1.00 98.44 347 ARG A CA 1
ATOM 2762 C C . ARG A 1 347 ? -32.326 -4.897 51.701 1.00 98.44 347 ARG A C 1
ATOM 2764 O O . ARG A 1 347 ? -32.953 -5.353 52.649 1.00 98.44 347 ARG A O 1
ATOM 2771 N N . LEU A 1 348 ? -32.427 -3.633 51.287 1.00 98.12 348 LEU A N 1
ATOM 2772 C CA . LEU A 1 348 ? -33.231 -2.624 51.983 1.00 98.12 348 LEU A CA 1
ATOM 2773 C C . LEU A 1 348 ? -34.704 -3.027 52.102 1.00 98.12 348 LEU A C 1
ATOM 2775 O O . LEU A 1 348 ? -35.308 -2.835 53.148 1.00 98.12 348 LEU A O 1
ATOM 2779 N N . GLN A 1 349 ? -35.287 -3.632 51.064 1.00 98.31 349 GLN A N 1
ATOM 2780 C CA . GLN A 1 349 ? -36.661 -4.139 51.121 1.00 98.31 349 GLN A CA 1
ATOM 2781 C C . GLN A 1 349 ? -36.830 -5.232 52.184 1.00 98.31 349 GLN A C 1
ATOM 2783 O O . GLN A 1 349 ? -37.819 -5.225 52.913 1.00 98.31 349 GLN A O 1
ATOM 2788 N N . ARG A 1 350 ? -35.864 -6.152 52.310 1.00 98.25 350 ARG A N 1
ATOM 2789 C CA . ARG A 1 350 ? -35.884 -7.186 53.358 1.00 98.25 350 ARG A CA 1
ATOM 2790 C C . ARG A 1 350 ? -35.716 -6.585 54.750 1.00 98.25 350 ARG A C 1
ATOM 2792 O O . ARG A 1 350 ? -36.441 -6.971 55.661 1.00 98.25 350 ARG A O 1
ATOM 2799 N N . GLU A 1 351 ? -34.801 -5.632 54.901 1.00 98.00 351 GLU A N 1
ATOM 2800 C CA . GLU A 1 351 ? -34.591 -4.904 56.157 1.00 98.00 351 GLU A CA 1
ATOM 2801 C C . GLU A 1 351 ? -35.846 -4.126 56.564 1.00 98.00 351 GLU A C 1
ATOM 2803 O O . GLU A 1 351 ? -36.272 -4.224 57.707 1.00 98.00 351 GLU A O 1
ATOM 2808 N N . MET A 1 352 ? -36.506 -3.443 55.626 1.00 97.69 352 MET A N 1
ATOM 2809 C CA . MET A 1 352 ? -37.757 -2.722 55.871 1.00 97.69 352 MET A CA 1
ATOM 2810 C C . MET A 1 352 ? -38.870 -3.650 56.375 1.00 97.69 352 MET A C 1
ATOM 2812 O O . MET A 1 352 ? -39.572 -3.296 57.318 1.00 97.69 352 MET A O 1
ATOM 2816 N N . VAL A 1 353 ? -39.014 -4.847 55.792 1.00 98.12 353 VAL A N 1
ATOM 2817 C CA . VAL A 1 353 ? -39.980 -5.852 56.271 1.00 98.12 353 VAL A CA 1
ATOM 2818 C C . VAL A 1 353 ? -39.615 -6.350 57.675 1.00 98.12 353 VAL A C 1
ATOM 2820 O O . VAL A 1 353 ? -40.504 -6.475 58.514 1.00 98.12 353 VAL A O 1
ATOM 2823 N N . SER A 1 354 ? -38.328 -6.595 57.956 1.00 98.06 354 SER A N 1
ATOM 2824 C CA . SER A 1 354 ? -37.862 -6.986 59.299 1.00 98.06 354 SER A CA 1
ATOM 2825 C C . SER A 1 354 ? -38.171 -5.907 60.333 1.00 98.06 354 SER A C 1
ATOM 2827 O O . SER A 1 354 ? -38.777 -6.199 61.358 1.00 98.06 354 SER A O 1
ATOM 2829 N N . VAL A 1 355 ? -37.833 -4.649 60.036 1.00 98.19 355 VAL A N 1
ATOM 2830 C CA . VAL A 1 355 ? -38.070 -3.504 60.925 1.00 98.19 355 VAL A CA 1
ATOM 2831 C C . VAL A 1 355 ? -39.565 -3.285 61.156 1.00 98.19 355 VAL A C 1
ATOM 2833 O O . VAL A 1 355 ? -39.964 -3.034 62.288 1.00 98.19 355 VAL A O 1
ATOM 2836 N N . ALA A 1 356 ? -40.405 -3.422 60.125 1.00 97.94 356 ALA A N 1
ATOM 2837 C CA . ALA A 1 356 ? -41.858 -3.343 60.284 1.00 97.94 356 ALA A CA 1
ATOM 2838 C C . ALA A 1 356 ? -42.388 -4.457 61.204 1.00 97.94 356 ALA A C 1
ATOM 2840 O O . ALA A 1 356 ? -43.168 -4.189 62.113 1.00 97.94 356 ALA A O 1
ATOM 2841 N N . HIS A 1 357 ? -41.911 -5.694 61.029 1.00 97.75 357 HIS A N 1
ATOM 2842 C CA . HIS A 1 357 ? -42.277 -6.801 61.911 1.00 97.75 357 HIS A CA 1
ATOM 2843 C C . HIS A 1 357 ? -41.808 -6.578 63.359 1.00 97.75 357 HIS A C 1
ATOM 2845 O O . HIS A 1 357 ? -42.557 -6.823 64.305 1.00 97.75 357 HIS A O 1
ATOM 2851 N N . GLU A 1 358 ? -40.580 -6.096 63.550 1.00 97.50 358 GLU A N 1
ATOM 2852 C CA . GLU A 1 358 ? -40.034 -5.749 64.864 1.00 97.50 358 GLU A CA 1
ATOM 2853 C C . GLU A 1 358 ? -40.833 -4.621 65.531 1.00 97.50 358 GLU A C 1
ATOM 2855 O O . GLU A 1 358 ? -41.121 -4.709 66.728 1.00 97.50 358 GLU A O 1
ATOM 2860 N N . ALA A 1 359 ? -41.246 -3.609 64.760 1.00 97.44 359 ALA A N 1
ATOM 2861 C CA . ALA A 1 359 ? -42.114 -2.531 65.219 1.00 97.44 359 ALA A CA 1
ATOM 2862 C C . ALA A 1 359 ? -43.484 -3.064 65.667 1.00 97.44 359 ALA A C 1
ATOM 2864 O O . ALA A 1 359 ? -43.885 -2.788 66.796 1.00 97.44 359 ALA A O 1
ATOM 2865 N N . ASP A 1 360 ? -44.145 -3.912 64.871 1.00 97.75 360 ASP A N 1
ATOM 2866 C CA . ASP A 1 360 ? -45.419 -4.550 65.240 1.00 97.75 360 ASP A CA 1
ATOM 2867 C C . ASP A 1 360 ? -45.299 -5.359 66.542 1.00 97.75 360 ASP A C 1
ATOM 2869 O O . ASP A 1 360 ? -46.165 -5.312 67.421 1.00 97.75 360 ASP A O 1
ATOM 2873 N N . VAL A 1 361 ? -44.218 -6.134 66.689 1.00 97.62 361 VAL A N 1
ATOM 2874 C CA . VAL A 1 361 ? -43.955 -6.917 67.904 1.00 97.62 361 VAL A CA 1
ATOM 2875 C C . VAL A 1 361 ? -43.731 -5.995 69.103 1.00 97.62 361 VAL A C 1
ATOM 2877 O O . VAL A 1 361 ? -44.242 -6.273 70.193 1.00 97.62 361 VAL A O 1
ATOM 2880 N N . ALA A 1 362 ? -42.980 -4.907 68.926 1.00 96.56 362 ALA A N 1
ATOM 2881 C CA . ALA A 1 362 ? -42.744 -3.916 69.968 1.00 96.56 362 ALA A CA 1
ATOM 2882 C C . ALA A 1 362 ? -44.039 -3.195 70.373 1.00 96.56 362 ALA A C 1
ATOM 2884 O O . ALA A 1 362 ? -44.290 -3.038 71.568 1.00 96.56 362 ALA A O 1
ATOM 2885 N N . GLU A 1 363 ? -44.894 -2.828 69.418 1.00 97.38 363 GLU A N 1
ATOM 2886 C CA . GLU A 1 363 ? -46.202 -2.222 69.677 1.00 97.38 363 GLU A CA 1
ATOM 2887 C C . GLU A 1 363 ? -47.127 -3.165 70.439 1.00 97.38 363 GLU A C 1
ATOM 2889 O O . GLU A 1 363 ? -47.710 -2.756 71.443 1.00 97.38 363 GLU A O 1
ATOM 2894 N N . ARG A 1 364 ? -47.209 -4.443 70.044 1.00 96.88 364 ARG A N 1
ATOM 2895 C CA . ARG A 1 364 ? -47.988 -5.453 70.783 1.00 96.88 364 ARG A CA 1
ATOM 2896 C C . ARG A 1 364 ? -47.491 -5.598 72.217 1.00 96.88 364 ARG A C 1
ATOM 2898 O O . ARG A 1 364 ? -48.298 -5.578 73.143 1.00 96.88 364 ARG A O 1
ATOM 2905 N N . LYS A 1 365 ? -46.172 -5.692 72.422 1.00 96.69 365 LYS A N 1
ATOM 2906 C CA . LYS A 1 365 ? -45.576 -5.733 73.769 1.00 96.69 365 LYS A CA 1
ATOM 2907 C C . LYS A 1 365 ? -45.923 -4.473 74.564 1.00 96.69 365 LYS A C 1
ATOM 2909 O O . LYS A 1 365 ? -46.374 -4.579 75.701 1.00 96.69 365 LYS A O 1
ATOM 2914 N N . ASN A 1 366 ? -45.788 -3.292 73.968 1.00 96.56 366 ASN A N 1
ATOM 2915 C CA . ASN A 1 366 ? -46.125 -2.025 74.613 1.00 96.56 366 ASN A CA 1
ATOM 2916 C C . ASN A 1 366 ? -47.619 -1.954 74.978 1.00 96.56 366 ASN A C 1
ATOM 2918 O O . ASN A 1 366 ? -47.962 -1.580 76.094 1.00 96.56 366 ASN A O 1
ATOM 2922 N N . ALA A 1 367 ? -48.510 -2.402 74.090 1.00 95.94 367 ALA A N 1
ATOM 2923 C CA . ALA A 1 367 ? -49.941 -2.503 74.359 1.00 95.94 367 ALA A CA 1
ATOM 2924 C C . ALA A 1 367 ? -50.241 -3.462 75.521 1.00 95.94 367 ALA A C 1
ATOM 2926 O O . ALA A 1 367 ? -51.010 -3.110 76.412 1.00 95.94 367 ALA A O 1
ATOM 2927 N N . THR A 1 368 ? -49.591 -4.634 75.576 1.00 94.75 368 THR A N 1
ATOM 2928 C CA . THR A 1 368 ? -49.750 -5.558 76.713 1.00 94.75 368 THR A CA 1
ATOM 2929 C C . THR A 1 368 ? -49.256 -4.957 78.025 1.00 94.75 368 THR A C 1
ATOM 2931 O O . THR A 1 368 ? -49.932 -5.093 79.038 1.00 94.75 368 THR A O 1
ATOM 2934 N N . ILE A 1 369 ? -48.125 -4.245 78.012 1.00 92.50 369 ILE A N 1
ATOM 2935 C CA . ILE A 1 369 ? -47.577 -3.568 79.193 1.00 92.50 369 ILE A CA 1
ATOM 2936 C C . ILE A 1 369 ? -48.522 -2.451 79.652 1.00 92.50 369 ILE A C 1
ATOM 2938 O O . ILE A 1 369 ? -48.817 -2.358 80.839 1.00 92.50 369 ILE A O 1
ATOM 2942 N N . LYS A 1 370 ? -49.057 -1.638 78.733 1.00 93.06 370 LYS A N 1
ATOM 2943 C CA . LYS A 1 370 ? -50.063 -0.612 79.053 1.00 93.06 370 LYS A CA 1
ATOM 2944 C C . LYS A 1 370 ? -51.324 -1.222 79.658 1.00 93.06 370 LYS A C 1
ATOM 2946 O O . LYS A 1 370 ? -51.751 -0.771 80.713 1.00 93.06 370 LYS A O 1
ATOM 2951 N N . ALA A 1 371 ? -51.856 -2.288 79.061 1.00 90.88 371 ALA A N 1
ATOM 2952 C CA . ALA A 1 371 ? -53.012 -3.002 79.599 1.00 90.88 371 ALA A CA 1
ATOM 2953 C C . ALA A 1 371 ? -52.727 -3.592 80.992 1.00 90.88 371 ALA A C 1
ATOM 2955 O O . ALA A 1 371 ? -53.572 -3.512 81.879 1.00 90.88 371 ALA A O 1
ATOM 2956 N N . GLN A 1 372 ? -51.526 -4.138 81.220 1.00 88.56 372 GLN A N 1
ATOM 2957 C CA . GLN A 1 372 ? -51.087 -4.581 82.547 1.00 88.56 372 GLN A CA 1
ATOM 2958 C C . GLN A 1 372 ? -51.008 -3.412 83.534 1.00 88.56 372 GLN A C 1
ATOM 2960 O O . GLN A 1 372 ? -51.486 -3.546 84.654 1.00 88.56 372 GLN A O 1
ATOM 2965 N N . HIS A 1 373 ? -50.464 -2.260 83.139 1.00 85.62 373 HIS A N 1
ATOM 2966 C CA . HIS A 1 373 ? -50.428 -1.065 83.985 1.00 85.62 373 HIS A CA 1
ATOM 2967 C C . HIS A 1 373 ? -51.826 -0.525 84.314 1.00 85.62 373 HIS A C 1
ATOM 2969 O O . HIS A 1 373 ? -52.055 -0.116 85.447 1.00 85.62 373 HIS A O 1
ATOM 2975 N N . GLU A 1 374 ? -52.764 -0.548 83.368 1.00 84.62 374 GLU A N 1
ATOM 2976 C CA . GLU A 1 374 ? -54.163 -0.164 83.600 1.00 84.62 374 GLU A CA 1
ATOM 2977 C C . GLU A 1 374 ? -54.889 -1.163 84.515 1.00 84.62 374 GLU A C 1
ATOM 2979 O O . GLU A 1 374 ? -55.643 -0.761 85.405 1.00 84.62 374 GLU A O 1
ATOM 2984 N N . ALA A 1 375 ? -54.639 -2.465 84.333 1.00 80.69 375 ALA A N 1
ATOM 2985 C CA . ALA A 1 375 ? -55.181 -3.531 85.175 1.00 80.69 375 ALA A CA 1
ATOM 2986 C C . ALA A 1 375 ? -54.603 -3.501 86.598 1.00 80.69 375 ALA A C 1
ATOM 2988 O O . ALA A 1 375 ? -55.315 -3.79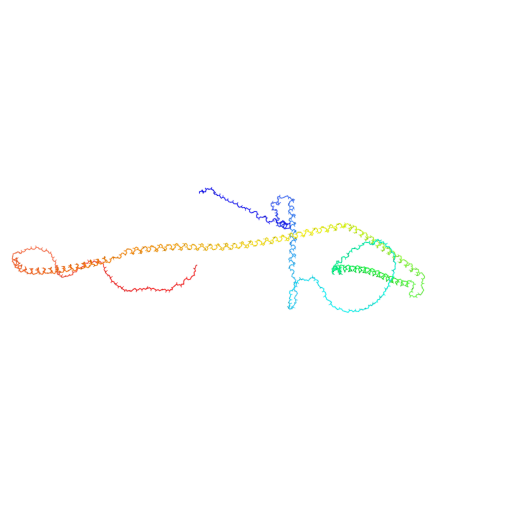4 87.562 1.00 80.69 375 ALA A O 1
ATOM 2989 N N . VAL A 1 376 ? -53.338 -3.094 86.752 1.00 76.38 376 VAL A N 1
ATOM 2990 C CA . VAL A 1 376 ? -52.724 -2.750 88.041 1.00 76.38 376 VAL A CA 1
ATOM 2991 C C . VAL A 1 376 ? -53.269 -1.392 88.485 1.00 76.38 376 VAL A C 1
ATOM 2993 O O . VAL A 1 376 ? -52.587 -0.373 88.572 1.00 76.38 376 VAL A O 1
ATOM 2996 N N . ARG A 1 377 ? -54.558 -1.383 88.816 1.00 65.31 377 ARG A N 1
ATOM 2997 C CA . ARG A 1 377 ? -55.179 -0.278 89.525 1.00 65.31 377 ARG A CA 1
ATOM 2998 C C . ARG A 1 377 ? -54.684 -0.346 90.960 1.00 65.31 377 ARG A C 1
ATOM 3000 O O . ARG A 1 377 ? -55.207 -1.120 91.760 1.00 65.31 377 ARG A O 1
ATOM 3007 N N . VAL A 1 378 ? -53.656 0.440 91.275 1.00 70.00 378 VAL A N 1
ATOM 3008 C CA . VAL A 1 378 ? -53.178 0.614 92.652 1.00 70.00 378 VAL A CA 1
ATOM 3009 C C . VAL A 1 378 ? -54.404 0.920 93.520 1.00 70.00 378 VAL A C 1
ATOM 3011 O O . VAL A 1 378 ? -55.090 1.913 93.241 1.00 70.00 378 VAL A O 1
ATOM 3014 N N . PRO A 1 379 ? -54.755 0.063 94.504 1.00 73.00 379 PRO A N 1
ATOM 3015 C CA . PRO A 1 379 ? -55.893 0.325 95.368 1.00 73.00 379 PRO A CA 1
ATOM 3016 C C . PRO A 1 379 ? -55.738 1.722 95.952 1.00 73.00 379 PRO A C 1
ATOM 3018 O O . PRO A 1 379 ? -54.682 2.052 96.495 1.00 73.00 379 PRO A O 1
ATOM 3021 N N . LYS A 1 380 ? -56.765 2.569 95.799 1.00 74.56 380 LYS A N 1
ATOM 3022 C CA . LYS A 1 380 ? -56.731 3.903 96.407 1.00 74.56 380 LYS A CA 1
ATOM 3023 C C . LYS A 1 380 ? -56.428 3.729 97.892 1.00 74.56 380 LYS A C 1
ATOM 3025 O O . LYS A 1 380 ? -56.980 2.825 98.520 1.00 74.56 380 LYS A O 1
ATOM 3030 N N . ILE A 1 381 ? -55.572 4.591 98.436 1.00 80.31 381 ILE A N 1
ATOM 3031 C CA . ILE A 1 381 ? -55.112 4.512 99.831 1.00 80.31 381 ILE A CA 1
ATOM 3032 C C . ILE A 1 381 ? -56.312 4.385 100.782 1.00 80.31 381 ILE A C 1
ATOM 3034 O O . ILE A 1 381 ? -56.281 3.578 101.702 1.00 80.31 381 ILE A O 1
ATOM 3038 N N . GLU A 1 382 ? -57.411 5.080 100.485 1.00 82.69 382 GLU A N 1
ATOM 3039 C CA . GLU A 1 382 ? -58.693 4.988 101.193 1.00 82.69 382 GLU A CA 1
ATOM 3040 C C . GLU A 1 382 ? -59.254 3.558 101.284 1.00 82.69 382 GLU A C 1
ATOM 3042 O O . GLU A 1 382 ? -59.652 3.133 102.364 1.00 82.69 382 GLU A O 1
ATOM 3047 N N . HIS A 1 383 ? -59.250 2.783 100.191 1.00 85.75 383 HIS A N 1
ATOM 3048 C CA . HIS A 1 383 ? -59.734 1.396 100.191 1.00 85.75 383 HIS A CA 1
ATOM 3049 C C . HIS A 1 383 ? -58.823 0.473 100.998 1.00 85.75 383 HIS A C 1
ATOM 3051 O O . HIS A 1 383 ? -59.315 -0.384 101.727 1.00 85.75 383 HIS A O 1
ATOM 3057 N N . TYR A 1 384 ? -57.505 0.660 100.904 1.00 86.06 384 TYR A N 1
ATOM 3058 C CA . TYR A 1 384 ? -56.556 -0.102 101.715 1.00 86.06 384 TYR A CA 1
ATOM 3059 C C . TYR A 1 384 ? -56.719 0.214 103.210 1.00 86.06 384 TYR A C 1
ATOM 3061 O O . TYR A 1 384 ? -56.742 -0.692 104.041 1.00 86.06 384 TYR A O 1
ATOM 3069 N N . VAL A 1 385 ? -56.892 1.493 103.555 1.00 88.38 385 VAL A N 1
ATOM 3070 C CA . VAL A 1 385 ? -57.138 1.948 104.931 1.00 88.38 385 VAL A CA 1
ATOM 3071 C C . VAL A 1 385 ? -58.472 1.412 105.455 1.00 88.38 385 VAL A C 1
ATOM 3073 O O . VAL A 1 385 ? -58.514 0.914 106.577 1.00 88.38 385 VAL A O 1
ATOM 3076 N N . ALA A 1 386 ? -59.534 1.437 104.645 1.00 89.19 386 ALA A N 1
ATOM 3077 C CA . ALA A 1 386 ? -60.833 0.870 105.002 1.00 89.19 386 ALA A CA 1
ATOM 3078 C C . ALA A 1 386 ? -60.752 -0.647 105.232 1.00 89.19 386 ALA A C 1
ATOM 3080 O O . ALA A 1 386 ? -61.178 -1.123 106.280 1.00 89.19 386 ALA A O 1
ATOM 3081 N N . GLN A 1 387 ? -60.114 -1.399 104.326 1.00 89.19 387 GLN A N 1
ATOM 3082 C CA . GLN A 1 387 ? -59.889 -2.840 104.503 1.00 89.19 387 GLN A CA 1
ATOM 3083 C C . GLN A 1 387 ? -59.063 -3.144 105.758 1.00 89.19 387 GLN A C 1
ATOM 3085 O O . GLN A 1 387 ? -59.352 -4.098 106.477 1.00 89.19 387 GLN A O 1
ATOM 3090 N N . LYS A 1 388 ? -58.050 -2.326 106.066 1.00 92.56 388 LYS A N 1
ATOM 3091 C CA . LYS A 1 388 ? -57.261 -2.471 107.298 1.00 92.56 388 LYS A CA 1
ATOM 3092 C C . LYS A 1 388 ? -58.063 -2.142 108.556 1.00 92.56 388 LYS A C 1
ATOM 3094 O O . LYS A 1 388 ? -57.872 -2.805 109.576 1.00 92.56 388 LYS A O 1
ATOM 3099 N N . ALA A 1 389 ? -58.963 -1.164 108.495 1.00 90.56 389 ALA A N 1
ATOM 3100 C CA . ALA A 1 389 ? -59.880 -0.848 109.584 1.00 90.56 389 ALA A CA 1
ATOM 3101 C C . ALA A 1 389 ? -60.903 -1.976 109.810 1.00 90.56 389 ALA A C 1
ATOM 3103 O O . ALA A 1 389 ? -61.113 -2.390 110.948 1.00 90.56 389 ALA A O 1
ATOM 3104 N N . GLU A 1 390 ? -61.471 -2.543 108.742 1.00 93.19 390 GLU A N 1
ATOM 3105 C CA . GLU A 1 390 ? -62.344 -3.722 108.818 1.00 93.19 390 GLU A CA 1
ATOM 3106 C C . GLU A 1 390 ? -61.608 -4.936 109.393 1.00 93.19 390 GLU A C 1
ATOM 3108 O O . GLU A 1 390 ? -62.112 -5.595 110.301 1.00 93.19 390 GLU A O 1
ATOM 3113 N N . GLU A 1 391 ? -60.381 -5.204 108.934 1.00 92.44 391 GLU A N 1
ATOM 3114 C CA . GLU A 1 391 ? -59.531 -6.266 109.481 1.00 92.44 391 GLU A CA 1
ATOM 3115 C C . GLU A 1 391 ? -59.307 -6.074 110.991 1.00 92.44 391 GLU A C 1
ATOM 3117 O O . GLU A 1 391 ? -59.337 -7.035 111.767 1.00 92.44 391 GLU A O 1
ATOM 3122 N N . TYR A 1 392 ? -59.110 -4.828 111.431 1.00 94.50 392 TYR A N 1
ATOM 3123 C CA . TYR A 1 392 ? -58.955 -4.489 112.840 1.00 94.50 392 TYR A CA 1
ATOM 3124 C C . TYR A 1 392 ? -60.238 -4.739 113.648 1.00 94.50 392 TYR A C 1
ATOM 3126 O O . TYR A 1 392 ? -60.173 -5.379 114.705 1.00 94.50 392 TYR A O 1
ATOM 3134 N N . GLU A 1 393 ? -61.396 -4.291 113.158 1.00 93.00 393 GLU A N 1
ATOM 3135 C CA . GLU A 1 393 ? -62.688 -4.506 113.821 1.00 93.00 393 GLU A CA 1
ATOM 3136 C C . GLU A 1 393 ? -63.057 -5.994 113.876 1.00 93.00 393 GLU A C 1
ATOM 3138 O O . GLU A 1 393 ? -63.469 -6.488 114.927 1.00 93.00 393 GLU A O 1
ATOM 3143 N N . LEU A 1 394 ? -62.797 -6.758 112.812 1.00 93.62 394 LEU A N 1
ATOM 3144 C CA . LEU A 1 394 ? -62.980 -8.211 112.803 1.00 93.62 394 LEU A CA 1
ATOM 3145 C C . LEU A 1 394 ? -62.049 -8.907 113.802 1.00 93.62 394 LEU A C 1
ATOM 3147 O O . LEU A 1 394 ? -62.493 -9.761 114.570 1.00 93.62 394 LEU A O 1
ATOM 3151 N N . LYS A 1 395 ? -60.773 -8.509 113.882 1.00 92.50 395 LYS A N 1
ATOM 3152 C CA . LYS A 1 395 ? -59.834 -9.021 114.899 1.00 92.50 395 LYS A CA 1
ATOM 3153 C C . LYS A 1 395 ? -60.260 -8.663 116.322 1.00 92.50 395 LYS A C 1
ATOM 3155 O O . LYS A 1 395 ? -60.016 -9.423 117.262 1.00 92.50 395 LYS A O 1
ATOM 3160 N N . LYS A 1 396 ? -60.859 -7.491 116.524 1.00 93.44 396 LYS A N 1
ATOM 3161 C CA . LYS A 1 396 ? -61.410 -7.063 117.816 1.00 93.44 396 LYS A CA 1
ATOM 3162 C C . LYS A 1 396 ? -62.658 -7.873 118.174 1.00 93.44 396 LYS A C 1
ATOM 3164 O O . LYS A 1 396 ? -62.746 -8.369 119.298 1.00 93.44 396 LYS A O 1
ATOM 3169 N N . ALA A 1 397 ? -63.563 -8.089 117.221 1.00 91.50 397 ALA A N 1
ATOM 3170 C CA . ALA A 1 397 ? -64.734 -8.944 117.378 1.00 91.50 397 ALA A CA 1
ATOM 3171 C C . ALA A 1 397 ? -64.333 -10.394 117.682 1.00 91.50 397 ALA A C 1
ATOM 3173 O O . ALA A 1 397 ? -64.857 -10.985 118.622 1.00 91.50 397 ALA A O 1
ATOM 3174 N N . GLN A 1 398 ? -63.339 -10.939 116.976 1.00 92.31 398 GLN A N 1
ATOM 3175 C CA . GLN A 1 398 ? -62.788 -12.268 117.238 1.00 92.31 398 GLN A CA 1
ATOM 3176 C C . GLN A 1 398 ? -62.269 -12.389 118.676 1.00 92.31 398 GLN A C 1
ATOM 3178 O O . GLN A 1 398 ? -62.574 -13.362 119.361 1.00 92.31 398 GLN A O 1
ATOM 3183 N N . ARG A 1 399 ? -61.510 -11.399 119.163 1.00 92.31 399 ARG A N 1
ATOM 3184 C CA . ARG A 1 399 ? -61.033 -11.369 120.556 1.00 92.31 399 ARG A CA 1
ATOM 3185 C C . ARG A 1 399 ? -62.185 -11.297 121.562 1.00 92.31 399 ARG A C 1
ATOM 3187 O O . ARG A 1 399 ? -62.135 -11.969 122.586 1.00 92.31 399 ARG A O 1
ATOM 3194 N N . ASN A 1 400 ? -63.228 -10.524 121.266 1.00 92.38 400 ASN A N 1
ATOM 3195 C CA . ASN A 1 400 ? -64.417 -10.426 122.114 1.00 92.38 400 ASN A CA 1
ATOM 3196 C C . ASN A 1 400 ? -65.173 -11.764 122.181 1.00 92.38 400 ASN A C 1
ATOM 3198 O O . ASN A 1 400 ? -65.476 -12.244 123.269 1.00 92.38 400 ASN A O 1
ATOM 3202 N N . TRP A 1 401 ? -65.402 -12.414 121.038 1.00 91.62 401 TRP A N 1
ATOM 3203 C CA . TRP A 1 401 ? -66.039 -13.730 120.985 1.00 91.62 401 TRP A CA 1
ATOM 3204 C C . TRP A 1 401 ? -65.219 -14.808 121.689 1.00 91.62 401 TRP A C 1
ATOM 3206 O O . TRP A 1 401 ? -65.797 -15.574 122.452 1.00 91.62 401 TRP A O 1
ATOM 3216 N N . LYS A 1 402 ? -63.889 -14.818 121.527 1.00 89.88 402 LYS A N 1
ATOM 3217 C CA . LYS A 1 402 ? -63.002 -15.699 122.306 1.00 89.88 402 LYS A CA 1
ATOM 3218 C C . LYS A 1 402 ? -63.211 -15.511 123.809 1.00 89.88 402 LYS A C 1
ATOM 3220 O O . LYS A 1 402 ? -63.474 -16.476 124.512 1.00 89.88 402 LYS A O 1
ATOM 3225 N N . ARG A 1 403 ? -63.231 -14.261 124.277 1.00 90.12 403 ARG A N 1
ATOM 3226 C CA . ARG A 1 403 ? -63.485 -13.945 125.689 1.00 90.12 403 ARG A CA 1
ATOM 3227 C C . ARG A 1 403 ? -64.885 -14.362 126.157 1.00 90.12 403 ARG A C 1
ATOM 3229 O O . ARG A 1 403 ? -65.043 -14.808 127.286 1.00 90.12 403 ARG A O 1
ATOM 3236 N N . LYS A 1 404 ? -65.915 -14.230 125.314 1.00 91.50 404 LYS A N 1
ATOM 3237 C CA . LYS A 1 404 ? -67.274 -14.708 125.630 1.00 91.50 404 LYS A CA 1
ATOM 3238 C C . LYS A 1 404 ? -67.337 -16.231 125.742 1.00 91.50 404 LYS A C 1
ATOM 3240 O O . LYS A 1 404 ? -68.030 -16.726 126.624 1.00 91.50 404 LYS A O 1
ATOM 3245 N N . VAL A 1 405 ? -66.619 -16.952 124.880 1.00 90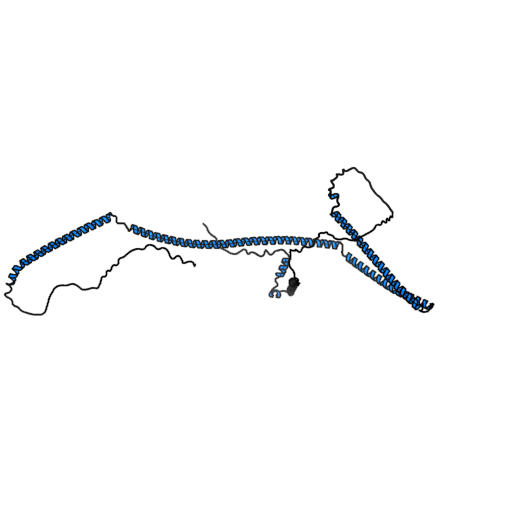.31 405 VAL A N 1
ATOM 3246 C CA . VAL A 1 405 ? -66.503 -18.415 124.948 1.00 90.31 405 VAL A CA 1
ATOM 3247 C C . VAL A 1 405 ? -65.791 -18.828 126.234 1.00 90.31 405 VAL A C 1
ATOM 3249 O O . VAL A 1 405 ? -66.338 -19.640 126.966 1.00 90.31 405 VAL A O 1
ATOM 3252 N N . GLU A 1 406 ? -64.672 -18.191 126.587 1.00 89.19 406 GLU A N 1
ATOM 3253 C CA . GLU A 1 406 ? -63.973 -18.435 127.861 1.00 89.19 406 GLU A CA 1
ATOM 3254 C C . GLU A 1 406 ? -64.889 -18.214 129.083 1.00 89.19 406 GLU A C 1
ATOM 3256 O O . GLU A 1 406 ? -64.889 -19.005 130.025 1.00 89.19 406 GLU A O 1
ATOM 3261 N N . ILE A 1 407 ? -65.719 -17.160 129.072 1.00 85.75 407 ILE A N 1
ATOM 3262 C CA . ILE A 1 407 ? -66.699 -16.903 130.142 1.00 85.75 407 ILE A CA 1
ATOM 3263 C C . ILE A 1 407 ? -67.776 -17.995 130.175 1.00 85.75 407 ILE A C 1
ATOM 3265 O O . ILE A 1 407 ? -68.120 -18.471 131.257 1.00 85.75 407 ILE A O 1
ATOM 3269 N N . ALA A 1 408 ? -68.304 -18.402 129.019 1.00 84.25 408 ALA A N 1
ATOM 3270 C CA . ALA A 1 408 ? -69.309 -19.459 128.929 1.00 84.25 408 ALA A CA 1
ATOM 3271 C C . ALA A 1 408 ? -68.751 -20.822 129.377 1.00 84.25 408 ALA A C 1
ATOM 3273 O O . ALA A 1 408 ? -69.429 -21.553 130.096 1.00 84.25 408 ALA A O 1
ATOM 3274 N N . GLU A 1 409 ? -67.503 -21.142 129.030 1.00 83.69 409 GLU A N 1
ATOM 3275 C CA . GLU A 1 409 ? -66.780 -22.322 129.517 1.00 83.69 409 GLU A CA 1
ATOM 3276 C C . GLU A 1 409 ? -66.568 -22.262 131.037 1.00 83.69 409 GLU A C 1
ATOM 3278 O O . GLU A 1 409 ? -66.815 -23.246 131.737 1.00 83.69 409 GLU A O 1
ATOM 3283 N N . GLY A 1 410 ? -66.194 -21.096 131.578 1.00 84.19 410 GLY A N 1
ATOM 3284 C CA . GLY A 1 410 ? -66.090 -20.869 133.022 1.00 84.19 410 GLY A CA 1
ATOM 3285 C C . GLY A 1 410 ? -67.427 -21.042 133.757 1.00 84.19 410 GLY A C 1
ATOM 3286 O O . GLY A 1 410 ? -67.483 -21.690 134.804 1.00 84.19 410 GLY A O 1
ATOM 3287 N N . GLN A 1 411 ? -68.524 -20.530 133.193 1.00 82.50 411 GLN A N 1
ATOM 3288 C CA . GLN A 1 411 ? -69.883 -20.711 133.720 1.00 82.50 411 GLN A CA 1
ATOM 3289 C C . GLN A 1 411 ? -70.340 -22.171 133.644 1.00 82.50 411 GLN A C 1
ATOM 3291 O O . GLN A 1 411 ? -70.905 -22.687 134.608 1.00 82.50 411 GLN A O 1
ATOM 3296 N N . LEU A 1 412 ? -70.055 -22.864 132.540 1.00 81.25 412 LEU A N 1
ATOM 3297 C CA . LEU A 1 412 ? -70.326 -24.291 132.395 1.00 81.25 412 LEU A CA 1
ATOM 3298 C C . LEU A 1 412 ? -69.547 -25.100 133.440 1.00 81.25 412 LEU A C 1
ATOM 3300 O O . LEU A 1 412 ? -70.114 -25.999 134.055 1.00 81.25 412 LEU A O 1
ATOM 3304 N N . CYS A 1 413 ? -68.282 -24.755 133.694 1.00 81.69 413 CYS A N 1
ATOM 3305 C CA . CYS A 1 413 ? -67.466 -25.377 134.736 1.00 81.69 413 CYS A CA 1
ATOM 3306 C C . CYS A 1 413 ? -68.078 -25.184 136.138 1.00 81.69 413 CYS A C 1
ATOM 3308 O O . CYS A 1 413 ? -68.163 -26.143 136.909 1.00 81.69 413 CYS A O 1
ATOM 3310 N N . LEU A 1 414 ? -68.592 -23.986 136.449 1.00 80.62 414 LEU A N 1
ATOM 3311 C CA . LEU A 1 414 ? -69.307 -23.705 137.703 1.00 80.62 414 LEU A CA 1
ATOM 3312 C C . LEU A 1 414 ? -70.610 -24.506 137.830 1.00 80.62 414 LEU A C 1
ATOM 3314 O O . LEU A 1 414 ? -70.854 -25.120 138.869 1.00 80.62 414 LEU A O 1
ATOM 3318 N N . ILE A 1 415 ? -71.423 -24.556 136.772 1.00 80.50 415 ILE A N 1
ATOM 3319 C CA . ILE A 1 415 ? -72.663 -25.349 136.744 1.00 80.50 415 ILE A CA 1
ATOM 3320 C C . ILE A 1 415 ? -72.339 -26.837 136.907 1.00 80.50 415 ILE A C 1
ATOM 3322 O O . ILE A 1 415 ? -72.980 -27.534 137.689 1.00 80.50 415 ILE A O 1
ATOM 3326 N N . GLN A 1 416 ? -71.301 -27.338 136.236 1.00 78.12 416 GLN A N 1
ATOM 3327 C CA . GLN A 1 416 ? -70.842 -28.714 136.404 1.00 78.12 416 GLN A CA 1
ATOM 3328 C C . GLN A 1 416 ? -70.359 -28.988 137.835 1.00 78.12 416 GLN A C 1
ATOM 3330 O O . GLN A 1 416 ? -70.628 -30.067 138.361 1.00 78.12 416 GLN A O 1
ATOM 3335 N N . GLN A 1 417 ? -69.680 -28.043 138.492 1.00 76.12 417 GLN A N 1
ATOM 3336 C CA . GLN A 1 417 ? -69.321 -28.166 139.908 1.00 76.12 417 GLN A CA 1
ATOM 3337 C C . GLN A 1 417 ? -70.560 -28.196 140.815 1.00 76.12 417 GLN A C 1
ATOM 3339 O O . GLN A 1 417 ? -70.616 -29.038 141.710 1.00 76.12 417 GLN A O 1
ATOM 3344 N N . GLN A 1 418 ? -71.569 -27.360 140.557 1.00 76.75 418 GLN A N 1
ATOM 3345 C CA . GLN A 1 418 ? -72.843 -27.363 141.290 1.00 76.75 418 GLN A CA 1
ATOM 3346 C C . GLN A 1 418 ? -73.636 -28.663 141.084 1.00 76.75 418 GLN A C 1
ATOM 3348 O O . GLN A 1 418 ? -74.191 -29.217 142.029 1.00 76.75 418 GLN A O 1
ATOM 3353 N N . ILE A 1 419 ? -73.642 -29.217 139.870 1.00 76.69 419 ILE A N 1
ATOM 3354 C CA . ILE A 1 419 ? -74.241 -30.530 139.597 1.00 76.69 419 ILE A CA 1
ATOM 3355 C C . ILE A 1 419 ? -73.487 -31.622 140.365 1.00 76.69 419 ILE A C 1
ATOM 3357 O O . ILE A 1 419 ? -74.117 -32.499 140.953 1.00 76.69 419 ILE A O 1
ATOM 3361 N N . ARG A 1 420 ? -72.149 -31.565 140.428 1.00 74.12 420 ARG A N 1
ATOM 3362 C CA . ARG A 1 420 ? -71.345 -32.523 141.209 1.00 74.12 420 ARG A CA 1
ATOM 3363 C C . ARG A 1 420 ? -71.611 -32.421 142.714 1.00 74.12 420 ARG A C 1
ATOM 3365 O O . ARG A 1 420 ? -71.602 -33.450 143.386 1.00 74.12 420 ARG A O 1
ATOM 3372 N N . THR A 1 421 ? -71.838 -31.228 143.264 1.00 72.00 421 THR A N 1
ATOM 3373 C CA . THR A 1 421 ? -72.171 -31.069 144.691 1.00 72.00 421 THR A CA 1
ATOM 3374 C C . THR A 1 421 ? -73.598 -31.521 144.999 1.00 72.00 421 THR A C 1
ATOM 3376 O O . THR A 1 421 ? -73.801 -32.237 145.978 1.00 72.00 421 THR A O 1
ATOM 3379 N N . LEU A 1 422 ? -74.570 -31.211 144.136 1.00 68.31 422 LEU A N 1
ATOM 3380 C CA . LEU A 1 422 ? -75.949 -31.692 144.271 1.00 68.31 422 LEU A CA 1
ATOM 3381 C C . LEU A 1 422 ? -76.058 -33.216 144.090 1.00 68.31 422 LEU A C 1
ATOM 3383 O O . LEU A 1 422 ? -76.781 -33.869 144.838 1.00 68.31 422 LEU A O 1
ATOM 3387 N N . ALA A 1 423 ? -75.289 -33.815 143.176 1.00 62.44 423 ALA A N 1
ATOM 3388 C CA . ALA A 1 423 ? -75.230 -35.269 143.008 1.00 62.44 423 ALA A CA 1
ATOM 3389 C C . ALA A 1 423 ? -74.743 -35.982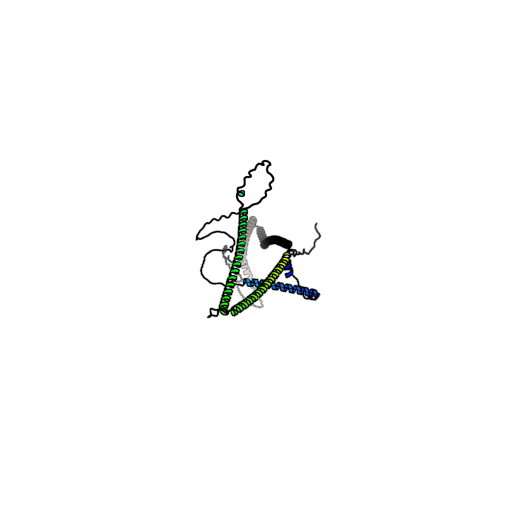 144.284 1.00 62.44 423 ALA A C 1
ATOM 3391 O O . ALA A 1 423 ? -75.338 -36.981 144.690 1.00 62.44 423 ALA A O 1
ATOM 3392 N N . LYS A 1 424 ? -73.743 -35.419 144.981 1.00 62.03 424 LYS A N 1
ATOM 3393 C CA . LYS A 1 424 ? -73.266 -35.927 146.282 1.00 62.03 424 LYS A CA 1
ATOM 3394 C C . LYS A 1 424 ? -74.316 -35.807 147.398 1.00 62.03 424 LYS A C 1
ATOM 3396 O O . LYS A 1 424 ? -74.340 -36.645 148.295 1.00 62.03 424 LYS A O 1
ATOM 3401 N N . ALA A 1 425 ? -75.205 -34.812 147.341 1.00 59.81 425 ALA A N 1
ATOM 3402 C CA . ALA A 1 425 ? -76.297 -34.632 148.307 1.00 59.81 425 ALA A CA 1
ATOM 3403 C C . ALA A 1 425 ? -77.492 -35.585 148.073 1.00 59.81 425 ALA A C 1
ATOM 3405 O O . ALA A 1 425 ? -78.231 -35.888 149.006 1.00 59.81 425 ALA A O 1
ATOM 3406 N N . VAL A 1 426 ? -77.669 -36.096 146.848 1.00 59.56 426 VAL A N 1
ATOM 3407 C CA . VAL A 1 426 ? -78.752 -37.029 146.462 1.00 59.56 426 VAL A CA 1
ATOM 3408 C C . VAL A 1 426 ? -78.346 -38.509 146.613 1.00 59.56 426 VAL A C 1
ATOM 3410 O O . VAL A 1 426 ? -79.197 -39.402 146.623 1.00 59.56 426 VAL A O 1
ATOM 3413 N N . GLU A 1 427 ? -77.057 -38.815 146.775 1.00 52.28 427 GLU A N 1
ATOM 3414 C CA . GLU A 1 427 ? -76.570 -40.184 147.016 1.00 52.28 427 GLU A CA 1
ATOM 3415 C C . GLU A 1 427 ? -76.832 -40.699 148.443 1.00 52.28 427 GLU A C 1
ATOM 3417 O O . GLU A 1 427 ? -76.911 -41.914 148.650 1.00 52.28 427 GLU A O 1
ATOM 3422 N N . THR A 1 428 ? -77.037 -39.813 149.422 1.00 52.56 428 THR A N 1
ATOM 3423 C CA . THR A 1 428 ? -77.244 -40.187 150.831 1.00 52.56 428 THR A CA 1
ATOM 3424 C C . THR A 1 428 ? -78.618 -40.821 151.128 1.00 52.56 428 THR A C 1
ATOM 3426 O O . THR A 1 428 ? -78.632 -41.799 151.877 1.00 52.56 428 THR A O 1
ATOM 3429 N N . PRO A 1 429 ? -79.756 -40.443 150.496 1.00 51.69 429 PRO A N 1
ATOM 3430 C CA . PRO A 1 429 ? -81.047 -41.108 150.724 1.00 51.69 429 PRO A CA 1
ATOM 3431 C C . PRO A 1 429 ? -81.258 -42.343 149.826 1.00 51.69 429 PRO A C 1
ATOM 3433 O O . PRO A 1 429 ? -82.032 -43.240 150.160 1.00 51.69 429 PRO A O 1
ATOM 3436 N N . ARG A 1 430 ? -80.542 -42.448 148.692 1.00 51.88 430 ARG A N 1
ATOM 3437 C CA . ARG A 1 430 ? -80.632 -43.601 147.768 1.00 51.88 430 ARG A CA 1
ATOM 3438 C C . ARG A 1 430 ? -79.985 -44.880 148.311 1.00 51.88 430 ARG A C 1
ATOM 3440 O O . ARG A 1 430 ? -80.364 -45.968 147.877 1.00 51.88 430 ARG A O 1
ATOM 3447 N N . ARG A 1 431 ? -79.049 -44.776 149.264 1.00 50.50 431 ARG A N 1
ATOM 3448 C CA . ARG A 1 431 ? -78.469 -45.943 149.960 1.00 50.50 431 ARG A CA 1
ATOM 3449 C C . ARG A 1 431 ? -79.461 -46.609 150.925 1.00 50.50 431 ARG A C 1
ATOM 3451 O O . ARG A 1 431 ? -79.418 -47.823 151.059 1.00 50.50 431 ARG A O 1
ATOM 3458 N N . TRP A 1 432 ? -80.409 -45.859 151.492 1.00 46.41 432 TRP A N 1
ATOM 3459 C CA . TRP A 1 432 ? -81.433 -46.381 152.413 1.00 46.41 432 TRP A CA 1
ATOM 3460 C C . TRP A 1 432 ? -82.537 -47.191 151.700 1.00 46.41 432 TRP A C 1
ATOM 3462 O O . TRP A 1 432 ? -83.014 -48.197 152.213 1.00 46.41 432 TRP A O 1
ATOM 3472 N N . VAL A 1 433 ? -82.897 -46.814 150.466 1.00 52.25 433 VAL A N 1
ATOM 3473 C CA . VAL A 1 433 ? -83.971 -47.466 149.681 1.00 52.25 433 VAL A CA 1
ATOM 3474 C C . VAL A 1 433 ? -83.517 -48.771 148.996 1.00 52.25 433 VAL A C 1
ATOM 3476 O O . VAL A 1 433 ? -84.348 -49.609 148.644 1.00 52.25 433 VAL A O 1
ATOM 3479 N N . LYS A 1 434 ? -82.204 -48.993 148.829 1.00 52.31 434 LYS A N 1
ATOM 3480 C CA . LYS A 1 434 ? -81.658 -50.252 148.282 1.00 52.31 434 LYS A CA 1
ATOM 3481 C C . LYS A 1 434 ? -81.570 -51.392 149.309 1.00 52.31 434 LYS A C 1
ATOM 3483 O O . LYS A 1 434 ? -81.554 -52.544 148.885 1.00 52.31 434 LYS A O 1
ATOM 3488 N N . GLU A 1 435 ? -81.587 -51.103 150.612 1.00 46.62 435 GLU A N 1
ATOM 3489 C CA . GLU A 1 435 ? -81.520 -52.133 151.665 1.00 46.62 435 GLU A CA 1
ATOM 3490 C C . GLU A 1 435 ? -82.891 -52.796 151.927 1.00 46.62 435 GLU A C 1
ATOM 3492 O O . GLU A 1 435 ? -82.961 -53.982 152.234 1.00 46.62 435 GLU A O 1
ATOM 3497 N N . LEU A 1 436 ? -84.006 -52.090 151.676 1.00 46.25 436 LEU A N 1
ATOM 3498 C CA . LEU A 1 436 ? -85.369 -52.613 151.884 1.00 46.25 436 LEU A CA 1
ATOM 3499 C C . LEU A 1 436 ? -85.874 -53.569 150.780 1.00 46.25 436 LEU A C 1
ATOM 3501 O O . LEU A 1 436 ? -86.907 -54.207 150.944 1.00 46.25 436 LEU A O 1
ATOM 3505 N N . ARG A 1 437 ? -85.170 -53.676 149.643 1.00 48.47 437 ARG A N 1
ATOM 3506 C CA . ARG A 1 437 ? -85.588 -54.474 148.467 1.00 48.47 437 ARG A CA 1
ATOM 3507 C C . ARG A 1 437 ? -84.846 -55.819 148.346 1.00 48.47 437 ARG A C 1
ATOM 3509 O O . ARG A 1 437 ? -84.924 -56.474 147.313 1.00 48.47 437 ARG A O 1
ATOM 3516 N N . ARG A 1 438 ? -84.102 -56.218 149.387 1.00 49.09 438 ARG A N 1
ATOM 3517 C CA . ARG A 1 438 ? -83.332 -57.478 149.452 1.00 49.09 438 ARG A CA 1
ATOM 3518 C C . ARG A 1 438 ? -84.046 -58.635 150.163 1.00 49.09 438 ARG A C 1
ATOM 3520 O O . ARG A 1 438 ? -83.516 -59.741 150.168 1.00 49.09 438 ARG A O 1
ATOM 3527 N N . GLN A 1 439 ? -85.240 -58.418 150.714 1.00 40.19 439 GLN A N 1
ATOM 3528 C CA . GLN A 1 439 ? -86.105 -59.489 151.211 1.00 40.19 439 GLN A CA 1
ATOM 3529 C C . GLN A 1 439 ? -87.210 -59.750 150.177 1.00 40.19 439 GLN A C 1
ATOM 3531 O O . GLN A 1 439 ? -87.885 -58.812 149.769 1.00 40.19 439 GLN A O 1
ATOM 3536 N N . MET A 1 440 ? -87.403 -61.017 149.800 1.00 34.59 440 MET A N 1
ATOM 3537 C CA . MET A 1 440 ? -88.437 -61.555 148.893 1.00 34.59 440 MET A CA 1
ATOM 3538 C C . MET A 1 440 ? -88.104 -61.551 147.385 1.00 34.59 440 MET A C 1
ATOM 3540 O O . MET A 1 440 ? -88.287 -60.558 146.687 1.00 34.59 440 MET A O 1
ATOM 3544 N N . GLY A 1 441 ? -87.703 -62.730 146.879 1.00 32.03 441 GLY A N 1
ATOM 3545 C CA . GLY A 1 441 ? -87.789 -63.096 145.457 1.00 32.03 441 GLY A CA 1
ATOM 3546 C C . GLY A 1 441 ? -86.552 -63.782 144.862 1.00 32.03 441 GLY A C 1
ATOM 3547 O O . GLY A 1 441 ? -85.798 -63.155 144.125 1.00 32.03 441 GLY A O 1
ATOM 3548 N N . THR A 1 442 ? -86.351 -65.067 145.165 1.00 32.84 442 THR A N 1
ATOM 3549 C CA . THR A 1 442 ? -85.390 -66.005 144.537 1.00 32.84 442 THR A CA 1
ATOM 3550 C C . THR A 1 442 ? -85.988 -66.701 143.278 1.00 32.84 442 THR A C 1
ATOM 3552 O O . THR A 1 442 ? -87.188 -66.570 143.049 1.00 32.84 442 THR A O 1
ATOM 3555 N N . PRO A 1 443 ? -85.179 -67.385 142.427 1.00 49.28 443 PRO A N 1
ATOM 3556 C CA . PRO A 1 443 ? -85.247 -67.384 140.945 1.00 49.28 443 PRO A CA 1
ATOM 3557 C C . PRO A 1 443 ? -85.648 -68.799 140.392 1.00 49.28 443 PRO A C 1
ATOM 3559 O O . PRO A 1 443 ? -86.210 -69.522 141.216 1.00 49.28 443 PRO A O 1
ATOM 3562 N N . PRO A 1 444 ? -85.436 -69.279 139.118 1.00 46.94 444 PRO A N 1
ATOM 3563 C CA . PRO A 1 444 ? -84.165 -69.284 138.347 1.00 46.94 444 PRO A CA 1
ATOM 3564 C C . PRO A 1 444 ? -84.207 -69.330 136.780 1.00 46.94 444 PRO A C 1
ATOM 3566 O O . PRO A 1 444 ? -85.237 -69.551 136.157 1.00 46.94 444 PRO A O 1
ATOM 3569 N N . ASN A 1 445 ? -82.988 -69.250 136.207 1.00 34.06 445 ASN A N 1
ATOM 3570 C CA . ASN A 1 445 ? -82.425 -70.001 135.054 1.00 34.06 445 ASN A CA 1
ATOM 3571 C C . ASN A 1 445 ? -82.881 -69.709 133.602 1.00 34.06 445 ASN A C 1
ATOM 3573 O O . ASN A 1 445 ? -84.053 -69.518 133.339 1.00 34.06 445 ASN A O 1
ATOM 3577 N N . SER A 1 446 ? -82.010 -69.702 132.575 1.00 37.91 446 SER A N 1
ATOM 3578 C CA . SER A 1 446 ? -80.636 -70.234 132.435 1.00 37.91 446 SER A CA 1
ATOM 3579 C C . SER A 1 446 ? -79.896 -69.678 131.196 1.00 37.91 446 SER A C 1
ATOM 3581 O O . SER A 1 446 ? -80.481 -69.667 130.122 1.00 37.91 446 SER A O 1
ATOM 3583 N N . PHE A 1 447 ? -78.600 -69.351 131.383 1.00 31.95 447 PHE A N 1
ATOM 3584 C CA . PHE A 1 447 ? -77.398 -69.719 130.580 1.00 31.95 447 PHE A CA 1
ATOM 3585 C C . PHE A 1 447 ? -77.362 -69.427 129.053 1.00 31.95 447 PHE A C 1
ATOM 3587 O O . PHE A 1 447 ? -78.294 -69.741 128.337 1.00 31.95 447 PHE A O 1
ATOM 3594 N N . THR A 1 448 ? -76.313 -68.895 128.404 1.00 32.41 448 THR A N 1
ATOM 3595 C CA . THR A 1 448 ? -74.825 -68.922 128.505 1.00 32.41 448 THR A CA 1
ATOM 3596 C C . THR A 1 448 ? -74.276 -67.716 127.681 1.00 32.41 448 THR A C 1
ATOM 3598 O O . THR A 1 448 ? -75.036 -67.169 126.895 1.00 32.41 448 THR A O 1
ATOM 3601 N N . LYS A 1 449 ? -73.028 -67.212 127.684 1.00 33.75 449 LYS A N 1
ATOM 3602 C CA . LYS A 1 449 ? -71.745 -67.407 128.391 1.00 33.75 449 LYS A CA 1
ATOM 3603 C C . LYS A 1 449 ? -70.835 -66.202 128.028 1.00 33.75 449 LYS A C 1
ATOM 3605 O O . LYS A 1 449 ? -70.802 -65.843 126.861 1.00 33.75 449 LYS A O 1
ATOM 3610 N N . SER A 1 450 ? -70.010 -65.759 128.995 1.00 29.78 450 SER A N 1
ATOM 3611 C CA . SER A 1 450 ? -68.586 -65.336 128.854 1.00 29.78 450 SER A CA 1
ATOM 3612 C C . SER A 1 450 ? -68.231 -64.057 128.055 1.00 29.78 450 SER A C 1
ATOM 3614 O O . SER A 1 450 ? -68.710 -63.886 126.951 1.00 29.78 450 SER A O 1
ATOM 3616 N N . ALA A 1 451 ? -67.290 -63.173 128.419 1.00 29.86 451 ALA A N 1
ATOM 3617 C CA . ALA A 1 451 ? -66.452 -62.914 129.598 1.00 29.86 451 ALA A CA 1
ATOM 3618 C C . ALA A 1 451 ? -65.567 -61.671 129.304 1.00 29.86 451 ALA A C 1
ATOM 3620 O O . ALA A 1 451 ? -65.182 -61.488 128.156 1.00 29.86 451 ALA A O 1
ATOM 3621 N N . ALA A 1 452 ? -65.147 -60.962 130.372 1.00 30.47 452 ALA A N 1
ATOM 3622 C CA . ALA A 1 452 ? -63.874 -60.215 130.515 1.00 30.47 452 ALA A CA 1
ATOM 3623 C C . ALA A 1 452 ? -63.694 -58.931 129.650 1.00 30.47 452 ALA A C 1
ATOM 3625 O O . ALA A 1 452 ? -64.229 -58.844 128.562 1.00 30.47 452 ALA A O 1
ATOM 3626 N N . ARG A 1 453 ? -62.936 -57.877 129.990 1.00 31.92 453 ARG A N 1
ATOM 3627 C CA . ARG A 1 453 ? -62.128 -57.409 131.140 1.00 31.92 453 ARG A CA 1
ATOM 3628 C C . ARG A 1 453 ? -61.603 -56.016 130.729 1.00 31.92 453 ARG A C 1
ATOM 3630 O O . ARG A 1 453 ? -61.262 -55.878 129.563 1.00 31.92 453 ARG A O 1
ATOM 3637 N N . GLY A 1 454 ? -61.366 -55.104 131.682 1.00 29.28 454 GLY A N 1
ATOM 3638 C CA . GLY A 1 454 ? -60.455 -53.947 131.513 1.00 29.28 454 GLY A CA 1
ATOM 3639 C C . GLY A 1 454 ? -60.952 -52.891 130.517 1.00 29.28 454 GLY A C 1
ATOM 3640 O O . GLY A 1 454 ? -61.779 -53.167 129.671 1.00 29.28 454 GLY A O 1
ATOM 3641 N N . GLY A 1 455 ? -60.574 -51.627 130.580 1.00 30.11 455 GLY A N 1
ATOM 3642 C CA . GLY A 1 455 ? -59.298 -51.063 130.979 1.00 30.11 455 GLY A CA 1
ATOM 3643 C C . GLY A 1 455 ? -59.043 -49.906 130.008 1.00 30.11 455 GLY A C 1
ATOM 3644 O O . GLY A 1 455 ? -59.393 -50.000 128.839 1.00 30.11 455 GLY A O 1
ATOM 3645 N N . GLU A 1 456 ? -58.547 -48.811 130.560 1.00 32.03 456 GLU A N 1
ATOM 3646 C CA . GLU A 1 456 ? -58.049 -47.577 129.947 1.00 32.03 456 GLU A CA 1
ATOM 3647 C C . GLU A 1 456 ? -57.753 -47.540 128.437 1.00 32.03 456 GLU A C 1
ATOM 3649 O O . GLU A 1 456 ? -57.088 -48.410 127.886 1.00 32.03 456 GLU A O 1
ATOM 3654 N N . GLY A 1 457 ? -58.034 -46.362 127.871 1.00 28.33 457 GLY A N 1
ATOM 3655 C CA . GLY A 1 457 ? -57.054 -45.658 127.048 1.00 28.33 457 GLY A CA 1
ATOM 3656 C C . GLY A 1 457 ? -57.045 -45.960 125.553 1.00 28.33 457 GLY A C 1
ATOM 3657 O O . GLY A 1 457 ? -57.367 -47.045 125.093 1.00 28.33 457 GLY A O 1
ATOM 3658 N N . GLY A 1 458 ? -56.579 -44.952 124.815 1.00 26.62 458 GLY A N 1
ATOM 3659 C CA . GLY A 1 458 ? -56.105 -45.099 123.443 1.00 26.62 458 GLY A CA 1
ATOM 3660 C C . GLY A 1 458 ? -57.220 -45.010 122.409 1.00 26.62 458 GLY A C 1
ATOM 3661 O O . GLY A 1 458 ? -58.168 -45.775 122.420 1.00 26.62 458 GLY A O 1
ATOM 3662 N N . SER A 1 459 ? -57.195 -43.981 121.565 1.00 27.81 459 SER A N 1
ATOM 3663 C CA . SER A 1 459 ? -56.364 -43.986 120.353 1.00 27.81 459 SER A CA 1
ATOM 3664 C C . SER A 1 459 ? -56.962 -44.984 119.359 1.00 27.81 459 SER A C 1
ATOM 3666 O O . SER A 1 459 ? -56.821 -46.184 119.535 1.00 27.81 459 SER A O 1
ATOM 3668 N N . MET A 1 460 ? -57.802 -44.510 118.440 1.00 31.94 460 MET A N 1
ATOM 3669 C CA . MET A 1 460 ? -57.364 -43.935 117.159 1.00 31.94 460 MET A CA 1
ATOM 3670 C C . MET A 1 460 ? -56.993 -45.045 116.178 1.00 31.94 460 MET A C 1
ATOM 3672 O O . MET A 1 460 ? -56.593 -46.139 116.564 1.00 31.94 460 MET A O 1
ATOM 3676 N N . TYR A 1 461 ? -57.061 -44.651 114.914 1.00 30.84 461 TYR A N 1
ATOM 3677 C CA . TYR A 1 461 ? -56.590 -45.358 113.743 1.00 30.84 461 TYR A CA 1
ATOM 3678 C C . TYR A 1 461 ? -57.599 -46.385 113.227 1.00 30.84 461 TYR A C 1
ATOM 3680 O O . TYR A 1 461 ? -58.422 -46.909 113.965 1.00 30.84 461 TYR A O 1
ATOM 3688 N N . THR A 1 462 ? -57.687 -46.625 111.936 1.00 38.47 462 THR A N 1
ATOM 3689 C CA . THR A 1 462 ? -56.648 -46.682 110.900 1.00 38.47 462 THR A CA 1
ATOM 3690 C C . THR A 1 462 ? -57.404 -46.651 109.555 1.00 38.47 462 THR A C 1
ATOM 3692 O O . THR A 1 462 ? -58.593 -46.959 109.515 1.00 38.47 462 THR A O 1
ATOM 3695 N N . ASP A 1 463 ? -56.851 -46.346 108.390 1.00 38.94 463 ASP A N 1
ATOM 3696 C CA . ASP A 1 463 ? -55.528 -45.892 107.963 1.00 38.94 463 ASP A CA 1
ATOM 3697 C C . ASP A 1 463 ? -55.674 -45.509 106.480 1.00 38.94 463 ASP A C 1
ATOM 3699 O O . ASP A 1 463 ? -56.577 -45.996 105.800 1.00 38.94 463 ASP A O 1
ATOM 3703 N N . ALA A 1 464 ? -55.016 -44.437 106.033 1.00 40.53 464 ALA A N 1
ATOM 3704 C CA . ALA A 1 464 ? -53.638 -44.383 105.510 1.00 40.53 464 ALA A CA 1
ATOM 3705 C C . ALA A 1 464 ? -53.572 -44.972 104.091 1.00 40.53 464 ALA A C 1
ATOM 3707 O O . ALA A 1 464 ? -54.177 -45.990 103.798 1.00 40.53 464 ALA A O 1
ATOM 3708 N N . GLU A 1 465 ? -52.958 -44.307 103.119 1.00 37.22 465 GLU A N 1
ATOM 3709 C CA . GLU A 1 465 ? -51.576 -43.814 103.081 1.00 37.22 465 GLU A CA 1
ATOM 3710 C C . GLU A 1 465 ? -51.527 -42.406 102.430 1.00 37.22 465 GLU A C 1
ATOM 3712 O O . GLU A 1 465 ? -52.416 -42.047 101.669 1.00 37.22 465 GLU A O 1
ATOM 3717 N N . GLY A 1 466 ? -50.557 -41.513 102.631 1.00 35.62 466 GLY A N 1
ATOM 3718 C CA . GLY A 1 466 ? -49.317 -41.550 103.387 1.00 35.62 466 GLY A CA 1
ATOM 3719 C C . GLY A 1 466 ? -48.490 -40.274 103.121 1.00 35.62 466 GLY A C 1
ATOM 3720 O O . GLY A 1 466 ? -48.432 -39.784 102.000 1.00 35.62 466 GLY A O 1
ATOM 3721 N N . LYS A 1 467 ? -47.834 -39.807 104.191 1.00 30.11 467 LYS A N 1
ATOM 3722 C CA . LYS A 1 467 ? -46.543 -39.091 104.286 1.00 30.11 467 LYS A CA 1
ATOM 3723 C C . LYS A 1 467 ? -46.340 -37.683 103.687 1.00 30.11 467 LYS A C 1
ATOM 3725 O O . LYS A 1 467 ? -46.365 -37.436 102.490 1.00 30.11 467 LYS A O 1
ATOM 3730 N N . TYR A 1 468 ? -45.968 -36.805 104.619 1.00 37.72 468 TYR A N 1
ATOM 3731 C CA . TYR A 1 468 ? -45.292 -35.518 104.483 1.00 37.72 468 TYR A CA 1
ATOM 3732 C C . TYR A 1 468 ? -43.811 -35.684 104.115 1.00 37.72 468 TYR A C 1
ATOM 3734 O O . TYR A 1 468 ? -43.187 -36.627 104.593 1.00 37.72 468 TYR A O 1
ATOM 3742 N N . GLU A 1 469 ? -43.223 -34.681 103.457 1.00 28.03 469 GLU A N 1
ATOM 3743 C CA . GLU A 1 469 ? -41.923 -34.139 103.878 1.00 28.03 469 GLU A CA 1
ATOM 3744 C C . GLU A 1 469 ? -41.736 -32.702 103.361 1.00 28.03 469 GLU A C 1
ATOM 3746 O O . GLU A 1 469 ? -41.865 -32.415 102.173 1.00 28.03 469 GLU A O 1
ATOM 3751 N N . VAL A 1 470 ? -41.455 -31.786 104.289 1.00 41.25 470 VAL A N 1
ATOM 3752 C CA . VAL A 1 470 ? -40.910 -30.452 104.028 1.00 41.25 470 VAL A CA 1
ATOM 3753 C C . VAL A 1 470 ? -39.421 -30.536 104.334 1.00 41.25 470 VAL A C 1
ATOM 3755 O O . VAL A 1 470 ? -39.060 -30.888 105.454 1.00 41.25 470 VAL A O 1
ATOM 3758 N N . GLN A 1 471 ? -38.568 -30.118 103.399 1.00 30.66 471 GLN A N 1
ATOM 3759 C CA . GLN A 1 471 ? -37.259 -29.568 103.740 1.00 30.66 471 GLN A CA 1
ATOM 3760 C C . GLN A 1 471 ? -36.931 -28.357 102.864 1.00 30.66 471 GLN A C 1
ATOM 3762 O O . GLN A 1 471 ? -36.924 -28.399 101.638 1.00 30.66 471 GLN A O 1
ATOM 3767 N N . VAL A 1 472 ? -36.681 -27.263 103.575 1.00 40.94 472 VAL A N 1
ATOM 3768 C CA . VAL A 1 472 ? -36.190 -25.961 103.129 1.00 40.94 472 VAL A CA 1
ATOM 3769 C C . VAL A 1 472 ? -34.711 -26.067 102.761 1.00 40.94 472 VAL A C 1
ATOM 3771 O O . VAL A 1 472 ? -33.953 -26.663 103.522 1.00 40.94 472 VAL A O 1
ATOM 3774 N N . LYS A 1 473 ? -34.279 -25.365 101.705 1.00 29.83 473 LYS A N 1
ATOM 3775 C CA . LYS A 1 473 ? -32.985 -24.661 101.700 1.00 29.83 473 LYS A CA 1
ATOM 3776 C C . LYS A 1 473 ? -33.124 -23.285 101.043 1.00 29.83 473 LYS A C 1
ATOM 3778 O O . LYS A 1 473 ? -33.457 -23.173 99.868 1.00 29.83 473 LYS A O 1
ATOM 3783 N N . LEU A 1 474 ? -32.897 -22.265 101.868 1.00 39.81 474 LEU A N 1
ATOM 3784 C CA . LEU A 1 474 ? -32.535 -20.898 101.507 1.00 39.81 474 LEU A CA 1
ATOM 3785 C C . LEU A 1 474 ? -31.129 -20.890 100.878 1.00 39.81 474 LEU A C 1
ATOM 3787 O O . LEU A 1 474 ? -30.273 -21.640 101.339 1.00 39.81 474 LEU A O 1
ATOM 3791 N N . ASP A 1 475 ? -30.893 -20.068 99.851 1.00 31.41 475 ASP A N 1
ATOM 3792 C CA . ASP A 1 475 ? -30.056 -18.857 99.966 1.00 31.41 475 ASP A CA 1
ATOM 3793 C C . ASP A 1 475 ? -29.674 -18.232 98.605 1.00 31.41 475 ASP A C 1
ATOM 3795 O O . ASP A 1 475 ? -29.342 -18.917 97.643 1.00 31.41 475 ASP A O 1
ATOM 3799 N N . ALA A 1 476 ? -29.666 -16.892 98.628 1.00 30.81 476 ALA A N 1
ATOM 3800 C CA . ALA A 1 476 ? -28.846 -15.938 97.869 1.00 30.81 476 ALA A CA 1
ATOM 3801 C C . ALA A 1 476 ? -29.055 -15.704 96.347 1.00 30.81 476 ALA A C 1
ATOM 3803 O O . ALA A 1 476 ? -28.809 -16.540 95.485 1.00 30.81 476 ALA A O 1
ATOM 3804 N N . ALA A 1 477 ? -29.413 -14.450 96.040 1.00 39.44 477 ALA A N 1
ATOM 3805 C CA . ALA A 1 477 ? -29.298 -13.755 94.747 1.00 39.44 477 ALA A CA 1
ATOM 3806 C C . ALA A 1 477 ? -27.838 -13.272 94.495 1.00 39.44 477 ALA A C 1
ATOM 3808 O O . ALA A 1 477 ? -26.970 -13.562 95.315 1.00 39.44 477 ALA A O 1
ATOM 3809 N N . PRO A 1 478 ? -27.562 -12.317 93.580 1.00 58.59 478 PRO A N 1
ATOM 3810 C CA . PRO A 1 478 ? -27.773 -12.199 92.126 1.00 58.59 478 PRO A CA 1
ATOM 3811 C C . PRO A 1 478 ? -26.413 -12.062 91.382 1.00 58.59 478 PRO A C 1
ATOM 3813 O O . PRO A 1 478 ? -25.407 -11.765 92.017 1.00 58.59 478 PRO A O 1
ATOM 3816 N N . VAL A 1 479 ? -26.349 -12.141 90.041 1.00 34.03 479 VAL A N 1
ATOM 3817 C CA . VAL A 1 479 ? -25.186 -11.591 89.297 1.00 34.03 479 VAL A CA 1
ATOM 3818 C C . VAL A 1 479 ? -25.603 -10.915 87.990 1.00 34.03 479 VAL A C 1
ATOM 3820 O O . VAL A 1 479 ? -26.102 -11.538 87.056 1.00 34.03 479 VAL A O 1
ATOM 3823 N N . VAL A 1 480 ? -25.341 -9.610 87.955 1.00 41.00 480 VAL A N 1
ATOM 3824 C CA . VAL A 1 480 ? -25.182 -8.762 86.774 1.00 41.00 480 VAL A CA 1
ATOM 3825 C C . VAL A 1 480 ? -23.719 -8.830 86.326 1.00 41.00 480 VAL A C 1
ATOM 3827 O O . VAL A 1 480 ? -22.827 -8.711 87.160 1.00 41.00 480 VAL A O 1
ATOM 3830 N N . GLY A 1 481 ? -23.491 -8.879 85.011 1.00 33.16 481 GLY A N 1
ATOM 3831 C CA . GLY A 1 481 ? -22.321 -8.262 84.375 1.00 33.16 481 GLY A CA 1
ATOM 3832 C C . GLY A 1 481 ? -21.178 -9.201 83.984 1.00 33.16 481 GLY A C 1
ATOM 3833 O O . GLY A 1 481 ? -20.647 -9.940 84.804 1.00 33.16 481 GLY A O 1
ATOM 3834 N N . GLY A 1 482 ? -20.747 -9.108 82.722 1.00 31.06 482 GLY A N 1
ATOM 3835 C CA . GLY A 1 482 ? -19.543 -9.800 82.262 1.00 31.06 482 GLY A CA 1
ATOM 3836 C C . GLY A 1 482 ? -19.328 -9.802 80.755 1.00 31.06 482 GLY A C 1
ATOM 3837 O O . GLY A 1 482 ? -19.355 -10.846 80.120 1.00 31.06 482 GLY A O 1
ATOM 3838 N N . SER A 1 483 ? -19.120 -8.622 80.182 1.00 40.00 483 SER A N 1
ATOM 3839 C CA . SER A 1 483 ? -18.587 -8.398 78.837 1.00 40.00 483 SER A CA 1
ATOM 3840 C C . SER A 1 483 ? -17.252 -9.132 78.601 1.00 40.00 483 SER A C 1
ATOM 3842 O O . SER A 1 483 ? -16.468 -9.277 79.532 1.00 40.00 483 SER A O 1
ATOM 3844 N N . LYS A 1 484 ? -16.946 -9.411 77.321 1.00 41.75 484 LYS A N 1
ATOM 3845 C CA . LYS A 1 484 ? -15.666 -9.900 76.746 1.00 41.75 484 LYS A CA 1
ATOM 3846 C C . LYS A 1 484 ? -15.406 -11.412 76.811 1.00 41.75 484 LYS A C 1
ATOM 3848 O O . LYS A 1 484 ? -14.718 -11.887 77.701 1.00 41.75 484 LYS A O 1
ATOM 3853 N N . ALA A 1 485 ? -15.816 -12.115 75.755 1.00 37.69 485 ALA A N 1
ATOM 3854 C CA . ALA A 1 485 ? -14.927 -12.879 74.865 1.00 37.69 485 ALA A CA 1
ATOM 3855 C C . ALA A 1 485 ? -15.775 -13.830 74.010 1.00 37.69 485 ALA A C 1
ATOM 3857 O O . ALA A 1 485 ? -16.227 -14.851 74.504 1.00 37.69 485 ALA A O 1
ATOM 3858 N N . LEU A 1 486 ? -16.024 -13.455 72.753 1.00 42.03 486 LEU A N 1
ATOM 3859 C CA . LEU A 1 486 ? -16.029 -14.326 71.563 1.00 42.03 486 LEU A CA 1
ATOM 3860 C C . LEU A 1 486 ? -16.336 -13.455 70.328 1.00 42.03 486 LEU A C 1
ATOM 3862 O O . LEU A 1 486 ? -17.254 -13.685 69.546 1.00 42.03 486 LEU A O 1
ATOM 3866 N N . LEU A 1 487 ? -15.529 -12.402 70.178 1.00 45.25 487 LEU A N 1
ATOM 3867 C CA . LEU A 1 487 ? -15.118 -11.927 68.864 1.00 45.25 487 LEU A CA 1
ATOM 3868 C C . LEU A 1 487 ? -14.025 -12.894 68.407 1.00 45.25 487 LEU A C 1
ATOM 3870 O O . LEU A 1 487 ? -12.933 -12.841 68.956 1.00 45.25 487 LEU A O 1
ATOM 3874 N N . ASP A 1 488 ? -14.367 -13.820 67.512 1.00 42.25 488 ASP A N 1
ATOM 3875 C CA . ASP A 1 488 ? -13.516 -14.323 66.420 1.00 42.25 488 ASP A CA 1
ATOM 3876 C C . ASP A 1 488 ? -14.161 -15.561 65.776 1.00 42.25 488 ASP A C 1
ATOM 3878 O O . ASP A 1 488 ? -13.705 -16.691 65.911 1.00 42.25 488 ASP A O 1
ATOM 3882 N N . ILE A 1 489 ? -15.223 -15.336 64.996 1.00 40.25 489 ILE A N 1
ATOM 3883 C CA . ILE A 1 489 ? -15.494 -16.174 63.821 1.00 40.25 489 ILE A CA 1
ATOM 3884 C C . ILE A 1 489 ? -15.421 -15.255 62.607 1.00 40.25 489 ILE A C 1
ATOM 3886 O O . ILE A 1 489 ? -16.393 -14.713 62.086 1.00 40.25 489 ILE A O 1
ATOM 3890 N N . LYS A 1 490 ? -14.171 -15.031 62.212 1.00 39.19 490 LYS A N 1
ATOM 3891 C CA . LYS A 1 490 ? -13.761 -14.491 60.924 1.00 39.19 490 LYS A CA 1
ATOM 3892 C C . LYS A 1 490 ? -14.299 -15.378 59.795 1.00 39.19 490 LYS A C 1
ATOM 3894 O O . LYS A 1 490 ? -14.123 -16.589 59.814 1.00 39.19 490 LYS A O 1
ATOM 3899 N N . ARG A 1 491 ? -14.759 -14.700 58.741 1.00 45.66 491 ARG A N 1
ATOM 3900 C CA . ARG A 1 491 ? -14.437 -14.975 57.328 1.00 45.66 491 ARG A CA 1
ATOM 3901 C C . ARG A 1 491 ? -14.658 -16.408 56.834 1.00 45.66 491 ARG A C 1
ATOM 3903 O O . ARG A 1 491 ? -13.730 -17.210 56.816 1.00 45.66 491 ARG A O 1
ATOM 3910 N N . LYS A 1 492 ? -15.829 -16.627 56.235 1.00 44.81 492 LYS A N 1
ATOM 3911 C CA . LYS A 1 492 ? -15.989 -17.166 54.869 1.00 44.81 492 LYS A CA 1
ATOM 3912 C C . LYS A 1 492 ? -17.482 -17.236 54.534 1.00 44.81 492 LYS A C 1
ATOM 3914 O O . LYS A 1 492 ? -18.140 -18.209 54.887 1.00 44.81 492 LYS A O 1
ATOM 3919 N N . ARG A 1 493 ? -17.991 -16.207 53.856 1.00 36.41 493 ARG A N 1
ATOM 3920 C CA . ARG A 1 493 ? -18.943 -16.290 52.739 1.00 36.41 493 ARG A CA 1
ATOM 3921 C C . ARG A 1 493 ? -19.117 -14.918 52.115 1.00 36.41 493 ARG A C 1
ATOM 3923 O O . ARG A 1 493 ? -19.191 -13.942 52.893 1.00 36.41 493 ARG A O 1
#

InterPro domains:
  IPR025254 CCDC113/CCDC96, coiled-coil [PF13870] (241-412)
  IPR051885 Coiled-coil domain-containing protein involved in ciliogenesis [PTHR15654] (57-415)

Organism: Trypanosoma rangeli (NCBI:txid5698)

pLDDT: mean 70.87, std 25.7, range [25.75, 98.69]

Sequence (493 aa):
MSILQASAAEGGPGNSSFDFLACEGNEQQVWAEVYLREFPDLEKFGAMTMEEQREVVAGLQEEVDVLEEEMRVFVRQADSLRVERPVAVLTTPLTSMRKSLSAFLLAENALPGVEESSASESVVLVNGEGGGEEVAAPPNVRRGQAYSRKLVDTTDVYVALEDRVAMFTKERDRLRQQRDRDEREGEHLRNLLTATVKEAVGRSKELRLELLQLQREVLNEGSSTASSDDLLRFMDKRYDRQAKYLDKLNVQCAAAERKITQTQLQIRQRHAAGEAFHAIDFEQLRIENQQFNERIERKNLELVELKGTSTRTVQTLNSLMDTLNGLTTEQNRLRKDLKSRREYLARLQREMVSVAHEADVAERKNATIKAQHEAVRVPKIEHYVAQKAEEYELKKAQRNWKRKVEIAEGQLCLIQQQIRTLAKAVETPRRWVKELRRQMGTPPNSFTKSAARGGEGGSMYTDAEGKYEVQVKLDAAPVVGGSKALLDIKRKR

Secondary structure (DSSP, 8-state):
----------------TTTT-----HHHHHHHHHHT-PPPPHHHHHHS-HHHHHHHHHHHHHHHHHHHHHHHHHHHHHHHHH-PPP--------------S----------------------------------------------------TTSSS--HHHHHHHHHHHHHHHHHHHHHHHHHHHHHHHHHHHHHHHHHHHHHHHHHHHHHHHHHHS-TT-SS--HHHHHHHHHHHHHHHHHHHHHHHHHHHHHHHHHHHHHHHHHHHHHHHTTS-HHHHHHHHHHHHHHHHHHHHHHHHHHHHHHHHHHHHHHHHHHHHHHHHHHHHHHHHHHHHHHHHHHHHHHHHHHHHHHHHHHHHHHHHHHHHHHHHH--PPPHHHHHHHHHHHHHHHHHHHHHHHHHHHHHHHHHHHHHHHHHHHHHHHHHHHHHHHTTSSS-----------------------------------------------------

Radius of gyration: 83.18 Å; chains: 1; bounding box: 172×135×226 Å